Protein AF-A0A1V4UAT1-F1 (afdb_monomer_lite)

pLDDT: mean 86.31, std 16.97, range [31.36, 98.88]

Secondary structure (DSSP, 8-state):
---------------------------PPP-PPPPPPPP-PPPTTSPPPHHHHHHHHHHHHHHHHHH-HHHHHHHHT-TTSTTEETTEE-BEEBTTSBEEE-TT-GGGTTSB-TT---TT---HHHHHHHHHHHSEEEEEEEEEEGGGTTEEEEEEEEEEEEETTEEEEEEEE-TT--SS---S-SS--PPPPHHHHHHHHHHHHHHHHHH-HHHHHHHHH-TTSTTEETTEE-EEEETT-BEEE-TT-GGGTT-B-TT-B-TT--B-HHHHHHHHHTT-EEEEEEEEEEETTEEEEEEEEEEEEEEETTEEEEEEEE-GGGGGGGGT--TTPPBP-S-HHHHHHHHHHHHHHHHHH-HHHHHHHHTS--HHHHHT--EEEEEETTSBEEE-TT-GGGTTSB-TT---TTS--HHHHHHHHHHTT--EEEEEEE-TTTS---EEEEEEEEEEEETTEEEEEEEESBEE-

Radius of gyration: 30.43 Å; chains: 1; bounding box: 57×77×133 Å

Structure (mmCIF, N/CA/C/O backbone):
data_AF-A0A1V4UAT1-F1
#
_entry.id   AF-A0A1V4UAT1-F1
#
loop_
_atom_site.group_PDB
_atom_site.id
_atom_site.type_symbol
_atom_site.label_atom_id
_atom_site.label_alt_id
_atom_site.label_comp_id
_atom_site.label_asym_id
_atom_site.label_entity_id
_atom_site.label_seq_id
_atom_site.pdbx_PDB_ins_code
_atom_site.Cartn_x
_atom_site.Cartn_y
_atom_site.Cartn_z
_atom_site.occupancy
_atom_site.B_iso_or_equiv
_atom_site.auth_seq_id
_atom_site.auth_comp_id
_atom_site.auth_asym_id
_atom_site.auth_atom_id
_atom_site.pdbx_PDB_model_num
ATOM 1 N N . MET A 1 1 ? -19.942 -42.811 -102.277 1.00 37.84 1 MET A N 1
ATOM 2 C CA . MET A 1 1 ? -18.718 -43.640 -102.346 1.00 37.84 1 MET A CA 1
ATOM 3 C C . MET A 1 1 ? -17.869 -43.219 -101.149 1.00 37.84 1 MET A C 1
ATOM 5 O O . MET A 1 1 ? -17.466 -42.070 -101.121 1.00 37.84 1 MET A O 1
ATOM 9 N N . SER A 1 2 ? -17.944 -43.889 -99.996 1.00 33.69 2 SER A N 1
ATOM 10 C CA . SER A 1 2 ? -17.399 -45.221 -99.644 1.00 33.69 2 SER A CA 1
ATOM 11 C C . SER A 1 2 ? -15.923 -45.184 -99.194 1.00 33.69 2 SER A C 1
ATOM 13 O O . SER A 1 2 ? -15.035 -45.131 -100.036 1.00 33.69 2 SER A O 1
ATOM 15 N N . SER A 1 3 ? -15.749 -45.236 -97.859 1.00 34.31 3 SER A N 1
ATOM 16 C CA . SER A 1 3 ? -14.677 -45.834 -97.014 1.00 34.31 3 SER A CA 1
ATOM 17 C C . SER A 1 3 ? -13.758 -46.912 -97.632 1.00 34.31 3 SER A C 1
ATOM 19 O O . SER A 1 3 ? -14.138 -47.470 -98.662 1.00 34.31 3 SER A O 1
ATOM 21 N N . PRO A 1 4 ? -12.656 -47.358 -96.959 1.00 50.25 4 PRO A N 1
ATOM 22 C CA . PRO A 1 4 ? -12.142 -47.041 -95.600 1.00 50.25 4 PRO A CA 1
ATOM 23 C C . PRO A 1 4 ? -10.778 -46.287 -95.682 1.00 50.25 4 PRO A C 1
ATOM 25 O O . PRO A 1 4 ? -10.644 -45.503 -96.613 1.00 50.25 4 PRO A O 1
ATOM 28 N N . ALA A 1 5 ? -9.738 -46.343 -94.823 1.00 34.38 5 ALA A N 1
ATOM 29 C CA . ALA A 1 5 ? -9.297 -47.102 -93.621 1.00 34.38 5 ALA A CA 1
ATOM 30 C C . ALA A 1 5 ? -8.346 -46.187 -92.783 1.00 34.38 5 ALA A C 1
ATOM 32 O O . ALA A 1 5 ? -7.812 -45.236 -93.345 1.00 34.38 5 ALA A O 1
ATOM 33 N N . SER A 1 6 ? -8.147 -46.268 -91.454 1.00 33.16 6 SER A N 1
ATOM 34 C CA . SER A 1 6 ? -7.884 -47.357 -90.472 1.00 33.16 6 SER A CA 1
ATOM 35 C C . SER A 1 6 ? -6.398 -47.668 -90.179 1.00 33.16 6 SER A C 1
ATOM 37 O O . SER A 1 6 ? -5.920 -48.754 -90.488 1.00 33.16 6 SER A O 1
ATOM 39 N N . ALA A 1 7 ? -5.707 -46.747 -89.492 1.00 33.06 7 ALA A N 1
ATOM 40 C CA . ALA A 1 7 ? -4.611 -46.995 -88.534 1.00 33.06 7 ALA A CA 1
ATOM 41 C C . ALA A 1 7 ? -4.452 -45.727 -87.655 1.00 33.06 7 ALA A C 1
ATOM 43 O O . ALA A 1 7 ? -4.583 -44.628 -88.182 1.00 33.06 7 ALA A O 1
ATOM 44 N N . PHE A 1 8 ? -4.210 -45.764 -86.342 1.00 33.22 8 PHE A N 1
ATOM 45 C CA . PHE A 1 8 ? -3.817 -46.872 -85.463 1.00 33.22 8 PHE A CA 1
ATOM 46 C C . PHE A 1 8 ? -4.895 -47.260 -84.439 1.00 33.22 8 PHE A C 1
ATOM 48 O O . PHE A 1 8 ? -5.615 -46.413 -83.918 1.00 33.22 8 PHE A O 1
ATOM 55 N N . VAL A 1 9 ? -4.918 -48.545 -84.077 1.00 37.69 9 VAL A N 1
ATOM 56 C CA . VAL A 1 9 ? -5.517 -49.025 -82.823 1.00 37.69 9 VAL A CA 1
ATOM 57 C C . VAL A 1 9 ? -4.446 -48.984 -81.737 1.00 37.69 9 VAL A C 1
ATOM 59 O O . VAL A 1 9 ? -3.421 -49.637 -81.901 1.00 37.69 9 VAL A O 1
ATOM 62 N N . ILE A 1 10 ? -4.701 -48.254 -80.648 1.00 38.09 10 ILE A N 1
ATOM 63 C CA . ILE A 1 10 ? -4.223 -48.465 -79.265 1.00 38.09 10 ILE A CA 1
ATOM 64 C C . ILE A 1 10 ? -4.899 -47.396 -78.379 1.00 38.09 10 ILE A C 1
ATOM 66 O O . ILE A 1 10 ? -5.257 -46.328 -78.866 1.00 38.09 10 ILE A O 1
ATOM 70 N N . LEU A 1 11 ? -5.086 -47.693 -77.088 1.00 31.36 11 LEU A N 1
ATOM 71 C CA . LEU A 1 11 ? -5.647 -46.788 -76.067 1.00 31.36 11 LEU A CA 1
ATOM 72 C C . LEU A 1 11 ? -7.139 -46.406 -76.202 1.00 31.36 11 LEU A C 1
ATOM 74 O O . LEU A 1 11 ? -7.539 -45.268 -75.980 1.00 31.36 11 LEU A O 1
ATOM 78 N N . ALA A 1 12 ? -7.994 -47.401 -76.452 1.00 34.16 12 ALA A N 1
ATOM 79 C CA . ALA A 1 12 ? -9.433 -47.298 -76.195 1.00 34.16 12 ALA A CA 1
ATOM 80 C C . ALA A 1 12 ? -9.787 -47.785 -74.770 1.00 34.16 12 ALA A C 1
ATOM 82 O O . ALA A 1 12 ? -10.354 -48.860 -74.610 1.00 34.16 12 ALA A O 1
ATOM 83 N N . ILE A 1 13 ? -9.434 -47.001 -73.744 1.00 35.69 13 ILE A N 1
ATOM 84 C CA . ILE A 1 13 ? -9.924 -47.074 -72.349 1.00 35.69 13 ILE A CA 1
ATOM 85 C C . ILE A 1 13 ? -9.770 -45.662 -71.752 1.00 35.69 13 ILE A C 1
ATOM 87 O O . ILE A 1 13 ? -8.777 -45.004 -72.045 1.00 35.69 13 ILE A O 1
ATOM 91 N N . LEU A 1 14 ? -10.735 -45.232 -70.925 1.00 36.28 14 LEU A N 1
ATOM 92 C CA . LEU A 1 14 ? -10.905 -43.866 -70.384 1.00 36.28 14 LEU A CA 1
ATOM 93 C C . LEU A 1 14 ? -11.142 -42.793 -71.479 1.00 36.28 14 LEU A C 1
ATOM 95 O O . LEU A 1 14 ? -10.210 -42.341 -72.128 1.00 36.28 14 LEU A O 1
ATOM 99 N N . MET A 1 15 ? -12.356 -42.318 -71.790 1.00 35.62 15 MET A N 1
ATOM 100 C CA . MET A 1 15 ? -13.667 -42.401 -71.121 1.00 35.62 15 MET A CA 1
ATOM 101 C C . MET A 1 15 ? -13.675 -41.804 -69.689 1.00 35.62 15 MET A C 1
ATOM 103 O O . MET A 1 15 ? -13.258 -42.464 -68.748 1.00 35.62 15 MET A O 1
ATOM 107 N N . ALA A 1 16 ? -14.149 -40.582 -69.429 1.00 33.25 16 ALA A N 1
ATOM 108 C CA . ALA A 1 16 ? -14.721 -39.549 -70.304 1.00 33.25 16 ALA A CA 1
ATOM 109 C C . ALA A 1 16 ? -14.565 -38.151 -69.637 1.00 33.25 16 ALA A C 1
ATOM 111 O O . ALA A 1 16 ? -13.697 -37.969 -68.791 1.00 33.25 16 ALA A O 1
ATOM 112 N N . CYS A 1 17 ? -15.443 -37.195 -69.977 1.00 33.72 17 CYS A N 1
ATOM 113 C CA . CYS A 1 17 ? -15.666 -35.929 -69.254 1.00 33.72 17 CYS A CA 1
ATOM 114 C C . CYS A 1 17 ? -14.609 -34.813 -69.406 1.00 33.72 17 CYS A C 1
ATOM 116 O O . CYS A 1 17 ? -14.198 -34.191 -68.431 1.00 33.72 17 CYS A O 1
ATOM 118 N N . LEU A 1 18 ? -14.299 -34.449 -70.656 1.00 42.00 18 LEU A N 1
ATOM 119 C CA . LEU A 1 18 ? -14.020 -33.051 -71.020 1.00 42.00 18 LEU A CA 1
ATOM 120 C C . LEU A 1 18 ? -15.275 -32.452 -71.676 1.00 42.00 18 LEU A C 1
ATOM 122 O O . LEU A 1 18 ? -15.475 -32.637 -72.874 1.00 42.00 18 LEU A O 1
ATOM 126 N N . LEU A 1 19 ? -16.127 -31.756 -70.915 1.00 36.56 19 LEU A N 1
ATOM 127 C CA . LEU A 1 19 ? -17.240 -30.960 -71.457 1.00 36.56 19 LEU A CA 1
ATOM 128 C C . LEU A 1 19 ? -17.651 -29.812 -70.518 1.00 36.56 19 LEU A C 1
ATOM 130 O O . LEU A 1 19 ? -17.559 -29.939 -69.303 1.00 36.56 19 LEU A O 1
ATOM 134 N N . SER A 1 20 ? -18.147 -28.728 -71.130 1.00 35.53 20 SER A N 1
ATOM 135 C CA . SER A 1 20 ? -18.905 -27.607 -70.536 1.00 35.53 20 SER A CA 1
ATOM 136 C C . SER A 1 20 ? -18.380 -26.987 -69.229 1.00 35.53 20 SER A C 1
ATOM 138 O O . SER A 1 20 ? -18.709 -27.427 -68.130 1.00 35.53 20 SER A O 1
ATOM 140 N N . ALA A 1 21 ? -17.703 -25.843 -69.358 1.00 38.44 21 ALA A N 1
ATOM 141 C CA . ALA A 1 21 ? -17.720 -24.816 -68.314 1.00 38.44 21 ALA A CA 1
ATOM 142 C C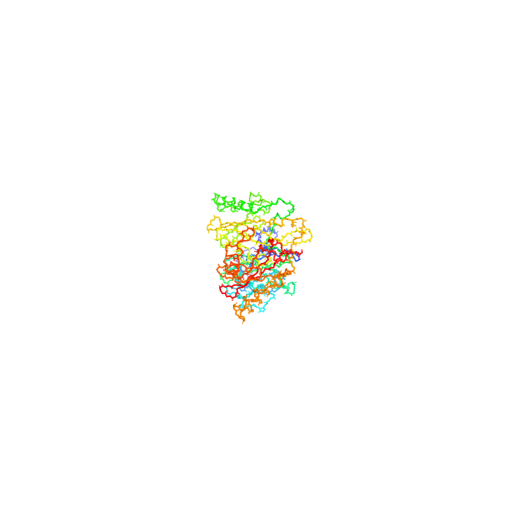 . ALA A 1 21 ? -19.114 -24.153 -68.228 1.00 38.44 21 ALA A C 1
ATOM 144 O O . ALA A 1 21 ? -19.870 -24.208 -69.199 1.00 38.44 21 ALA A O 1
ATOM 145 N N . GLY A 1 22 ? -19.409 -23.434 -67.134 1.00 38.47 22 GLY A N 1
ATOM 146 C CA . GLY A 1 22 ? -20.363 -22.315 -67.217 1.00 38.47 22 GLY A CA 1
ATOM 147 C C . GLY A 1 22 ? -21.584 -22.270 -66.292 1.00 38.47 22 GLY A C 1
ATOM 148 O O . GLY A 1 22 ? -22.581 -21.690 -66.702 1.00 38.47 22 GLY A O 1
ATOM 149 N N . CYS A 1 23 ? -21.507 -22.750 -65.048 1.00 33.34 23 CYS A N 1
ATOM 150 C CA . CYS A 1 23 ? -22.279 -22.155 -63.945 1.00 33.34 23 CYS A CA 1
ATOM 151 C C . CYS A 1 23 ? -21.375 -22.044 -62.713 1.00 33.34 23 CYS A C 1
ATOM 153 O O . CYS A 1 23 ? -20.842 -23.052 -62.254 1.00 33.34 23 CYS A O 1
ATOM 155 N N . ILE A 1 24 ? -21.186 -20.828 -62.192 1.00 38.16 24 ILE A N 1
ATOM 156 C CA . ILE A 1 24 ? -20.534 -20.618 -60.895 1.00 38.16 24 ILE A CA 1
ATOM 157 C C . ILE A 1 24 ? -21.612 -20.811 -59.832 1.00 38.16 24 ILE A C 1
ATOM 159 O O . ILE A 1 24 ? -22.534 -20.002 -59.747 1.00 38.16 24 ILE A O 1
ATOM 163 N N . ASP A 1 25 ? -21.507 -21.889 -59.057 1.00 39.00 25 ASP A N 1
ATOM 164 C CA . ASP A 1 25 ? -22.306 -22.041 -57.844 1.00 39.00 25 ASP A CA 1
ATOM 165 C C . ASP A 1 25 ? -21.715 -21.164 -56.731 1.00 39.00 25 ASP A C 1
ATOM 167 O O . ASP A 1 25 ? -20.495 -21.054 -56.568 1.00 39.00 25 ASP A O 1
ATOM 171 N N . SER A 1 26 ? -22.592 -20.511 -55.978 1.00 37.28 26 SER A N 1
ATOM 172 C CA . SER A 1 26 ? -22.226 -19.540 -54.954 1.00 37.28 26 SER A CA 1
ATOM 173 C C . SER A 1 26 ? -21.782 -20.273 -53.695 1.00 37.28 26 SER A C 1
ATOM 175 O O . SER A 1 26 ? -22.591 -20.497 -52.790 1.00 37.28 26 SER A O 1
ATOM 177 N N . GLN A 1 27 ? -20.497 -20.640 -53.619 1.00 43.25 27 GLN A N 1
ATOM 178 C CA . GLN A 1 27 ? -19.916 -21.198 -52.397 1.00 43.25 27 GLN A CA 1
ATOM 179 C C . GLN A 1 27 ? -20.243 -20.289 -51.208 1.00 43.25 27 GLN A C 1
ATOM 181 O O . GLN A 1 27 ? -19.735 -19.172 -51.093 1.00 43.25 27 GLN A O 1
ATOM 186 N N . ARG A 1 28 ? -21.097 -20.789 -50.307 1.00 38.12 28 ARG A N 1
ATOM 187 C CA . ARG A 1 28 ? -21.292 -20.182 -48.991 1.00 38.12 28 ARG A CA 1
ATOM 188 C C . ARG A 1 28 ? -19.919 -20.068 -48.328 1.00 38.12 28 ARG A C 1
ATOM 190 O O . ARG A 1 28 ? -19.208 -21.078 -48.298 1.00 38.12 28 ARG A O 1
ATOM 197 N N . PRO A 1 29 ? -19.558 -18.912 -47.749 1.00 44.69 29 PRO A N 1
ATOM 198 C CA . PRO A 1 29 ? -18.461 -18.873 -46.802 1.00 44.69 29 PRO A CA 1
ATOM 199 C C . PRO A 1 29 ? -18.704 -19.937 -45.728 1.00 44.69 29 PRO A C 1
ATOM 201 O O . PRO A 1 29 ? -19.825 -20.071 -45.224 1.00 44.69 29 PRO A O 1
ATOM 204 N N . GLY A 1 30 ? -17.661 -20.689 -45.371 1.00 49.34 30 GLY A N 1
ATOM 205 C CA . GLY A 1 30 ? -17.667 -21.397 -44.094 1.00 49.34 30 GLY A CA 1
ATOM 206 C C . GLY A 1 30 ? -17.838 -20.392 -42.945 1.00 49.34 30 GLY A C 1
ATOM 207 O O . GLY A 1 30 ? -17.656 -19.189 -43.165 1.00 49.34 30 GLY A O 1
ATOM 208 N N . PRO A 1 31 ? -18.182 -20.841 -41.725 1.00 44.31 31 PRO A N 1
ATOM 209 C CA . PRO A 1 31 ? -18.166 -19.955 -40.568 1.00 44.31 31 PRO A CA 1
ATOM 210 C C . PRO A 1 31 ? -16.780 -19.313 -40.481 1.00 44.31 31 PRO A C 1
ATOM 212 O O . PRO A 1 31 ? -15.779 -20.015 -40.335 1.00 44.31 31 PRO A O 1
ATOM 215 N N . ALA A 1 32 ? -16.719 -17.993 -40.657 1.00 46.91 32 ALA A N 1
ATOM 216 C CA . ALA A 1 32 ? -15.456 -17.280 -40.619 1.00 46.91 32 ALA A CA 1
ATOM 217 C C . ALA A 1 32 ? -14.852 -17.463 -39.227 1.00 46.91 32 ALA A C 1
ATOM 219 O O . ALA A 1 32 ? -15.516 -17.174 -38.228 1.00 46.91 32 ALA A O 1
ATOM 220 N N . THR A 1 33 ? -13.607 -17.941 -39.163 1.00 42.84 33 THR A N 1
ATOM 221 C CA . THR A 1 33 ? -12.823 -17.898 -37.928 1.00 42.84 33 THR A CA 1
ATOM 222 C C . THR A 1 33 ? -12.896 -16.468 -37.393 1.00 42.84 33 THR A C 1
ATOM 224 O O . THR A 1 33 ? -12.634 -15.545 -38.174 1.00 42.84 33 THR A O 1
ATOM 227 N N . PRO A 1 34 ? -13.280 -16.248 -36.121 1.00 40.56 34 PRO A N 1
ATOM 228 C CA . PRO A 1 34 ? -13.287 -14.911 -35.550 1.00 40.56 34 PRO A CA 1
ATOM 229 C C . PRO A 1 34 ? -11.932 -14.249 -35.789 1.00 40.56 34 PRO A C 1
ATOM 231 O O . PRO A 1 34 ? -10.893 -14.876 -35.569 1.00 40.56 34 PRO A O 1
ATOM 234 N N . ALA A 1 35 ? -11.938 -13.005 -36.272 1.00 42.50 35 ALA A N 1
ATOM 235 C CA . ALA A 1 35 ? -10.705 -12.236 -36.351 1.00 42.50 35 ALA A CA 1
ATOM 236 C C . ALA A 1 35 ? -10.093 -12.173 -34.938 1.00 42.50 35 ALA A C 1
ATOM 238 O O . ALA A 1 35 ? -10.853 -11.972 -33.984 1.00 42.50 35 ALA A O 1
ATOM 239 N N . PRO A 1 36 ? -8.771 -12.371 -34.780 1.00 52.97 36 PRO A N 1
ATOM 240 C CA . PRO A 1 36 ? -8.147 -12.338 -33.465 1.00 52.97 36 PRO A CA 1
ATOM 241 C C . PRO A 1 36 ? -8.455 -10.996 -32.802 1.00 52.97 36 PRO A C 1
ATOM 243 O O . PRO A 1 36 ? -8.288 -9.943 -33.424 1.00 52.97 36 PRO A O 1
ATOM 246 N N . THR A 1 37 ? -8.949 -11.044 -31.563 1.00 53.41 37 THR A N 1
ATOM 247 C CA . THR A 1 37 ? -9.321 -9.848 -30.804 1.00 53.41 37 THR A CA 1
ATOM 248 C C . THR A 1 37 ? -8.131 -8.887 -30.783 1.00 53.41 37 THR A C 1
ATOM 250 O O . THR A 1 37 ? -7.039 -9.310 -30.392 1.00 53.41 37 THR A O 1
ATOM 253 N N . PRO A 1 38 ? -8.287 -7.622 -31.218 1.00 70.75 38 PRO A N 1
ATOM 254 C CA . PRO A 1 38 ? -7.176 -6.683 -31.221 1.00 70.75 38 PRO A CA 1
ATOM 255 C C . PRO A 1 38 ? -6.656 -6.500 -29.795 1.00 70.75 38 PRO A C 1
ATOM 257 O O . PRO A 1 38 ? -7.437 -6.352 -28.855 1.00 70.75 38 PRO A O 1
ATOM 260 N N . PHE A 1 39 ? -5.331 -6.525 -29.649 1.00 79.81 39 PHE A N 1
ATOM 261 C CA . PHE A 1 39 ? -4.658 -6.334 -28.367 1.00 79.81 39 PHE A CA 1
ATOM 262 C C . PHE A 1 39 ? -5.113 -4.993 -27.742 1.00 79.81 39 PHE A C 1
ATOM 264 O O . PHE A 1 39 ? -5.142 -3.995 -28.473 1.00 79.81 39 PHE A O 1
ATOM 271 N N . PRO A 1 40 ? -5.533 -4.948 -26.457 1.00 85.62 40 PRO A N 1
ATOM 272 C CA . PRO A 1 40 ? -6.288 -3.825 -25.890 1.00 85.62 40 PRO A CA 1
ATOM 273 C C . PRO A 1 40 ? -5.383 -2.631 -25.560 1.00 85.62 40 PRO A C 1
ATOM 275 O O . PRO A 1 40 ? -5.087 -2.327 -24.410 1.00 85.62 40 PRO A O 1
ATOM 278 N N . ILE A 1 41 ? -4.938 -1.955 -26.613 1.00 79.50 41 ILE A N 1
ATOM 279 C CA . ILE A 1 41 ? -4.059 -0.789 -26.590 1.00 79.50 41 ILE A CA 1
ATOM 280 C C . ILE A 1 41 ? -4.883 0.477 -26.290 1.00 79.50 41 ILE A C 1
ATOM 282 O O . ILE A 1 41 ? -5.764 0.821 -27.087 1.00 79.50 41 ILE A O 1
ATOM 286 N N . PRO A 1 42 ? -4.590 1.219 -25.204 1.00 78.25 42 PRO A N 1
ATOM 287 C CA . PRO A 1 42 ? -5.144 2.553 -24.996 1.00 78.25 42 PRO A CA 1
ATOM 288 C C . PRO A 1 42 ? -4.707 3.513 -26.120 1.00 78.25 42 PRO A C 1
ATOM 290 O O . PRO A 1 42 ? -3.550 3.465 -26.544 1.00 78.25 42 PRO A O 1
ATOM 293 N N . PRO A 1 43 ? -5.575 4.414 -26.619 1.00 78.19 43 PRO A N 1
ATOM 294 C CA . PRO A 1 43 ? -5.184 5.386 -27.639 1.00 78.19 43 PRO A CA 1
ATOM 295 C C . PRO A 1 43 ? -4.007 6.260 -27.184 1.00 78.19 43 PRO A C 1
ATOM 297 O O . PRO A 1 43 ? -3.976 6.724 -26.045 1.00 78.19 43 PRO A O 1
ATOM 300 N N . LYS A 1 44 ? -3.050 6.540 -28.079 1.00 70.94 44 LYS A N 1
ATOM 301 C CA . LYS A 1 44 ? -1.861 7.343 -27.748 1.00 70.94 44 LYS A CA 1
ATOM 302 C C . LYS A 1 44 ? -2.253 8.723 -27.201 1.00 70.94 44 LYS A C 1
ATOM 304 O O . LYS A 1 44 ? -2.837 9.530 -27.921 1.00 70.94 44 LYS A O 1
ATOM 309 N N . GLY A 1 45 ? -1.885 8.995 -25.948 1.00 68.31 45 GLY A N 1
ATOM 310 C CA . GLY A 1 45 ? -2.230 10.231 -25.233 1.00 68.31 45 GLY A CA 1
ATOM 311 C C . GLY A 1 45 ? -3.524 10.168 -24.409 1.00 68.31 45 GLY A C 1
ATOM 312 O O . GLY A 1 45 ? -3.884 11.167 -23.793 1.00 68.31 45 GLY A O 1
ATOM 313 N N . ALA A 1 46 ? -4.214 9.024 -24.364 1.00 76.62 46 ALA A N 1
ATOM 314 C CA . ALA A 1 46 ? -5.243 8.766 -23.362 1.00 76.62 46 ALA A CA 1
ATOM 315 C C . ALA A 1 46 ? -4.620 8.587 -21.965 1.00 76.62 46 ALA A C 1
ATOM 317 O O . ALA A 1 46 ? -3.466 8.176 -21.831 1.00 76.62 46 ALA A O 1
ATOM 318 N N . VAL A 1 47 ? -5.407 8.854 -20.921 1.00 79.94 47 VAL A N 1
ATOM 319 C CA . VAL A 1 47 ? -5.065 8.439 -19.555 1.00 79.94 47 VAL A CA 1
ATOM 320 C C . VAL A 1 47 ? -5.250 6.926 -19.470 1.00 79.94 47 VAL A C 1
ATOM 322 O O . VAL A 1 47 ? -6.358 6.436 -19.674 1.00 79.94 47 VAL A O 1
ATOM 325 N N . VAL A 1 48 ? -4.171 6.199 -19.185 1.00 86.88 48 VAL A N 1
ATOM 326 C CA . VAL A 1 48 ? -4.215 4.758 -18.904 1.00 86.88 48 VAL A CA 1
ATOM 327 C C . VAL A 1 48 ? -4.683 4.574 -17.463 1.00 86.88 48 VAL A C 1
ATOM 329 O O . VAL A 1 48 ? -4.095 5.160 -16.559 1.00 86.88 48 VAL A O 1
ATOM 332 N N . THR A 1 49 ? -5.730 3.783 -17.235 1.00 86.88 49 THR A N 1
ATOM 333 C CA . THR A 1 49 ? -6.202 3.441 -15.884 1.00 86.88 49 THR A CA 1
ATOM 334 C C . THR A 1 49 ? -5.714 2.057 -15.461 1.00 86.88 49 THR A C 1
ATOM 336 O O . THR A 1 49 ? -5.426 1.208 -16.306 1.00 86.88 49 THR A O 1
ATOM 339 N N . THR A 1 50 ? -5.716 1.763 -14.157 1.00 89.00 50 THR A N 1
ATOM 340 C CA . THR A 1 50 ? -5.426 0.418 -13.619 1.00 89.00 50 THR A CA 1
ATOM 341 C C . THR A 1 50 ? -6.265 -0.680 -14.291 1.00 89.00 50 THR A C 1
ATOM 343 O O . THR A 1 50 ? -5.775 -1.781 -14.522 1.00 89.00 50 THR A O 1
ATOM 346 N N . LYS A 1 51 ? -7.515 -0.381 -14.678 1.00 89.19 51 LYS A N 1
ATOM 347 C CA . LYS A 1 51 ? -8.390 -1.320 -15.398 1.00 89.19 51 LYS A CA 1
ATOM 348 C C . LYS A 1 51 ? -7.906 -1.606 -16.826 1.00 89.19 51 LYS A C 1
ATOM 350 O O . LYS A 1 51 ? -8.033 -2.739 -17.289 1.00 89.19 51 LYS A O 1
ATOM 355 N N . ASP A 1 52 ? -7.348 -0.609 -17.509 1.00 90.38 52 ASP A N 1
ATOM 356 C CA . ASP A 1 52 ? -6.770 -0.786 -18.844 1.00 90.38 52 ASP A CA 1
ATOM 357 C C . ASP A 1 52 ? -5.475 -1.605 -18.766 1.00 90.38 52 ASP A C 1
ATOM 359 O O . ASP A 1 52 ? -5.282 -2.515 -19.569 1.00 90.38 52 ASP A O 1
ATOM 363 N N . VAL A 1 53 ? -4.639 -1.360 -17.746 1.00 93.81 53 VAL A N 1
ATOM 364 C CA . VAL A 1 53 ? -3.442 -2.173 -17.461 1.00 93.81 53 VAL A CA 1
ATOM 365 C C . VAL A 1 53 ? -3.816 -3.637 -17.198 1.00 93.81 53 VAL A C 1
ATOM 367 O O . VAL A 1 53 ? -3.174 -4.528 -17.749 1.00 93.81 53 VAL A O 1
ATOM 370 N N . ILE A 1 54 ? -4.882 -3.905 -16.433 1.00 94.50 54 ILE A N 1
ATOM 371 C CA . ILE A 1 54 ? -5.362 -5.278 -16.194 1.00 94.50 54 ILE A CA 1
ATOM 372 C C . ILE A 1 54 ? -5.692 -5.989 -17.515 1.00 94.50 54 ILE A C 1
ATOM 374 O O . ILE A 1 54 ? -5.176 -7.075 -17.777 1.00 94.50 54 ILE A O 1
ATOM 378 N N . ALA A 1 55 ? -6.468 -5.347 -18.394 1.00 93.94 55 ALA A N 1
ATOM 379 C CA . ALA A 1 55 ? -6.792 -5.904 -19.709 1.00 93.94 55 ALA A CA 1
ATOM 380 C C . ALA A 1 55 ? -5.550 -6.093 -20.609 1.00 93.94 55 ALA A C 1
ATOM 382 O O . ALA A 1 55 ? -5.481 -7.061 -21.370 1.00 93.94 55 ALA A O 1
ATOM 383 N N . TYR A 1 56 ? -4.569 -5.191 -20.513 1.00 95.31 56 TYR A N 1
ATOM 384 C CA . TYR A 1 56 ? -3.309 -5.233 -21.259 1.00 95.31 56 TYR A CA 1
ATOM 385 C C . TYR A 1 56 ? -2.462 -6.460 -20.895 1.00 95.31 56 TYR A C 1
ATOM 387 O O . TYR A 1 56 ? -2.070 -7.233 -21.773 1.00 95.31 56 TYR A O 1
ATOM 395 N N . VAL A 1 57 ? -2.229 -6.680 -19.597 1.00 97.75 57 VAL A N 1
ATOM 396 C CA . VAL A 1 57 ? -1.414 -7.801 -19.101 1.00 97.75 57 VAL A CA 1
ATOM 397 C C . VAL A 1 57 ? -2.146 -9.130 -19.257 1.00 97.75 57 VAL A C 1
ATOM 399 O O . VAL A 1 57 ? -1.520 -10.093 -19.685 1.00 97.75 57 VAL A O 1
ATOM 402 N N . ASP A 1 58 ? -3.458 -9.206 -19.003 1.00 97.31 58 ASP A N 1
ATOM 403 C CA . ASP A 1 58 ? -4.223 -10.449 -19.208 1.00 97.31 58 ASP A CA 1
ATOM 404 C C . ASP A 1 58 ? -4.140 -10.920 -20.676 1.00 97.31 58 ASP A C 1
ATOM 406 O O . ASP A 1 58 ? -3.960 -12.111 -20.949 1.00 97.31 58 ASP A O 1
ATOM 410 N N . ALA A 1 59 ? -4.189 -9.989 -21.637 1.00 96.56 59 ALA A N 1
ATOM 411 C CA . ALA A 1 59 ? -4.019 -10.297 -23.056 1.00 96.56 59 ALA A CA 1
ATOM 412 C C . ALA A 1 59 ? -2.564 -10.670 -23.424 1.00 96.56 59 ALA A C 1
ATOM 414 O O . ALA A 1 59 ? -2.351 -11.560 -24.253 1.00 96.56 59 ALA A O 1
ATOM 415 N N . ALA A 1 60 ? -1.559 -10.059 -22.787 1.00 97.88 60 ALA A N 1
ATOM 416 C CA . ALA A 1 60 ? -0.153 -10.439 -22.955 1.00 97.88 60 ALA A CA 1
ATOM 417 C C . ALA A 1 60 ? 0.152 -11.814 -22.338 1.00 97.88 60 ALA A C 1
ATOM 419 O O . ALA A 1 60 ? 0.893 -12.605 -22.920 1.00 97.88 60 ALA A O 1
ATOM 420 N N . ALA A 1 61 ? -0.492 -12.151 -21.222 1.00 98.31 61 ALA A N 1
ATOM 421 C CA . ALA A 1 61 ? -0.414 -13.453 -20.577 1.00 98.31 61 ALA A CA 1
ATOM 422 C C . ALA A 1 61 ? -1.123 -14.537 -21.405 1.00 98.31 61 ALA A C 1
ATOM 424 O O . ALA A 1 61 ? -0.672 -15.681 -21.444 1.00 98.31 61 ALA A O 1
ATOM 425 N N . GLY A 1 62 ? -2.198 -14.183 -22.118 1.00 97.81 62 GLY A N 1
ATOM 426 C CA . GLY A 1 62 ? -2.791 -15.022 -23.162 1.00 97.81 62 GLY A CA 1
ATOM 427 C C . GLY A 1 62 ? -1.784 -15.357 -24.266 1.00 97.81 62 GLY A C 1
ATOM 428 O O . GLY A 1 62 ? -1.526 -16.532 -24.521 1.00 97.81 62 GLY A O 1
ATOM 429 N N . TYR A 1 63 ? -1.146 -14.336 -24.849 1.00 97.81 63 TYR A N 1
ATOM 430 C CA . TYR A 1 63 ? -0.100 -14.513 -25.863 1.00 97.81 63 TYR A CA 1
ATOM 431 C C . TYR A 1 63 ? 1.079 -15.356 -25.352 1.00 97.81 63 TYR A C 1
ATOM 433 O O . TYR A 1 63 ? 1.491 -16.299 -26.024 1.00 97.81 63 TYR A O 1
ATOM 441 N N . ALA A 1 64 ? 1.587 -15.079 -24.148 1.00 98.31 64 ALA A N 1
ATOM 442 C CA . ALA A 1 64 ? 2.724 -15.797 -23.572 1.00 98.31 64 ALA A CA 1
ATOM 443 C C . ALA A 1 64 ? 2.452 -17.302 -23.395 1.00 98.31 64 ALA A C 1
ATOM 445 O O . ALA A 1 64 ? 3.313 -18.130 -23.707 1.00 98.31 64 ALA A O 1
ATOM 446 N N . ARG A 1 65 ? 1.234 -17.660 -22.963 1.00 98.00 65 ARG A N 1
ATOM 447 C CA . ARG A 1 65 ? 0.774 -19.055 -22.842 1.00 98.00 65 ARG A CA 1
ATOM 448 C C . ARG A 1 65 ? 0.527 -19.726 -24.201 1.00 98.00 65 ARG A C 1
ATOM 450 O O . ARG A 1 65 ? 0.628 -20.946 -24.284 1.00 98.00 65 ARG A O 1
ATOM 457 N N . GLU A 1 66 ? 0.237 -18.962 -25.257 1.00 97.69 66 GLU A N 1
ATOM 458 C CA . GLU A 1 66 ? 0.088 -19.475 -26.628 1.00 97.69 66 GLU A CA 1
ATOM 459 C C . GLU A 1 66 ? 1.444 -19.751 -27.303 1.00 97.69 66 GLU A C 1
ATOM 461 O O . GLU A 1 66 ? 1.636 -20.816 -27.895 1.00 97.69 66 GLU A O 1
ATOM 466 N N . VAL A 1 67 ? 2.397 -18.811 -27.235 1.00 98.00 67 VAL A N 1
ATOM 467 C CA . VAL A 1 67 ? 3.639 -18.891 -28.032 1.00 98.00 67 VAL A CA 1
ATOM 468 C C . VAL A 1 67 ? 4.815 -19.580 -27.336 1.00 98.00 67 VAL A C 1
ATOM 470 O O . VAL A 1 67 ? 5.727 -20.046 -28.035 1.00 98.00 67 VAL A O 1
ATOM 473 N N . GLY A 1 68 ? 4.779 -19.670 -26.002 1.00 98.06 68 GLY A N 1
ATOM 474 C CA . GLY A 1 68 ? 5.851 -20.188 -25.149 1.00 98.06 68 GLY A CA 1
ATOM 475 C C . GLY A 1 68 ? 6.831 -19.106 -24.675 1.00 98.06 68 GLY A C 1
ATOM 476 O O . GLY A 1 68 ? 7.034 -18.092 -25.351 1.00 98.06 68 GLY A O 1
ATOM 477 N N . LYS A 1 69 ? 7.450 -19.342 -23.509 1.00 97.94 69 LYS A N 1
ATOM 478 C CA . LYS A 1 69 ? 8.271 -18.374 -22.760 1.00 97.94 69 LYS A CA 1
ATOM 479 C C . LYS A 1 69 ? 9.333 -17.688 -23.617 1.00 97.94 69 LYS A C 1
ATOM 481 O O . LYS A 1 69 ? 9.406 -16.466 -23.628 1.00 97.94 69 LYS A O 1
ATOM 486 N N . GLU A 1 70 ? 10.112 -18.440 -24.387 1.00 98.00 70 GLU A N 1
ATOM 487 C CA . GLU A 1 70 ? 11.246 -17.910 -25.154 1.00 98.00 70 GLU A CA 1
ATOM 488 C C . GLU A 1 70 ? 10.804 -16.912 -26.233 1.00 98.00 70 GLU A C 1
ATOM 490 O O . GLU A 1 70 ? 11.467 -15.901 -26.448 1.00 98.00 70 GLU A O 1
ATOM 495 N N . LYS A 1 71 ? 9.667 -17.165 -26.895 1.00 98.25 71 LYS A N 1
ATOM 496 C CA . LYS A 1 71 ? 9.119 -16.251 -27.910 1.00 98.25 71 LYS A CA 1
ATOM 497 C C . LYS A 1 71 ? 8.435 -15.045 -27.279 1.00 98.25 71 LYS A C 1
ATOM 499 O O . LYS A 1 71 ? 8.563 -13.945 -27.803 1.00 98.25 71 LYS A O 1
ATOM 504 N N . ALA A 1 72 ? 7.722 -15.258 -26.174 1.00 98.38 72 ALA A N 1
ATOM 505 C CA . ALA A 1 72 ? 7.056 -14.194 -25.436 1.00 98.38 72 ALA A CA 1
ATOM 506 C C . ALA A 1 72 ? 8.081 -13.177 -24.918 1.00 98.38 72 ALA A C 1
ATOM 508 O O . ALA A 1 72 ? 7.993 -12.001 -25.244 1.00 98.38 72 ALA A O 1
ATOM 509 N N . ILE A 1 73 ? 9.116 -13.652 -24.221 1.00 98.56 73 ILE A N 1
ATOM 510 C CA . ILE A 1 73 ? 10.210 -12.827 -23.698 1.00 98.56 73 ILE A CA 1
ATOM 511 C C . ILE A 1 73 ? 11.003 -12.138 -24.821 1.00 98.56 73 ILE A C 1
ATOM 513 O O . ILE A 1 73 ? 11.371 -10.976 -24.669 1.00 98.56 73 ILE A O 1
ATOM 517 N N . ALA A 1 74 ? 11.240 -12.796 -25.963 1.00 98.19 74 ALA A N 1
ATOM 518 C CA . ALA A 1 74 ? 11.905 -12.155 -27.101 1.00 98.19 74 ALA A CA 1
ATOM 519 C C . ALA A 1 74 ? 11.078 -11.002 -27.703 1.00 98.19 74 ALA A C 1
ATOM 521 O O . ALA A 1 74 ? 11.635 -9.953 -28.009 1.00 98.19 74 ALA A O 1
ATOM 522 N N . GLU A 1 75 ? 9.760 -11.175 -27.842 1.00 98.19 75 GLU A N 1
ATOM 523 C CA . GLU A 1 75 ? 8.848 -10.121 -28.308 1.00 98.19 75 GLU A CA 1
ATOM 524 C C . GLU A 1 75 ? 8.700 -8.995 -27.267 1.00 98.19 75 GLU A C 1
ATOM 526 O O . GLU A 1 75 ? 8.737 -7.827 -27.638 1.00 98.19 75 GLU A O 1
ATOM 531 N N . PHE A 1 76 ? 8.576 -9.309 -25.972 1.00 98.12 76 PHE A N 1
ATOM 532 C CA . PHE A 1 76 ? 8.442 -8.293 -24.919 1.00 98.12 76 PHE A CA 1
ATOM 533 C C . PHE A 1 76 ? 9.705 -7.440 -24.740 1.00 98.12 76 PHE A C 1
ATOM 535 O O . PHE A 1 76 ? 9.595 -6.306 -24.290 1.00 98.12 76 PHE A O 1
ATOM 542 N N . ASN A 1 77 ? 10.887 -7.935 -25.123 1.00 98.00 77 ASN A N 1
ATOM 543 C CA . ASN A 1 77 ? 12.121 -7.143 -25.125 1.00 98.00 77 ASN A CA 1
ATOM 544 C C . ASN A 1 77 ? 12.267 -6.204 -26.340 1.00 98.00 77 ASN A C 1
ATOM 546 O O . ASN A 1 77 ? 13.125 -5.325 -26.293 1.00 98.00 77 ASN A O 1
ATOM 550 N N . ASP A 1 78 ? 11.485 -6.358 -27.416 1.00 96.75 78 ASP A N 1
ATOM 551 C CA . ASP A 1 78 ? 11.551 -5.464 -28.583 1.00 96.75 78 ASP A CA 1
ATOM 552 C C . ASP A 1 78 ? 10.839 -4.127 -28.271 1.00 96.75 78 ASP A C 1
ATOM 554 O O . ASP A 1 78 ? 9.615 -4.125 -28.087 1.00 96.75 78 ASP A O 1
ATOM 558 N N . PRO A 1 79 ? 11.546 -2.978 -28.218 1.00 92.75 79 PRO A N 1
ATOM 559 C CA . PRO A 1 79 ? 10.937 -1.687 -27.881 1.00 92.75 79 PRO A CA 1
ATOM 560 C C . PRO A 1 79 ? 9.863 -1.231 -28.877 1.00 92.75 79 PRO A C 1
ATOM 562 O O . PRO A 1 79 ? 9.006 -0.428 -28.515 1.00 92.75 79 PRO A O 1
ATOM 565 N N . GLU A 1 80 ? 9.897 -1.739 -30.114 1.00 92.62 80 GLU A N 1
ATOM 566 C CA . GLU A 1 80 ? 8.944 -1.419 -31.183 1.00 92.62 80 GLU A CA 1
ATOM 567 C C . GLU A 1 80 ? 7.780 -2.435 -31.260 1.00 92.62 80 GLU A C 1
ATOM 569 O O . GLU A 1 80 ? 6.898 -2.318 -32.119 1.00 92.62 80 GLU A O 1
ATOM 574 N N . SER A 1 81 ? 7.739 -3.437 -30.370 1.00 94.06 81 SER A N 1
ATOM 575 C CA . SER A 1 81 ? 6.632 -4.396 -30.301 1.00 94.06 81 SER A CA 1
ATOM 576 C C . SER A 1 81 ? 5.309 -3.729 -29.902 1.00 94.06 81 SER A C 1
ATOM 578 O O . SER A 1 81 ? 5.252 -2.789 -29.112 1.00 94.06 81 SER A O 1
ATOM 580 N N . ARG A 1 82 ? 4.190 -4.315 -30.352 1.00 91.06 82 ARG A N 1
ATOM 581 C CA . ARG A 1 82 ? 2.822 -3.956 -29.925 1.00 91.06 82 ARG A CA 1
ATOM 582 C C . ARG A 1 82 ? 2.610 -3.962 -28.400 1.00 91.06 82 ARG A C 1
ATOM 584 O O . ARG A 1 82 ? 1.666 -3.323 -27.929 1.00 91.06 82 ARG A O 1
ATOM 591 N N . PHE A 1 83 ? 3.458 -4.687 -27.667 1.00 94.25 83 PHE A N 1
ATOM 592 C CA . PHE A 1 83 ? 3.462 -4.805 -26.207 1.00 94.25 83 PHE A CA 1
ATOM 593 C C . PHE A 1 83 ? 4.177 -3.656 -25.475 1.00 94.25 83 PHE A C 1
ATOM 595 O O . PHE A 1 83 ? 4.125 -3.619 -24.248 1.00 94.25 83 PHE A O 1
ATOM 602 N N . ASN A 1 84 ? 4.808 -2.722 -26.200 1.00 91.75 84 ASN A N 1
ATOM 603 C CA . ASN A 1 84 ? 5.637 -1.659 -25.634 1.00 91.75 84 ASN A CA 1
ATOM 604 C C . ASN A 1 84 ? 5.270 -0.291 -26.229 1.00 91.75 84 ASN A C 1
ATOM 606 O O . ASN A 1 84 ? 5.356 -0.061 -27.431 1.00 91.75 84 ASN A O 1
ATOM 610 N N . GLN A 1 85 ? 4.803 0.634 -25.385 1.00 86.38 85 GLN A N 1
ATOM 611 C CA . GLN A 1 85 ? 4.283 1.948 -25.786 1.00 86.38 85 GLN A CA 1
ATOM 612 C C . GLN A 1 85 ? 4.702 3.045 -24.798 1.00 86.38 85 GLN A C 1
ATOM 614 O O . GLN A 1 85 ? 3.881 3.753 -24.209 1.00 86.38 85 GLN A O 1
ATOM 619 N N . GLY A 1 86 ? 6.016 3.199 -24.628 1.00 84.75 86 GLY A N 1
ATOM 620 C CA . GLY A 1 86 ? 6.605 4.206 -23.749 1.00 84.75 86 GLY A CA 1
ATOM 621 C C . GLY A 1 86 ? 6.300 3.913 -22.282 1.00 84.75 86 GLY A C 1
ATOM 622 O O . GLY A 1 86 ? 6.914 3.040 -21.690 1.00 84.75 86 GLY A O 1
ATOM 623 N N . ALA A 1 87 ? 5.371 4.656 -21.678 1.00 88.75 87 ALA A N 1
ATOM 624 C CA . ALA A 1 87 ? 5.022 4.521 -20.261 1.00 88.75 87 ALA A CA 1
ATOM 625 C C . ALA A 1 87 ? 4.180 3.267 -19.938 1.00 88.75 87 ALA A C 1
ATOM 627 O O . ALA A 1 87 ? 4.074 2.906 -18.771 1.00 88.75 87 ALA A O 1
ATOM 628 N N . LEU A 1 88 ? 3.596 2.610 -20.946 1.00 92.88 88 LEU A N 1
ATOM 629 C CA . LEU A 1 88 ? 2.902 1.326 -20.811 1.00 92.88 88 LEU A CA 1
ATOM 630 C C . LEU A 1 88 ? 3.685 0.266 -21.591 1.00 92.88 88 LEU A C 1
ATOM 632 O O . LEU A 1 88 ? 3.809 0.378 -22.809 1.00 92.88 88 LEU A O 1
ATOM 636 N N . TYR A 1 89 ? 4.237 -0.726 -20.898 1.00 95.19 89 TYR A N 1
ATOM 637 C CA . TYR A 1 89 ? 5.111 -1.748 -21.477 1.00 95.19 89 TYR A CA 1
ATOM 638 C C . TYR A 1 89 ? 5.047 -3.049 -20.675 1.00 95.19 89 TYR A C 1
ATOM 640 O O . TYR A 1 89 ? 4.713 -3.009 -19.487 1.00 95.19 89 TYR A O 1
ATOM 648 N N . ILE A 1 90 ? 5.354 -4.181 -21.314 1.00 98.19 90 ILE A N 1
ATOM 649 C CA . ILE A 1 90 ? 5.450 -5.476 -20.628 1.00 98.19 90 ILE A CA 1
ATOM 650 C C . ILE A 1 90 ? 6.858 -5.652 -20.053 1.00 98.19 90 ILE A C 1
ATOM 652 O O . ILE A 1 90 ? 7.842 -5.599 -20.788 1.00 98.19 90 ILE A O 1
ATOM 656 N N . PHE A 1 91 ? 6.931 -5.915 -18.751 1.00 98.62 91 PHE A N 1
ATOM 657 C CA . PHE A 1 91 ? 8.122 -6.408 -18.059 1.00 98.62 91 PHE A CA 1
ATOM 658 C C . PHE A 1 91 ? 7.904 -7.854 -17.580 1.00 98.62 91 PHE A C 1
ATOM 660 O O . PHE A 1 91 ? 6.767 -8.345 -17.564 1.00 98.62 91 PHE A O 1
ATOM 667 N N . ALA A 1 92 ? 8.978 -8.567 -17.240 1.00 98.75 92 ALA A N 1
ATOM 668 C CA . ALA A 1 92 ? 8.903 -9.953 -16.782 1.00 98.75 92 ALA A CA 1
ATOM 669 C C . ALA A 1 92 ? 10.146 -10.376 -15.991 1.00 98.75 92 ALA A C 1
ATOM 671 O O . ALA A 1 92 ? 11.265 -10.253 -16.492 1.00 98.75 92 ALA A O 1
ATOM 672 N N . GLU A 1 93 ? 9.944 -11.011 -14.836 1.00 98.69 93 GLU A N 1
ATOM 673 C CA . GLU A 1 93 ? 11.004 -11.576 -13.996 1.00 98.69 93 GLU A CA 1
ATOM 674 C C . GLU A 1 93 ? 10.727 -13.058 -13.697 1.00 98.69 93 GLU A C 1
ATOM 676 O O . GLU A 1 93 ? 9.580 -13.517 -13.690 1.00 98.69 93 GLU A O 1
ATOM 681 N N . ASP A 1 94 ? 11.785 -13.834 -13.450 1.00 98.50 94 ASP A N 1
ATOM 682 C CA . ASP A 1 94 ? 11.652 -15.208 -12.962 1.00 98.50 94 ASP A CA 1
ATOM 683 C C . ASP A 1 94 ? 11.385 -15.269 -11.445 1.00 98.50 94 ASP A C 1
ATOM 685 O O . ASP A 1 94 ? 11.545 -14.292 -10.713 1.00 98.50 94 ASP A O 1
ATOM 689 N N . ALA A 1 95 ? 11.010 -16.450 -10.949 1.00 97.88 95 ALA A N 1
ATOM 690 C CA . ALA A 1 95 ? 10.724 -16.680 -9.528 1.00 97.88 95 ALA A CA 1
ATOM 691 C C . ALA A 1 95 ? 11.927 -16.471 -8.571 1.00 97.88 95 ALA A C 1
ATOM 693 O O . ALA A 1 95 ? 11.767 -16.592 -7.359 1.00 97.88 95 ALA A O 1
ATOM 694 N N . ASN A 1 96 ? 13.124 -16.176 -9.092 1.00 98.00 96 ASN A N 1
ATOM 695 C CA . ASN A 1 96 ? 14.331 -15.850 -8.329 1.00 98.00 96 ASN A CA 1
ATOM 696 C C . ASN A 1 96 ? 14.710 -14.360 -8.456 1.00 98.00 96 ASN A C 1
ATOM 698 O O . ASN A 1 96 ? 15.788 -13.974 -8.003 1.00 98.00 96 ASN A O 1
ATOM 702 N N . GLY A 1 97 ? 13.877 -13.529 -9.094 1.00 97.88 97 GLY A N 1
ATOM 703 C CA . GLY A 1 97 ? 14.160 -12.115 -9.341 1.00 97.88 97 GLY A CA 1
ATOM 704 C C . GLY A 1 97 ? 15.187 -11.866 -10.452 1.00 97.88 97 GLY A C 1
ATOM 705 O O . GLY A 1 97 ? 15.850 -10.832 -10.440 1.00 97.88 97 GLY A O 1
ATOM 706 N N . ASN A 1 98 ? 15.374 -12.792 -11.400 1.00 98.69 98 ASN A N 1
ATOM 707 C CA . ASN A 1 98 ? 16.163 -12.525 -12.608 1.00 98.69 98 ASN A CA 1
ATOM 708 C C . ASN A 1 98 ? 15.302 -11.796 -13.647 1.00 98.69 98 ASN A C 1
ATOM 710 O O . ASN A 1 98 ? 14.236 -12.298 -14.011 1.00 98.69 98 ASN A O 1
ATOM 714 N N . ALA A 1 99 ? 15.775 -10.663 -14.170 1.00 98.62 99 ALA A N 1
ATOM 715 C CA . ALA A 1 99 ? 15.041 -9.908 -15.184 1.00 98.62 99 ALA A CA 1
ATOM 716 C C . ALA A 1 99 ? 15.047 -10.666 -16.524 1.00 98.62 99 ALA A C 1
ATOM 718 O O . ALA A 1 99 ? 16.108 -10.986 -17.067 1.00 98.62 99 ALA A O 1
ATOM 719 N N . LEU A 1 100 ? 13.865 -10.963 -17.064 1.00 98.75 100 LEU A N 1
ATOM 720 C CA . LEU A 1 100 ? 13.673 -11.674 -18.331 1.00 98.75 100 LEU A CA 1
ATOM 721 C C . LEU A 1 100 ? 13.338 -10.707 -19.471 1.00 98.75 100 LEU A C 1
ATOM 723 O O . LEU A 1 100 ? 13.859 -10.870 -20.574 1.00 98.75 100 LEU A O 1
ATOM 727 N N . ALA A 1 101 ? 12.488 -9.709 -19.218 1.00 98.50 101 ALA A N 1
ATOM 728 C CA . ALA A 1 101 ? 12.167 -8.661 -20.180 1.00 98.50 101 ALA A CA 1
ATOM 729 C C . ALA A 1 101 ? 12.080 -7.289 -19.510 1.00 98.50 101 ALA A C 1
ATOM 731 O O . ALA A 1 101 ? 11.245 -7.090 -18.635 1.00 98.50 101 ALA A O 1
ATOM 732 N N . GLU A 1 102 ? 12.913 -6.353 -19.967 1.00 97.25 102 GLU A N 1
ATOM 733 C CA . GLU A 1 102 ? 12.869 -4.934 -19.592 1.00 97.25 102 GLU A CA 1
ATOM 734 C C . GLU A 1 102 ? 13.188 -4.080 -20.840 1.00 97.25 102 GLU A C 1
ATOM 736 O O . GLU A 1 102 ? 14.355 -3.799 -21.131 1.00 97.25 102 GLU A O 1
ATOM 741 N N . PRO A 1 103 ? 12.173 -3.712 -21.648 1.00 96.38 103 PRO A N 1
ATOM 742 C CA . PRO A 1 103 ? 12.357 -3.206 -23.015 1.00 96.38 103 PRO A CA 1
ATOM 743 C C . PRO A 1 103 ? 13.008 -1.823 -23.117 1.00 96.38 103 PRO A C 1
ATOM 745 O O . PRO A 1 103 ? 13.443 -1.435 -24.199 1.00 96.38 103 PRO A O 1
ATOM 748 N N . PHE A 1 104 ? 13.072 -1.067 -22.019 1.00 94.75 104 PHE A N 1
ATOM 749 C CA . PHE A 1 104 ? 13.714 0.252 -21.976 1.00 94.75 104 PHE A CA 1
ATOM 750 C C . PHE A 1 104 ? 14.971 0.293 -21.092 1.00 94.75 104 PHE A C 1
ATOM 752 O O . PHE A 1 104 ? 15.601 1.342 -20.993 1.00 94.75 104 PHE A O 1
ATOM 759 N N . GLN A 1 105 ? 15.348 -0.842 -20.491 1.00 94.56 105 GLN A N 1
ATOM 760 C CA . GLN A 1 105 ? 16.508 -1.015 -19.608 1.00 94.56 105 GLN A CA 1
ATOM 761 C C . GLN A 1 105 ? 17.174 -2.379 -19.893 1.00 94.56 105 GLN A C 1
ATOM 763 O O . GLN A 1 105 ? 17.330 -3.232 -19.018 1.00 94.56 105 GLN A O 1
ATOM 768 N N . HIS A 1 106 ? 17.543 -2.625 -21.158 1.00 95.12 106 HIS A N 1
ATOM 769 C CA . HIS A 1 106 ? 18.111 -3.911 -21.597 1.00 95.12 106 HIS A CA 1
ATOM 770 C C . HIS A 1 106 ? 19.384 -4.318 -20.840 1.00 95.12 106 HIS A C 1
ATOM 772 O O . HIS A 1 106 ? 19.717 -5.500 -20.796 1.00 95.12 106 HIS A O 1
ATOM 778 N N . GLU A 1 107 ? 20.100 -3.371 -20.233 1.00 96.50 107 GLU A N 1
ATOM 779 C CA . GLU A 1 107 ? 21.312 -3.610 -19.448 1.00 96.50 107 GLU A CA 1
ATOM 780 C C . GLU A 1 107 ? 21.101 -4.416 -18.155 1.00 96.50 107 GLU A C 1
ATOM 782 O O . GLU A 1 107 ? 22.073 -4.983 -17.654 1.00 96.50 107 GLU A O 1
ATOM 787 N N . ILE A 1 108 ? 19.868 -4.512 -17.633 1.00 96.81 108 ILE A N 1
ATOM 788 C CA . ILE A 1 108 ? 19.540 -5.386 -16.488 1.00 96.81 108 ILE A CA 1
ATOM 789 C C . ILE A 1 108 ? 18.982 -6.758 -16.898 1.00 96.81 108 ILE A C 1
ATOM 791 O O . ILE A 1 108 ? 18.899 -7.655 -16.054 1.00 96.81 108 ILE A O 1
ATOM 795 N N . VAL A 1 109 ? 18.657 -6.976 -18.177 1.00 98.31 109 VAL A N 1
ATOM 796 C CA . VAL A 1 109 ? 18.119 -8.257 -18.670 1.00 98.31 109 VAL A CA 1
ATOM 797 C C . VAL A 1 109 ? 19.164 -9.370 -18.538 1.00 98.31 109 VAL A C 1
ATOM 799 O O . VAL A 1 109 ? 20.314 -9.236 -18.953 1.00 98.31 109 VAL A O 1
ATOM 802 N N . GLY A 1 110 ? 18.764 -10.493 -17.939 1.00 97.81 110 GLY A N 1
ATOM 803 C CA . GLY A 1 110 ? 19.653 -11.604 -17.591 1.00 97.81 110 GLY A CA 1
ATOM 804 C C . GLY A 1 110 ? 20.483 -11.390 -16.317 1.00 97.81 110 GLY A C 1
ATOM 805 O O . GLY A 1 110 ? 21.295 -12.255 -15.984 1.00 97.81 110 GLY A O 1
ATOM 806 N N . THR A 1 111 ? 20.290 -10.282 -15.593 1.00 98.56 111 THR A N 1
ATOM 807 C CA . THR A 1 111 ? 20.873 -10.059 -14.259 1.00 98.56 111 THR A CA 1
ATOM 808 C C . THR A 1 111 ? 19.858 -10.366 -13.154 1.00 98.56 111 THR A C 1
ATOM 810 O O . THR A 1 111 ? 18.648 -10.378 -13.395 1.00 98.56 111 THR A O 1
ATOM 813 N N . ASN A 1 112 ? 20.344 -10.624 -11.936 1.00 98.56 112 ASN A N 1
ATOM 814 C CA . ASN A 1 112 ? 19.480 -10.749 -10.768 1.00 98.56 112 ASN A CA 1
ATOM 815 C C . ASN A 1 112 ? 19.230 -9.370 -10.148 1.00 98.56 112 ASN A C 1
ATOM 817 O O . ASN A 1 112 ? 20.179 -8.675 -9.784 1.00 98.56 112 ASN A O 1
ATOM 821 N N . ILE A 1 113 ? 17.957 -9.006 -10.023 1.00 98.25 113 ILE A N 1
ATOM 822 C CA . ILE A 1 113 ? 17.480 -7.724 -9.501 1.00 98.25 113 ILE A CA 1
ATOM 823 C C . ILE A 1 113 ? 16.609 -7.894 -8.247 1.00 98.25 113 ILE A C 1
ATOM 825 O O . ILE A 1 113 ? 15.955 -6.939 -7.849 1.00 98.25 113 ILE A O 1
ATOM 829 N N . MET A 1 114 ? 16.617 -9.068 -7.595 1.00 98.06 114 MET A N 1
ATOM 830 C CA . MET A 1 114 ? 15.729 -9.389 -6.462 1.00 98.06 114 MET A CA 1
ATOM 831 C C . MET A 1 114 ? 15.726 -8.305 -5.373 1.00 98.06 114 MET A C 1
ATOM 833 O O . MET A 1 114 ? 14.673 -7.824 -4.975 1.00 98.06 114 MET A O 1
ATOM 837 N N . HIS A 1 115 ? 16.911 -7.859 -4.955 1.00 97.12 115 HIS A N 1
ATOM 838 C CA . HIS A 1 115 ? 17.077 -6.845 -3.907 1.00 97.12 115 HIS A CA 1
ATOM 839 C C . HIS A 1 115 ? 17.066 -5.398 -4.444 1.00 97.12 115 HIS A C 1
ATOM 841 O O . HIS A 1 115 ? 17.640 -4.497 -3.829 1.00 97.12 115 HIS A O 1
ATOM 847 N N . MET A 1 116 ? 16.464 -5.154 -5.615 1.00 97.12 116 MET A N 1
ATOM 848 C CA . MET A 1 116 ? 16.195 -3.799 -6.098 1.00 97.12 116 MET A CA 1
ATOM 849 C C . MET A 1 116 ? 15.132 -3.152 -5.208 1.00 97.12 116 MET A C 1
ATOM 851 O O . MET A 1 116 ? 14.050 -3.707 -5.016 1.00 97.12 116 MET A O 1
ATOM 855 N N . VAL A 1 117 ? 15.439 -1.955 -4.710 1.00 94.56 117 VAL A N 1
ATOM 856 C CA . VAL A 1 117 ? 14.518 -1.119 -3.933 1.00 94.56 117 VAL A CA 1
ATOM 857 C C . VAL A 1 117 ? 14.121 0.133 -4.711 1.00 94.56 117 VAL A C 1
ATOM 859 O O . VAL A 1 117 ? 14.857 0.577 -5.595 1.00 94.56 117 VAL A O 1
ATOM 862 N N . ASP A 1 118 ? 12.970 0.712 -4.377 1.00 93.44 118 ASP A N 1
ATOM 863 C CA . ASP A 1 118 ? 12.526 1.992 -4.935 1.00 93.44 118 ASP A CA 1
ATOM 864 C C . ASP A 1 118 ? 13.150 3.213 -4.216 1.00 93.44 118 ASP A C 1
ATOM 866 O O . ASP A 1 118 ? 13.999 3.079 -3.330 1.00 93.44 118 ASP A O 1
ATOM 870 N N . SER A 1 119 ? 12.731 4.433 -4.579 1.00 90.62 119 SER A N 1
ATOM 871 C CA . SER A 1 119 ? 13.231 5.681 -3.968 1.00 90.62 119 SER A CA 1
ATOM 872 C C . SER A 1 119 ? 12.943 5.834 -2.470 1.00 90.62 119 SER A C 1
ATOM 874 O O . SER A 1 119 ? 13.538 6.697 -1.826 1.00 90.62 119 SER A O 1
ATOM 876 N N . TYR A 1 120 ? 12.034 5.032 -1.917 1.00 88.62 120 TYR A N 1
ATOM 877 C CA . TYR A 1 120 ? 11.679 5.008 -0.500 1.00 88.62 120 TYR A CA 1
ATOM 878 C C . TYR A 1 120 ? 12.321 3.838 0.258 1.00 88.62 120 TYR A C 1
ATOM 880 O O . TYR A 1 120 ? 12.229 3.776 1.485 1.00 88.62 120 TYR A O 1
ATOM 888 N N . GLY A 1 121 ? 13.016 2.942 -0.450 1.00 89.00 121 GLY A N 1
ATOM 889 C CA . GLY A 1 121 ? 13.617 1.735 0.110 1.00 89.00 121 GLY A CA 1
ATOM 890 C C . GLY A 1 121 ? 12.680 0.525 0.135 1.00 89.00 121 GLY A C 1
ATOM 891 O O . GLY A 1 121 ? 13.035 -0.479 0.748 1.00 89.00 121 GLY A O 1
ATOM 892 N N . ILE A 1 122 ? 11.513 0.591 -0.518 1.00 89.81 122 ILE A N 1
ATOM 893 C CA . ILE A 1 122 ? 10.570 -0.534 -0.594 1.00 89.81 122 ILE A CA 1
ATOM 894 C C . ILE A 1 122 ? 11.177 -1.636 -1.481 1.00 89.81 122 ILE A C 1
ATOM 896 O O . ILE A 1 122 ? 11.662 -1.304 -2.567 1.00 89.81 122 ILE A O 1
ATOM 900 N N . PRO A 1 123 ? 11.155 -2.923 -1.070 1.00 93.56 123 PRO A N 1
ATOM 901 C CA . PRO A 1 123 ? 11.749 -4.042 -1.812 1.00 93.56 123 PRO A CA 1
ATOM 902 C C . PRO A 1 123 ? 10.924 -4.401 -3.057 1.00 93.56 123 PRO A C 1
ATOM 904 O O . PRO A 1 123 ? 10.147 -5.352 -3.088 1.00 93.56 123 PRO A O 1
ATOM 907 N N . LEU A 1 124 ? 11.098 -3.591 -4.099 1.00 95.38 124 LEU A N 1
ATOM 908 C CA . LEU A 1 124 ? 10.337 -3.601 -5.343 1.00 95.38 124 LEU A CA 1
ATOM 909 C C . LEU A 1 124 ? 10.210 -4.998 -5.964 1.00 95.38 124 LEU A C 1
ATOM 911 O O . LEU A 1 124 ? 9.097 -5.478 -6.178 1.00 95.38 124 LEU A O 1
ATOM 915 N N . VAL A 1 125 ? 11.333 -5.644 -6.277 1.00 97.88 125 VAL A N 1
ATOM 916 C CA . VAL A 1 125 ? 11.291 -6.909 -7.024 1.00 97.88 125 VAL A CA 1
ATOM 917 C C . VAL A 1 125 ? 10.831 -8.059 -6.133 1.00 97.88 125 VAL A C 1
ATOM 919 O O . VAL A 1 125 ? 10.080 -8.903 -6.606 1.00 97.88 125 VAL A O 1
ATOM 922 N N . GLU A 1 126 ? 11.156 -8.056 -4.838 1.00 97.50 126 GLU A N 1
ATOM 923 C CA . GLU A 1 126 ? 10.616 -9.040 -3.887 1.00 97.50 126 GLU A CA 1
ATOM 924 C C . GLU A 1 126 ? 9.079 -8.953 -3.822 1.00 97.50 126 GLU A C 1
ATOM 926 O O . GLU A 1 126 ? 8.397 -9.973 -3.908 1.00 97.50 126 GLU A O 1
ATOM 931 N N . ASN A 1 127 ? 8.525 -7.736 -3.793 1.00 96.56 127 ASN A N 1
ATOM 932 C CA . ASN A 1 127 ? 7.081 -7.480 -3.786 1.00 96.56 127 ASN A CA 1
ATOM 933 C C . ASN A 1 127 ? 6.389 -7.872 -5.109 1.00 96.56 127 ASN A C 1
ATOM 935 O O . ASN A 1 127 ? 5.272 -8.407 -5.099 1.00 96.56 127 ASN A O 1
ATOM 939 N N . LEU A 1 128 ? 7.037 -7.622 -6.254 1.00 98.38 128 LEU A N 1
ATOM 940 C CA . LEU A 1 128 ? 6.556 -8.052 -7.575 1.00 98.38 128 LEU A CA 1
ATOM 941 C C . LEU A 1 128 ? 6.597 -9.580 -7.727 1.00 98.38 128 LEU A C 1
ATOM 943 O O . LEU A 1 128 ? 5.605 -10.158 -8.172 1.00 98.38 128 LEU A O 1
ATOM 947 N N . VAL A 1 129 ? 7.684 -10.236 -7.305 1.00 98.31 129 VAL A N 1
ATOM 948 C CA . VAL A 1 129 ? 7.836 -11.701 -7.312 1.00 98.31 129 VAL A CA 1
ATOM 949 C C . VAL A 1 129 ? 6.815 -12.357 -6.390 1.00 98.31 129 VAL A C 1
ATOM 951 O O . VAL A 1 129 ? 6.128 -13.283 -6.815 1.00 98.31 129 VAL A O 1
ATOM 954 N N . ASP A 1 130 ? 6.658 -11.869 -5.160 1.00 96.56 130 ASP A N 1
ATOM 955 C CA . ASP A 1 130 ? 5.693 -12.399 -4.195 1.00 96.56 130 ASP A CA 1
ATOM 956 C C . ASP A 1 130 ? 4.259 -12.332 -4.752 1.00 96.56 130 ASP A C 1
ATOM 958 O O . ASP A 1 130 ? 3.570 -13.349 -4.845 1.00 96.56 130 ASP A O 1
ATOM 962 N N . THR A 1 131 ? 3.835 -11.165 -5.246 1.00 97.81 131 THR A N 1
ATOM 963 C CA . THR A 1 131 ? 2.497 -10.975 -5.839 1.00 97.81 131 THR A CA 1
ATOM 964 C C . THR A 1 131 ? 2.313 -11.788 -7.125 1.00 97.81 131 THR A C 1
ATOM 966 O O . THR A 1 131 ? 1.294 -12.460 -7.318 1.00 97.81 131 THR A O 1
ATOM 969 N N . GLY A 1 132 ? 3.303 -11.734 -8.019 1.00 97.62 132 GLY A N 1
ATOM 970 C CA . GLY A 1 132 ? 3.275 -12.340 -9.347 1.00 97.62 132 GLY A CA 1
ATOM 971 C C . GLY A 1 132 ? 3.352 -13.863 -9.319 1.00 97.62 132 GLY A C 1
ATOM 972 O O . GLY A 1 132 ? 2.748 -14.510 -10.171 1.00 97.62 132 GLY A O 1
ATOM 973 N N . MET A 1 133 ? 4.026 -14.454 -8.329 1.00 97.81 133 MET A N 1
ATOM 974 C CA . MET A 1 133 ? 4.103 -15.908 -8.153 1.00 97.81 133 MET A CA 1
ATOM 975 C C . MET A 1 133 ? 2.979 -16.471 -7.271 1.00 97.81 133 MET A C 1
ATOM 977 O O . MET A 1 133 ? 2.593 -17.622 -7.478 1.00 97.81 133 MET A O 1
ATOM 981 N N . LYS A 1 134 ? 2.384 -15.682 -6.359 1.00 96.19 134 LYS A N 1
ATOM 982 C CA . LYS A 1 134 ? 1.134 -16.055 -5.658 1.00 96.19 134 LYS A CA 1
ATOM 983 C C . LYS A 1 134 ? -0.067 -16.166 -6.607 1.00 96.19 134 LYS A C 1
ATOM 985 O O . LYS A 1 134 ? -0.973 -16.955 -6.348 1.00 96.19 134 LYS A O 1
ATOM 990 N N . GLY A 1 135 ? -0.084 -15.413 -7.710 1.00 97.06 135 GLY A N 1
ATOM 991 C CA . GLY A 1 135 ? -1.051 -15.613 -8.793 1.00 97.06 135 GLY A CA 1
ATOM 992 C C . GLY A 1 135 ? -1.268 -14.379 -9.659 1.00 97.06 135 GLY A C 1
ATOM 993 O O . GLY A 1 135 ? -0.838 -14.350 -10.811 1.00 97.06 135 GLY A O 1
ATOM 994 N N . ARG A 1 136 ? -1.982 -13.380 -9.130 1.00 98.12 136 ARG A N 1
ATOM 995 C CA . ARG A 1 136 ? -2.197 -12.086 -9.794 1.00 98.12 136 ARG A CA 1
ATOM 996 C C . ARG A 1 136 ? -2.552 -10.993 -8.790 1.00 98.12 136 ARG A C 1
ATOM 998 O O . ARG A 1 136 ? -3.313 -11.238 -7.852 1.00 98.12 136 ARG A O 1
ATOM 1005 N N . GLY A 1 137 ? -2.061 -9.779 -9.006 1.00 97.56 137 GLY A N 1
ATOM 1006 C CA . GLY A 1 137 ? -2.276 -8.689 -8.058 1.00 97.56 137 GLY A CA 1
ATOM 1007 C C . GLY A 1 137 ? -1.641 -7.367 -8.465 1.00 97.56 137 GLY A C 1
ATOM 1008 O O . GLY A 1 137 ? -1.049 -7.258 -9.539 1.00 97.56 137 GLY A O 1
ATOM 1009 N N . LEU A 1 138 ? -1.812 -6.362 -7.608 1.00 96.62 138 LEU A N 1
ATOM 1010 C CA . LEU A 1 138 ? -1.363 -4.987 -7.830 1.00 96.62 138 LEU A CA 1
ATOM 1011 C C . LEU A 1 138 ? -0.245 -4.612 -6.850 1.00 96.62 138 LEU A C 1
ATOM 1013 O O . LEU A 1 138 ? -0.365 -4.865 -5.652 1.00 96.62 138 LEU A O 1
ATOM 1017 N N . VAL A 1 139 ? 0.806 -3.972 -7.365 1.00 95.62 139 VAL A N 1
ATOM 1018 C CA . VAL A 1 139 ? 1.981 -3.521 -6.603 1.00 95.62 139 VAL A CA 1
ATOM 1019 C C . VAL A 1 139 ? 2.234 -2.038 -6.881 1.00 95.62 139 VAL A C 1
ATOM 1021 O O . VAL A 1 139 ? 2.292 -1.632 -8.047 1.00 95.62 139 VAL A O 1
ATOM 1024 N N . SER A 1 140 ? 2.395 -1.244 -5.821 1.00 93.44 140 SER A N 1
ATOM 1025 C CA . SER A 1 140 ? 2.691 0.197 -5.880 1.00 93.44 140 SER A CA 1
ATOM 1026 C C . SER A 1 140 ? 4.165 0.463 -5.562 1.00 93.44 140 SER A C 1
ATOM 1028 O O . SER A 1 140 ? 4.687 -0.086 -4.595 1.00 93.44 140 SER A O 1
ATOM 1030 N N . TYR A 1 141 ? 4.840 1.293 -6.363 1.00 93.38 141 TYR A N 1
ATOM 1031 C CA . TYR A 1 141 ? 6.267 1.614 -6.197 1.00 93.38 141 TYR A CA 1
ATOM 1032 C C . TYR A 1 141 ? 6.687 2.851 -6.997 1.00 93.38 141 TYR A C 1
ATOM 1034 O O . TYR A 1 141 ? 6.020 3.231 -7.956 1.00 93.38 141 TYR A O 1
ATOM 1042 N N . CYS A 1 142 ? 7.825 3.460 -6.669 1.00 92.38 142 CYS A N 1
ATOM 1043 C CA . CYS A 1 142 ? 8.461 4.462 -7.528 1.00 92.38 142 CYS A CA 1
ATOM 1044 C C . CYS A 1 142 ? 9.391 3.822 -8.579 1.00 92.38 142 CYS A C 1
ATOM 1046 O O . CYS A 1 142 ? 10.189 2.942 -8.261 1.00 92.38 142 CYS A O 1
ATOM 1048 N N . TYR A 1 143 ? 9.341 4.280 -9.837 1.00 94.50 143 TYR A N 1
ATOM 1049 C CA . TYR A 1 143 ? 10.206 3.765 -10.915 1.00 94.50 143 TYR A CA 1
ATOM 1050 C C . TYR A 1 143 ? 10.593 4.856 -11.931 1.00 94.50 143 TYR A C 1
ATOM 1052 O O . TYR A 1 143 ? 9.824 5.804 -12.115 1.00 94.50 143 TYR A O 1
ATOM 1060 N N . PRO A 1 144 ? 11.734 4.742 -12.641 1.00 94.44 1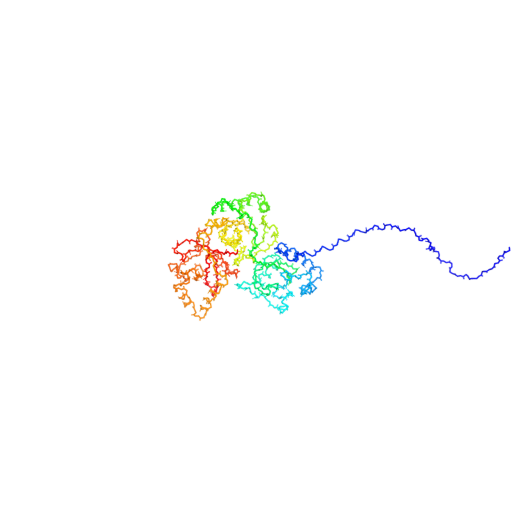44 PRO A N 1
ATOM 1061 C CA . PRO A 1 144 ? 12.022 5.576 -13.807 1.00 94.44 144 PRO A CA 1
ATOM 1062 C C . PRO A 1 144 ? 10.902 5.535 -14.858 1.00 94.44 144 PRO A C 1
ATOM 1064 O O . PRO A 1 144 ? 10.451 4.463 -15.262 1.00 94.44 144 PRO A O 1
ATOM 1067 N N . ASN A 1 145 ? 10.458 6.697 -15.343 1.00 93.44 145 ASN A N 1
ATOM 1068 C CA . ASN A 1 145 ? 9.490 6.803 -16.437 1.00 93.44 145 ASN A CA 1
ATOM 1069 C C . ASN A 1 145 ? 10.205 7.029 -17.790 1.00 93.44 145 ASN A C 1
ATOM 1071 O O . ASN A 1 145 ? 10.670 8.148 -18.051 1.00 93.44 145 ASN A O 1
ATOM 1075 N N . PRO A 1 146 ? 10.266 6.035 -18.702 1.00 91.56 146 PRO A N 1
ATOM 1076 C CA . PRO A 1 146 ? 10.970 6.174 -19.982 1.00 91.56 146 PRO A CA 1
ATOM 1077 C C . PRO A 1 146 ? 10.342 7.238 -20.901 1.00 91.56 146 PRO A C 1
ATOM 1079 O O . PRO A 1 146 ? 11.041 7.855 -21.701 1.00 91.56 146 PRO A O 1
ATOM 1082 N N . SER A 1 147 ? 9.046 7.545 -20.748 1.00 90.12 147 SER A N 1
ATOM 1083 C CA . SER A 1 147 ? 8.388 8.637 -21.493 1.00 90.12 147 SER A CA 1
ATOM 1084 C C . SER A 1 147 ? 8.654 10.031 -20.917 1.00 90.12 147 SER A C 1
ATOM 1086 O O . SER A 1 147 ? 8.302 11.028 -21.549 1.00 90.12 147 SER A O 1
ATOM 1088 N N . ARG A 1 148 ? 9.262 10.127 -19.728 1.00 89.62 148 ARG A N 1
ATOM 1089 C CA . ARG A 1 148 ? 9.572 11.385 -19.029 1.00 89.62 148 ARG A CA 1
ATOM 1090 C C . ARG A 1 148 ? 11.051 11.466 -18.631 1.00 89.62 148 ARG A C 1
ATOM 1092 O O . ARG A 1 148 ? 11.399 11.920 -17.543 1.00 89.62 148 ARG A O 1
ATOM 1099 N N . ASN A 1 149 ? 11.927 11.042 -19.549 1.00 91.50 149 ASN A N 1
ATOM 1100 C CA . ASN A 1 149 ? 13.390 11.110 -19.415 1.00 91.50 149 ASN A CA 1
ATOM 1101 C C . ASN A 1 149 ? 13.902 10.422 -18.130 1.00 91.50 149 ASN A C 1
ATOM 1103 O O . ASN A 1 149 ? 14.765 10.952 -17.435 1.00 91.50 149 ASN A O 1
ATOM 1107 N N . TYR A 1 150 ? 13.330 9.262 -17.798 1.00 92.50 150 TYR A N 1
ATOM 1108 C CA . TYR A 1 150 ? 13.696 8.444 -16.635 1.00 92.50 150 TYR A CA 1
ATOM 1109 C C . TYR A 1 150 ? 13.572 9.168 -15.279 1.00 92.50 150 TYR A C 1
ATOM 1111 O O . TYR A 1 150 ? 14.171 8.750 -14.292 1.00 92.50 150 TYR A O 1
ATOM 1119 N N . THR A 1 151 ? 12.744 10.221 -15.205 1.00 92.00 151 THR A N 1
ATOM 1120 C CA . THR A 1 151 ? 12.288 10.798 -13.928 1.00 92.00 151 THR A CA 1
ATOM 1121 C C . THR A 1 151 ? 11.644 9.700 -13.079 1.00 92.00 151 THR A C 1
ATOM 1123 O O . THR A 1 151 ? 10.827 8.937 -13.596 1.00 92.00 151 THR A O 1
ATOM 1126 N N . ILE A 1 152 ? 12.009 9.616 -11.797 1.00 91.31 152 ILE A N 1
ATOM 1127 C CA . ILE A 1 152 ? 11.380 8.691 -10.847 1.00 91.31 152 ILE A CA 1
ATOM 1128 C C . ILE A 1 152 ? 9.963 9.178 -10.547 1.00 91.31 152 ILE A C 1
ATOM 1130 O O . ILE A 1 152 ? 9.777 10.298 -10.070 1.00 91.31 152 ILE A O 1
ATOM 1134 N N . GLU A 1 153 ? 8.968 8.344 -10.830 1.00 90.06 153 GLU A N 1
ATOM 1135 C CA . GLU A 1 153 ? 7.549 8.655 -10.655 1.00 90.06 153 GLU A CA 1
ATOM 1136 C C . GLU A 1 153 ? 6.820 7.455 -10.021 1.00 90.06 153 GLU A C 1
ATOM 1138 O O . GLU A 1 153 ? 7.217 6.311 -10.270 1.00 90.06 153 GLU A O 1
ATOM 1143 N N . PRO A 1 154 ? 5.756 7.675 -9.220 1.00 89.94 154 PRO A N 1
ATOM 1144 C CA . PRO A 1 154 ? 4.933 6.586 -8.703 1.00 89.94 154 PRO A CA 1
ATOM 1145 C C . PRO A 1 154 ? 4.300 5.784 -9.842 1.00 89.94 154 PRO A C 1
ATOM 1147 O O . PRO A 1 154 ? 3.811 6.350 -10.823 1.00 89.94 154 PRO A O 1
ATOM 1150 N N . LYS A 1 155 ? 4.284 4.464 -9.697 1.00 92.62 155 LYS A N 1
ATOM 1151 C CA . LYS A 1 155 ? 3.788 3.489 -10.664 1.00 92.62 155 LYS A CA 1
ATOM 1152 C C . LYS A 1 155 ? 2.943 2.452 -9.931 1.00 92.62 155 LYS A C 1
ATOM 1154 O O . LYS A 1 155 ? 3.330 1.965 -8.869 1.00 92.62 155 LYS A O 1
ATOM 1159 N N . VAL A 1 156 ? 1.803 2.097 -10.515 1.00 93.69 156 VAL A N 1
ATOM 1160 C CA . VAL A 1 156 ? 1.004 0.945 -10.081 1.00 93.69 156 VAL A CA 1
ATOM 1161 C C . VAL A 1 156 ? 1.047 -0.086 -11.196 1.00 93.69 156 VAL A C 1
ATOM 1163 O O . VAL A 1 156 ? 0.556 0.168 -12.302 1.00 93.69 156 VAL A O 1
ATOM 1166 N N . SER A 1 157 ? 1.644 -1.241 -10.906 1.00 96.38 157 SER A N 1
ATOM 1167 C CA . SER A 1 157 ? 1.733 -2.361 -11.843 1.00 96.38 157 SER A CA 1
ATOM 1168 C C . SER A 1 157 ? 0.801 -3.497 -11.451 1.00 96.38 157 SER A C 1
ATOM 1170 O O . SER A 1 157 ? 0.633 -3.810 -10.275 1.00 96.38 157 SER A O 1
ATOM 1172 N N . TYR A 1 158 ? 0.224 -4.139 -12.461 1.00 97.94 158 TYR A N 1
ATOM 1173 C CA . TYR A 1 158 ? -0.484 -5.407 -12.348 1.00 97.94 158 TYR A CA 1
ATOM 1174 C C . TYR A 1 158 ? 0.439 -6.523 -12.841 1.00 97.94 158 TYR A C 1
ATOM 1176 O O . TYR A 1 158 ? 1.015 -6.414 -13.926 1.00 97.94 158 TYR A O 1
ATOM 1184 N N . VAL A 1 159 ? 0.580 -7.578 -12.040 1.00 98.69 159 VAL A N 1
ATOM 1185 C CA . VAL A 1 159 ? 1.409 -8.756 -12.339 1.00 98.69 159 VAL A CA 1
ATOM 1186 C C . VAL A 1 159 ? 0.559 -10.023 -12.398 1.00 98.69 159 VAL A C 1
ATOM 1188 O O . VAL A 1 159 ? -0.426 -10.151 -11.667 1.00 98.69 159 VAL A O 1
ATOM 1191 N N . VAL A 1 160 ? 0.937 -10.958 -13.275 1.00 98.62 160 VAL A N 1
ATOM 1192 C CA . VAL A 1 160 ? 0.206 -12.205 -13.554 1.00 98.62 160 VAL A CA 1
ATOM 1193 C C . VAL A 1 160 ? 1.173 -13.372 -13.752 1.00 98.62 160 VAL A C 1
ATOM 1195 O O . VAL A 1 160 ? 2.011 -13.342 -14.657 1.00 98.62 160 VAL A O 1
ATOM 1198 N N . ASN A 1 161 ? 1.003 -14.442 -12.973 1.00 98.50 161 ASN A N 1
ATOM 1199 C CA . ASN A 1 161 ? 1.728 -15.697 -13.150 1.00 98.50 161 ASN A CA 1
ATOM 1200 C C . ASN A 1 161 ? 1.464 -16.304 -14.537 1.00 98.50 161 ASN A C 1
ATOM 1202 O O . ASN A 1 161 ? 0.307 -16.486 -14.935 1.00 98.50 161 ASN A O 1
ATOM 1206 N N . ILE A 1 162 ? 2.520 -16.679 -15.262 1.00 98.56 162 ILE A N 1
ATOM 1207 C CA . ILE A 1 162 ? 2.378 -17.439 -16.511 1.00 98.56 162 ILE A CA 1
ATOM 1208 C C . ILE A 1 162 ? 2.483 -18.936 -16.241 1.00 98.56 162 ILE A C 1
ATOM 1210 O O . ILE A 1 162 ? 1.619 -19.696 -16.685 1.00 98.56 162 ILE A O 1
ATOM 1214 N N . ASP A 1 163 ? 3.528 -19.330 -15.514 1.00 96.94 163 ASP A N 1
ATOM 1215 C CA . ASP A 1 163 ? 3.803 -20.688 -15.054 1.00 96.94 163 ASP A CA 1
ATOM 1216 C C . ASP A 1 163 ? 4.668 -20.643 -13.766 1.00 96.94 163 ASP A C 1
ATOM 1218 O O . ASP A 1 163 ? 5.097 -19.560 -13.356 1.00 96.94 163 ASP A O 1
ATOM 1222 N N . PRO A 1 164 ? 4.972 -21.780 -13.104 1.00 96.94 164 PRO A N 1
ATOM 1223 C CA . PRO A 1 164 ? 5.759 -21.801 -11.864 1.00 96.94 164 PRO A CA 1
ATOM 1224 C C . PRO A 1 164 ? 7.198 -21.256 -11.949 1.00 96.94 164 PRO A C 1
ATOM 1226 O O . PRO A 1 164 ? 7.900 -21.273 -10.941 1.00 96.94 164 PRO A O 1
ATOM 1229 N N . THR A 1 165 ? 7.667 -20.806 -13.116 1.00 97.62 165 THR A N 1
ATOM 1230 C CA . THR A 1 165 ? 9.006 -20.234 -13.311 1.00 97.62 165 THR A CA 1
ATOM 1231 C C . THR A 1 165 ? 9.023 -18.717 -13.488 1.00 97.62 165 THR A C 1
ATOM 1233 O O . THR A 1 165 ? 10.095 -18.136 -13.325 1.00 97.62 165 THR A O 1
ATOM 1236 N N . TYR A 1 166 ? 7.911 -18.072 -13.872 1.00 98.62 166 TYR A N 1
ATOM 1237 C CA . TYR A 1 166 ? 7.865 -16.619 -14.094 1.00 98.62 166 TYR A CA 1
ATOM 1238 C C . TYR A 1 166 ? 6.452 -16.018 -14.120 1.00 98.62 166 TYR A C 1
ATOM 1240 O O . TYR A 1 166 ? 5.452 -16.689 -14.401 1.00 98.62 166 TYR A O 1
ATOM 1248 N N . TYR A 1 167 ? 6.407 -14.706 -13.907 1.00 98.81 167 TYR A N 1
ATOM 1249 C CA . TYR A 1 167 ? 5.250 -13.853 -14.156 1.00 98.81 167 TYR A CA 1
ATOM 1250 C C . TYR A 1 167 ? 5.595 -12.796 -15.215 1.00 98.81 167 TYR A C 1
ATOM 1252 O O . TYR A 1 167 ? 6.747 -12.645 -15.625 1.00 98.81 167 TYR A O 1
ATOM 1260 N N . ILE A 1 168 ? 4.581 -12.064 -15.665 1.00 98.81 168 ILE A N 1
ATOM 1261 C CA . ILE A 1 168 ? 4.753 -10.822 -16.428 1.00 98.81 168 ILE A CA 1
ATOM 1262 C C . ILE A 1 168 ? 3.967 -9.701 -15.752 1.00 98.81 168 ILE A C 1
ATOM 1264 O O . ILE A 1 168 ? 3.032 -9.975 -14.992 1.00 98.81 168 ILE A O 1
ATOM 1268 N N . GLY A 1 169 ? 4.286 -8.453 -16.069 1.00 98.44 169 GLY A N 1
ATOM 1269 C CA . GLY A 1 169 ? 3.512 -7.306 -15.618 1.00 98.44 169 GLY A CA 1
ATOM 1270 C C . GLY A 1 169 ? 3.546 -6.128 -16.579 1.00 98.44 169 GLY A C 1
ATOM 1271 O O . GLY A 1 169 ? 4.311 -6.091 -17.537 1.00 98.44 169 GLY A O 1
ATOM 1272 N N . ALA A 1 170 ? 2.687 -5.156 -16.302 1.00 97.81 170 ALA A N 1
ATOM 1273 C CA . ALA A 1 170 ? 2.753 -3.798 -16.831 1.00 97.81 170 ALA A CA 1
ATOM 1274 C C . ALA A 1 170 ? 2.198 -2.846 -15.772 1.00 97.81 170 ALA A C 1
ATOM 1276 O O . ALA A 1 170 ? 1.477 -3.274 -14.870 1.00 97.81 170 ALA A O 1
ATOM 1277 N N . GLY A 1 171 ? 2.486 -1.554 -15.897 1.00 94.62 171 GLY A N 1
ATOM 1278 C CA . GLY A 1 171 ? 1.946 -0.539 -14.998 1.00 94.62 171 GLY A CA 1
ATOM 1279 C C . GLY A 1 171 ? 1.628 0.767 -15.699 1.00 94.62 171 GLY A C 1
ATOM 1280 O O . GLY A 1 171 ? 2.029 0.987 -16.842 1.00 94.62 171 GLY A O 1
ATOM 1281 N N . HIS A 1 172 ? 0.915 1.636 -14.989 1.00 91.12 172 HIS A N 1
ATOM 1282 C CA . HIS A 1 172 ? 0.742 3.039 -15.359 1.00 91.12 172 HIS A CA 1
ATOM 1283 C C . HIS A 1 172 ? 1.453 3.926 -14.333 1.00 91.12 172 HIS A C 1
ATOM 1285 O O . HIS A 1 172 ? 1.576 3.556 -13.165 1.00 91.12 172 HIS A O 1
ATOM 1291 N N . TYR A 1 173 ? 1.956 5.073 -14.789 1.00 89.06 173 TYR A N 1
ATOM 1292 C CA . TYR A 1 173 ? 2.646 6.047 -13.944 1.00 89.06 173 TYR A CA 1
ATOM 1293 C C . TYR A 1 173 ? 1.647 7.105 -13.468 1.00 89.06 173 TYR A C 1
ATOM 1295 O O . TYR A 1 173 ? 1.010 7.793 -14.276 1.00 89.06 173 TYR A O 1
ATOM 1303 N N . GLU A 1 174 ? 1.509 7.251 -12.154 1.00 73.75 174 GLU A N 1
ATOM 1304 C CA . GLU A 1 174 ? 0.514 8.120 -11.541 1.00 73.75 174 GLU A CA 1
ATOM 1305 C C . GLU A 1 174 ? 0.986 9.574 -11.511 1.00 73.75 174 GLU A C 1
ATOM 1307 O O . GLU A 1 174 ? 1.490 10.075 -10.507 1.00 73.75 174 GLU A O 1
ATOM 1312 N N . ASN A 1 175 ? 0.732 10.301 -12.604 1.00 55.34 175 ASN A N 1
ATOM 1313 C CA . ASN A 1 175 ? 0.999 11.743 -12.684 1.00 55.34 175 ASN A CA 1
ATOM 1314 C C . ASN A 1 175 ? 0.382 12.550 -11.515 1.00 55.34 175 ASN A C 1
ATOM 1316 O O . ASN A 1 175 ? 0.878 13.632 -11.211 1.00 55.34 175 ASN A O 1
ATOM 1320 N N . LEU A 1 176 ? -0.703 12.060 -10.890 1.00 52.62 176 LEU A N 1
ATOM 1321 C CA . LEU A 1 176 ? -1.406 12.709 -9.774 1.00 52.62 176 LEU A CA 1
ATOM 1322 C C . LEU A 1 176 ? -2.059 11.699 -8.794 1.00 52.62 176 LEU A C 1
ATOM 1324 O O . LEU A 1 176 ? -3.262 11.810 -8.553 1.00 52.62 176 LEU A O 1
ATOM 1328 N N . GLY A 1 177 ? -1.294 10.745 -8.247 1.00 51.19 177 GLY A N 1
ATOM 1329 C CA . GLY A 1 177 ? -1.626 9.917 -7.063 1.00 51.19 177 GLY A CA 1
ATOM 1330 C C . GLY A 1 177 ? -3.114 9.620 -6.787 1.00 51.19 177 GLY A C 1
ATOM 1331 O O . GLY A 1 177 ? -3.745 10.337 -6.011 1.00 51.19 177 GLY A O 1
ATOM 1332 N N . THR A 1 178 ? -3.681 8.575 -7.388 1.00 55.22 178 THR A N 1
ATOM 1333 C CA . THR A 1 178 ? -5.015 8.031 -7.067 1.00 55.22 178 THR A CA 1
ATOM 1334 C C . THR A 1 178 ? -5.055 6.531 -7.326 1.00 55.22 178 THR A C 1
ATOM 1336 O O . THR A 1 178 ? -5.628 6.088 -8.324 1.00 55.22 178 THR A O 1
ATOM 1339 N N . THR A 1 179 ? -4.515 5.749 -6.396 1.00 55.94 179 THR A N 1
ATOM 1340 C CA . THR A 1 179 ? -4.528 4.293 -6.532 1.00 55.94 179 THR A CA 1
ATOM 1341 C C . THR A 1 179 ? -5.976 3.760 -6.474 1.00 55.94 179 THR A C 1
ATOM 1343 O O . THR A 1 179 ? -6.414 3.044 -7.376 1.00 55.94 179 THR A O 1
ATOM 1346 N N . PHE A 1 180 ? -6.787 4.189 -5.490 1.00 63.84 180 PHE A N 1
ATOM 1347 C CA . PHE A 1 180 ? -8.220 3.843 -5.388 1.00 63.84 180 PHE A CA 1
ATOM 1348 C C . PHE A 1 180 ? -9.203 4.965 -5.807 1.00 63.84 180 PHE A C 1
ATOM 1350 O O . PHE A 1 180 ? -8.992 6.140 -5.482 1.00 63.84 180 PHE A O 1
ATOM 1357 N N . PRO A 1 181 ? -10.351 4.618 -6.436 1.00 62.44 181 PRO A N 1
ATOM 1358 C CA . PRO A 1 181 ? -11.426 5.560 -6.748 1.00 62.44 181 PRO A CA 1
ATOM 1359 C C . PRO A 1 181 ? -12.344 5.811 -5.536 1.00 62.44 181 PRO A C 1
ATOM 1361 O O . PRO A 1 181 ? -13.289 5.060 -5.279 1.00 62.44 181 PRO A O 1
ATOM 1364 N N . ALA A 1 182 ? -12.122 6.910 -4.814 1.00 62.59 182 ALA A N 1
ATOM 1365 C CA . ALA A 1 182 ? -13.049 7.348 -3.772 1.00 62.59 182 ALA A CA 1
ATOM 1366 C C . ALA A 1 182 ? -14.316 7.983 -4.368 1.00 62.59 182 ALA A C 1
ATOM 1368 O O . ALA A 1 182 ? -14.286 9.087 -4.911 1.00 62.59 182 ALA A O 1
ATOM 1369 N N . LYS A 1 183 ? -15.454 7.300 -4.218 1.00 69.31 183 LYS A N 1
ATOM 1370 C CA . LYS A 1 183 ? -16.786 7.834 -4.536 1.00 69.31 183 LYS A CA 1
ATOM 1371 C C . LYS A 1 183 ? -17.410 8.452 -3.283 1.00 69.31 183 LYS A C 1
ATOM 1373 O O . LYS A 1 183 ? -17.086 8.065 -2.164 1.00 69.31 183 LYS A O 1
ATOM 1378 N N . GLY A 1 184 ? -18.326 9.402 -3.468 1.00 64.50 184 GLY A N 1
ATOM 1379 C CA . GLY A 1 184 ? -19.038 10.020 -2.348 1.00 64.50 184 GLY A CA 1
ATOM 1380 C C . GLY A 1 184 ? -18.168 10.952 -1.502 1.00 64.50 184 GLY A C 1
ATOM 1381 O O . GLY A 1 184 ? -18.506 11.189 -0.352 1.00 64.50 184 GLY A O 1
ATOM 1382 N N . MET A 1 185 ? -17.073 11.501 -2.043 1.00 69.50 185 MET A N 1
ATOM 1383 C CA . MET A 1 185 ? -16.276 12.528 -1.349 1.00 69.50 185 MET A CA 1
ATOM 1384 C C . MET A 1 185 ? -16.714 13.969 -1.667 1.00 69.50 185 MET A C 1
ATOM 1386 O O . MET A 1 185 ? -16.286 14.904 -0.988 1.00 69.50 185 MET A O 1
ATOM 1390 N N . GLU A 1 186 ? -17.564 14.139 -2.679 1.00 64.75 186 GLU A N 1
ATOM 1391 C CA . GLU A 1 186 ? -18.046 15.426 -3.183 1.00 64.75 186 GLU A CA 1
ATOM 1392 C C . GLU A 1 186 ? -19.159 16.037 -2.313 1.00 64.75 186 GLU A C 1
ATOM 1394 O O . GLU A 1 186 ? -19.981 15.329 -1.721 1.00 64.75 186 GLU A O 1
ATOM 1399 N N . GLY A 1 187 ? -19.216 17.373 -2.309 1.00 62.50 187 GLY A N 1
ATOM 1400 C CA . GLY A 1 187 ? -20.288 18.161 -1.698 1.00 62.50 187 GLY A CA 1
ATOM 1401 C C . GLY A 1 187 ? -20.232 18.272 -0.171 1.00 62.50 187 GLY A C 1
ATOM 1402 O O . GLY A 1 187 ? -19.406 17.664 0.508 1.00 62.50 187 GLY A O 1
ATOM 1403 N N . ILE A 1 188 ? -21.145 19.076 0.382 1.00 62.53 188 ILE A N 1
ATOM 1404 C CA . ILE A 1 188 ? -21.396 19.106 1.827 1.00 62.53 188 ILE A CA 1
ATOM 1405 C C . ILE A 1 188 ? -22.270 17.900 2.166 1.00 62.53 188 ILE A C 1
ATOM 1407 O O . ILE A 1 188 ? -23.363 17.747 1.621 1.00 62.53 188 ILE A O 1
ATOM 1411 N N . GLN A 1 189 ? -21.790 17.064 3.078 1.00 71.50 189 GLN A N 1
ATOM 1412 C CA . GLN A 1 189 ? -22.515 15.911 3.607 1.00 71.50 189 GLN A CA 1
ATOM 1413 C C . GLN A 1 189 ? -22.809 16.128 5.094 1.00 71.50 189 GLN A C 1
ATOM 1415 O O . GLN A 1 189 ? -22.384 17.124 5.679 1.00 71.50 189 GLN A O 1
ATOM 1420 N N . ARG A 1 190 ? -23.545 15.202 5.714 1.00 82.12 190 ARG A N 1
ATOM 1421 C CA . ARG A 1 190 ? -23.587 15.116 7.178 1.00 82.12 190 ARG A CA 1
ATOM 1422 C C . ARG A 1 190 ? -22.166 14.847 7.684 1.00 82.12 190 ARG A C 1
ATOM 1424 O O . ARG A 1 190 ? -21.523 13.930 7.182 1.00 82.12 190 ARG A O 1
ATOM 1431 N N . ASP A 1 191 ? -21.726 15.572 8.710 1.00 84.19 191 ASP A N 1
ATOM 1432 C CA . ASP A 1 191 ? -20.545 15.180 9.479 1.00 84.19 191 ASP A CA 1
ATOM 1433 C C . ASP A 1 191 ? -20.815 13.824 10.157 1.00 84.19 191 ASP A C 1
ATOM 1435 O O . ASP A 1 191 ? -21.758 13.675 10.944 1.00 84.19 191 ASP A O 1
ATOM 1439 N N . LEU A 1 192 ? -20.019 12.819 9.793 1.00 91.44 192 LEU A N 1
ATOM 1440 C CA . LEU A 1 192 ? -20.049 11.482 10.379 1.00 91.44 192 LEU A CA 1
ATOM 1441 C C . LEU A 1 192 ? -19.059 11.427 11.540 1.00 91.44 192 LEU A C 1
ATOM 1443 O O . LEU A 1 192 ? -17.926 11.893 11.409 1.00 91.44 192 LEU A O 1
ATOM 1447 N N . SER A 1 193 ? -19.465 10.852 12.670 1.00 93.88 193 SER A N 1
ATOM 1448 C CA . SER A 1 193 ? -18.536 10.608 13.773 1.00 93.88 193 SER A CA 1
ATOM 1449 C C . SER A 1 193 ? -17.810 9.271 13.612 1.00 93.88 193 SER A C 1
ATOM 1451 O O . SER A 1 193 ? -18.198 8.387 12.844 1.00 93.88 193 SER A O 1
ATOM 1453 N N . ARG A 1 194 ? -16.752 9.100 14.403 1.00 95.50 194 ARG A N 1
ATOM 1454 C CA . ARG A 1 194 ? -16.070 7.819 14.607 1.00 95.50 194 ARG A CA 1
ATOM 1455 C C . ARG A 1 194 ? -17.049 6.703 15.010 1.00 95.50 194 ARG A C 1
ATOM 1457 O O . ARG A 1 194 ? -16.902 5.565 14.584 1.00 95.50 194 ARG A O 1
ATOM 1464 N N . GLU A 1 195 ? -18.062 7.030 15.801 1.00 96.75 195 GLU A N 1
ATOM 1465 C CA . GLU A 1 195 ? -19.082 6.108 16.307 1.00 96.75 195 GLU A CA 1
ATOM 1466 C C . GLU A 1 195 ? -20.119 5.750 15.232 1.00 96.75 195 GLU A C 1
ATOM 1468 O O . GLU A 1 195 ? -20.568 4.606 15.210 1.00 96.75 195 GLU A O 1
ATOM 1473 N N . ASP A 1 196 ? -20.441 6.662 14.300 1.00 97.12 196 ASP A N 1
ATOM 1474 C CA . ASP A 1 196 ? -21.233 6.327 13.101 1.00 97.12 196 ASP A CA 1
ATOM 1475 C C . ASP A 1 196 ? -20.511 5.267 12.251 1.00 97.12 196 ASP A C 1
ATOM 1477 O O . ASP A 1 196 ? -21.124 4.293 11.809 1.00 97.12 196 ASP A O 1
ATOM 1481 N N . LEU A 1 197 ? -19.194 5.428 12.059 1.00 97.69 197 LEU A N 1
ATOM 1482 C CA . LEU A 1 197 ? -18.353 4.455 11.357 1.00 97.69 197 LEU A CA 1
ATOM 1483 C C . LEU A 1 197 ? -18.306 3.104 12.095 1.00 97.69 197 LEU A C 1
ATOM 1485 O O . LEU A 1 197 ? -18.497 2.061 11.471 1.00 97.69 197 LEU A O 1
ATOM 1489 N N . VAL A 1 198 ? -18.094 3.107 13.416 1.00 98.56 198 VAL A N 1
ATOM 1490 C CA . VAL A 1 198 ? -18.096 1.876 14.229 1.00 98.56 198 VAL A CA 1
ATOM 1491 C C . VAL A 1 198 ? -19.437 1.150 14.129 1.00 98.56 198 VAL A C 1
ATOM 1493 O O . VAL A 1 198 ? -19.449 -0.062 13.910 1.00 98.56 198 VAL A O 1
ATOM 1496 N N . ALA A 1 199 ? -20.558 1.865 14.244 1.00 98.56 199 ALA A N 1
ATOM 1497 C CA . ALA A 1 199 ? -21.890 1.276 14.122 1.00 98.56 199 ALA A CA 1
ATOM 1498 C C . ALA A 1 199 ? -22.103 0.633 12.742 1.00 98.56 199 ALA A C 1
ATOM 1500 O O . ALA A 1 199 ? -22.557 -0.506 12.664 1.00 98.56 199 ALA A O 1
ATOM 1501 N N . PHE A 1 200 ? -21.705 1.321 11.667 1.00 98.62 200 PHE A N 1
ATOM 1502 C CA . PHE A 1 200 ? -21.848 0.839 10.293 1.00 98.62 200 PHE A CA 1
ATOM 1503 C C . PHE A 1 200 ? -21.044 -0.441 10.001 1.00 98.62 200 PHE A C 1
ATOM 1505 O O . PHE A 1 200 ? -21.563 -1.352 9.357 1.00 98.62 200 PHE A O 1
ATOM 1512 N N . VAL A 1 201 ? -19.801 -0.553 10.487 1.00 98.75 201 VAL A N 1
ATOM 1513 C CA . VAL A 1 201 ? -19.002 -1.779 10.284 1.00 98.75 201 VAL A CA 1
ATOM 1514 C C . VAL A 1 201 ? -19.528 -2.933 11.140 1.00 98.75 201 VAL A C 1
ATOM 1516 O O . VAL A 1 201 ? -19.581 -4.055 10.648 1.00 98.75 201 VAL A O 1
ATOM 1519 N N . ASN A 1 202 ? -19.975 -2.688 12.379 1.00 98.81 202 ASN A N 1
ATOM 1520 C CA . ASN A 1 202 ? -20.586 -3.746 13.199 1.00 98.81 202 ASN A CA 1
ATOM 1521 C C . ASN A 1 202 ? -21.890 -4.269 12.567 1.00 98.81 202 ASN A C 1
ATOM 1523 O O . ASN A 1 202 ? -22.060 -5.478 12.460 1.00 98.81 202 ASN A O 1
ATOM 1527 N N . GLU A 1 203 ? -22.752 -3.385 12.051 1.00 98.75 203 GLU A N 1
ATOM 1528 C CA . GLU A 1 203 ? -23.960 -3.768 11.301 1.00 98.75 203 GLU A CA 1
ATOM 1529 C C . GLU A 1 203 ? -23.630 -4.668 10.094 1.00 98.75 203 GLU A C 1
ATOM 1531 O O . GLU A 1 203 ? -24.310 -5.664 9.848 1.00 98.75 203 GLU A O 1
ATOM 1536 N N . ALA A 1 204 ? -22.555 -4.353 9.364 1.00 98.81 204 ALA A N 1
ATOM 1537 C CA . ALA A 1 204 ? -22.083 -5.165 8.247 1.00 98.81 204 ALA A CA 1
ATOM 1538 C C . ALA A 1 204 ? -21.488 -6.518 8.689 1.00 98.81 204 ALA A C 1
ATOM 1540 O O . ALA A 1 204 ? -21.728 -7.524 8.022 1.00 98.81 204 ALA A O 1
ATOM 1541 N N . VAL A 1 205 ? -20.761 -6.578 9.811 1.00 98.88 205 VAL A N 1
ATOM 1542 C CA . VAL A 1 205 ? -20.237 -7.836 10.375 1.00 98.88 205 VAL A CA 1
ATOM 1543 C C . VAL A 1 205 ? -21.369 -8.745 10.860 1.00 98.88 205 VAL A C 1
ATOM 1545 O O . VAL A 1 205 ? -21.357 -9.939 10.560 1.00 98.88 205 VAL A O 1
ATOM 1548 N N . ASP A 1 206 ? -22.351 -8.207 11.582 1.00 98.81 206 ASP A N 1
ATOM 1549 C CA . ASP A 1 206 ? -23.470 -8.993 12.109 1.00 98.81 206 ASP A CA 1
ATOM 1550 C C . ASP A 1 206 ? -24.348 -9.530 10.970 1.00 98.81 206 ASP A C 1
ATOM 1552 O O . ASP A 1 206 ? -24.654 -10.724 10.940 1.00 98.81 206 ASP A O 1
ATOM 1556 N N . PHE A 1 207 ? -24.640 -8.703 9.958 1.00 98.88 207 PHE A N 1
ATOM 1557 C CA . PHE A 1 207 ? -25.277 -9.165 8.723 1.00 98.88 207 PHE A CA 1
ATOM 1558 C C . PHE A 1 207 ? -24.452 -10.247 8.012 1.00 98.88 207 PHE A C 1
ATOM 1560 O O . PHE A 1 207 ? -25.015 -11.234 7.544 1.00 98.88 207 PHE A O 1
ATOM 1567 N N . ALA A 1 208 ? -23.124 -10.108 7.946 1.00 98.75 208 ALA A N 1
ATOM 1568 C CA . ALA A 1 208 ? -22.268 -11.101 7.303 1.00 98.75 208 ALA A CA 1
ATOM 1569 C C . ALA A 1 208 ? -22.261 -12.456 8.031 1.00 98.75 208 ALA A C 1
ATOM 1571 O O . ALA A 1 208 ? -22.193 -13.502 7.380 1.00 98.75 208 ALA A O 1
ATOM 1572 N N . ARG A 1 209 ? -22.389 -12.443 9.363 1.00 98.56 209 ARG A N 1
ATOM 1573 C CA . ARG A 1 209 ? -22.511 -13.642 10.207 1.00 98.56 209 ARG A CA 1
ATOM 1574 C C . ARG A 1 209 ? -23.888 -14.303 10.116 1.00 98.56 209 ARG A C 1
ATOM 1576 O O . ARG A 1 209 ? -23.957 -15.527 10.177 1.00 98.56 209 ARG A O 1
ATOM 1583 N N . GLU A 1 210 ? -24.964 -13.531 9.959 1.00 98.50 210 GLU A N 1
ATOM 1584 C CA . GLU A 1 210 ? -26.321 -14.072 9.782 1.00 98.50 210 GLU A CA 1
ATOM 1585 C C . GLU A 1 210 ? -26.561 -14.593 8.354 1.00 98.50 210 GLU A C 1
ATOM 1587 O O . GLU A 1 210 ? -27.101 -15.685 8.176 1.00 98.50 210 GLU A O 1
ATOM 1592 N N . ALA A 1 211 ? -26.151 -13.835 7.333 1.00 98.38 211 ALA A N 1
ATOM 1593 C CA . ALA A 1 211 ? -26.421 -14.149 5.930 1.00 98.38 211 ALA A CA 1
ATOM 1594 C C . ALA A 1 211 ? -25.449 -15.176 5.325 1.00 98.38 211 ALA A C 1
ATOM 1596 O O . ALA A 1 211 ? -25.834 -15.901 4.407 1.00 98.38 211 ALA A O 1
ATOM 1597 N N . GLY A 1 212 ? -24.210 -15.241 5.825 1.00 98.50 212 GLY A N 1
ATOM 1598 C CA . GLY A 1 212 ? -23.131 -16.057 5.267 1.00 98.50 212 GLY A CA 1
ATOM 1599 C C . GLY A 1 212 ? -22.287 -15.327 4.212 1.00 98.50 212 GLY A C 1
ATOM 1600 O O . GLY A 1 212 ? -22.725 -14.371 3.571 1.00 98.50 212 GLY A O 1
ATOM 1601 N N . LYS A 1 213 ? -21.041 -15.791 4.031 1.00 98.38 213 LYS A N 1
ATOM 1602 C CA . LYS A 1 213 ? -19.994 -15.114 3.237 1.00 98.38 213 LYS A CA 1
ATOM 1603 C C . LYS A 1 213 ? -20.402 -14.810 1.793 1.00 98.38 213 LYS A C 1
ATOM 1605 O O . LYS A 1 213 ? -20.143 -13.709 1.324 1.00 98.38 213 LYS A O 1
ATOM 1610 N N . GLU A 1 214 ? -21.059 -15.737 1.097 1.00 98.06 214 GLU A N 1
ATOM 1611 C CA . GLU A 1 214 ? -21.483 -15.555 -0.304 1.00 98.06 214 GLU A CA 1
ATOM 1612 C C . GLU A 1 214 ? -22.545 -14.448 -0.440 1.00 98.06 214 GLU A C 1
ATOM 1614 O O . GLU A 1 214 ? -22.399 -13.521 -1.238 1.00 98.06 214 GLU A O 1
ATOM 1619 N N . GLN A 1 215 ? -23.583 -14.507 0.393 1.00 98.50 215 GLN A N 1
ATOM 1620 C CA . GLN A 1 215 ? -24.702 -13.566 0.431 1.00 98.50 215 GLN A CA 1
ATOM 1621 C C . GLN A 1 215 ? -24.229 -12.169 0.859 1.00 98.50 215 GLN A C 1
ATOM 1623 O O . GLN A 1 215 ? -24.638 -11.159 0.284 1.00 98.50 215 GLN A O 1
ATOM 1628 N N . ALA A 1 216 ? -23.329 -12.116 1.840 1.00 98.69 216 ALA A N 1
ATOM 1629 C CA . ALA A 1 216 ? -22.758 -10.884 2.358 1.00 98.69 216 ALA A CA 1
ATOM 1630 C C . ALA A 1 216 ? -21.826 -10.201 1.350 1.00 98.69 216 ALA A C 1
ATOM 1632 O O . ALA A 1 216 ? -21.989 -9.017 1.063 1.00 98.69 216 ALA A O 1
ATOM 1633 N N . VAL A 1 217 ? -20.911 -10.957 0.735 1.00 98.56 217 VAL A N 1
ATOM 1634 C CA . VAL A 1 217 ? -20.039 -10.460 -0.337 1.00 98.56 217 VAL A CA 1
ATOM 1635 C C . VAL A 1 217 ? -20.859 -9.949 -1.527 1.00 98.56 217 VAL A C 1
ATOM 1637 O O . VAL A 1 217 ? -20.536 -8.891 -2.062 1.00 98.56 217 VAL A O 1
ATOM 1640 N N . ALA A 1 218 ? -21.955 -10.618 -1.902 1.00 98.19 218 ALA A N 1
ATOM 1641 C CA . ALA A 1 218 ? -22.870 -10.113 -2.926 1.00 98.19 218 ALA A CA 1
ATOM 1642 C C . ALA A 1 218 ? -23.507 -8.763 -2.533 1.00 98.19 218 ALA A C 1
ATOM 1644 O O . ALA A 1 218 ? -23.509 -7.833 -3.339 1.00 98.19 218 ALA A O 1
ATOM 1645 N N . ALA A 1 219 ? -23.976 -8.615 -1.290 1.00 98.38 219 ALA A N 1
ATOM 1646 C CA . ALA A 1 219 ? -24.568 -7.370 -0.792 1.00 98.38 219 ALA A CA 1
ATOM 1647 C C . ALA A 1 219 ? -23.559 -6.209 -0.656 1.00 98.38 219 ALA A C 1
ATOM 1649 O O . ALA A 1 219 ? -23.941 -5.052 -0.811 1.00 98.38 219 ALA A O 1
ATOM 1650 N N . PHE A 1 220 ? -22.279 -6.493 -0.392 1.00 97.94 220 PHE A N 1
ATOM 1651 C CA . PHE A 1 220 ? -21.213 -5.480 -0.340 1.00 97.94 220 PHE A CA 1
ATOM 1652 C C . PHE A 1 220 ? -20.717 -5.040 -1.729 1.00 97.94 220 PHE A C 1
ATOM 1654 O O . PHE A 1 220 ? -20.057 -4.009 -1.847 1.00 97.94 220 PHE A O 1
ATOM 1661 N N . ARG A 1 221 ? -21.019 -5.801 -2.789 1.00 95.81 221 ARG A N 1
ATOM 1662 C CA . ARG A 1 221 ? -20.703 -5.436 -4.183 1.00 95.81 221 ARG A CA 1
ATOM 1663 C C . ARG A 1 221 ? -21.752 -4.530 -4.824 1.00 95.81 221 ARG A C 1
ATOM 1665 O O . ARG A 1 221 ? -21.423 -3.851 -5.791 1.00 95.81 221 ARG A O 1
ATOM 1672 N N . ASP A 1 222 ? -22.987 -4.549 -4.328 1.00 95.62 222 ASP A N 1
ATOM 1673 C CA . ASP A 1 222 ? -24.113 -3.818 -4.912 1.00 95.62 222 ASP A CA 1
ATOM 1674 C C . ASP A 1 222 ? -23.919 -2.288 -4.785 1.00 95.62 222 ASP A C 1
ATOM 1676 O O . ASP A 1 222 ? -23.957 -1.765 -3.669 1.00 95.62 222 ASP A O 1
ATOM 1680 N N . PRO A 1 223 ? -23.733 -1.543 -5.898 1.00 91.56 223 PRO A N 1
ATOM 1681 C CA . PRO A 1 223 ? -23.529 -0.095 -5.874 1.00 91.56 223 PRO A CA 1
ATOM 1682 C C . PRO A 1 223 ? -24.792 0.708 -5.507 1.00 91.56 223 PRO A C 1
ATOM 1684 O O . PRO A 1 223 ? -24.690 1.930 -5.353 1.00 91.56 223 PRO A O 1
ATOM 1687 N N . GLU A 1 224 ? -25.951 0.052 -5.381 1.00 91.69 224 GLU A N 1
ATOM 1688 C CA . GLU A 1 224 ? -27.238 0.615 -4.947 1.00 91.69 224 GLU A CA 1
ATOM 1689 C C . GLU A 1 224 ? -27.733 -0.011 -3.616 1.00 91.69 224 GLU A C 1
ATOM 1691 O O . GLU A 1 224 ? -28.818 0.319 -3.134 1.00 91.69 224 GLU A O 1
ATOM 1696 N N . GLY A 1 225 ? -26.926 -0.885 -2.996 1.00 94.75 225 GLY A N 1
ATOM 1697 C CA . GLY A 1 225 ? -27.287 -1.685 -1.821 1.00 94.75 225 GLY A CA 1
ATOM 1698 C C . GLY A 1 225 ? -27.201 -0.966 -0.464 1.00 94.75 225 GLY A C 1
ATOM 1699 O O . GLY A 1 225 ? -26.618 0.107 -0.310 1.00 94.75 225 GLY A O 1
ATOM 1700 N N . GLN A 1 226 ? -27.746 -1.604 0.583 1.00 95.38 226 GLN A N 1
ATOM 1701 C CA . GLN A 1 226 ? -27.882 -1.020 1.935 1.00 95.38 226 GLN A CA 1
ATOM 1702 C C . GLN A 1 226 ? -26.558 -0.691 2.657 1.00 95.38 226 GLN A C 1
ATOM 1704 O O . GLN A 1 226 ? -26.558 0.046 3.652 1.00 95.38 226 GLN A O 1
ATOM 1709 N N . PHE A 1 227 ? -25.440 -1.230 2.163 1.00 96.81 227 PHE A N 1
ATOM 1710 C CA . PHE A 1 227 ? -24.081 -1.005 2.664 1.00 96.81 227 PHE A CA 1
ATOM 1711 C C . PHE A 1 227 ? -23.349 0.118 1.916 1.00 96.81 227 PHE A C 1
ATOM 1713 O O . PHE A 1 227 ? -22.123 0.117 1.830 1.00 96.81 227 PHE A O 1
ATOM 1720 N N . ILE A 1 228 ? -24.106 1.092 1.402 1.00 93.12 228 ILE A N 1
ATOM 1721 C CA . ILE A 1 228 ? -23.618 2.349 0.831 1.00 93.12 228 ILE A CA 1
ATOM 1722 C C . ILE A 1 228 ? -24.429 3.511 1.412 1.00 93.12 228 ILE A C 1
ATOM 1724 O O . ILE A 1 228 ? -25.649 3.578 1.270 1.00 93.12 228 ILE A O 1
ATOM 1728 N N . ARG A 1 229 ? -23.752 4.436 2.100 1.00 90.94 229 ARG A N 1
ATOM 1729 C CA . ARG A 1 229 ? -24.350 5.555 2.850 1.00 90.94 229 ARG A CA 1
ATOM 1730 C C . ARG A 1 229 ? -23.471 6.805 2.726 1.00 90.94 229 ARG A C 1
ATOM 1732 O O . ARG A 1 229 ? -22.854 7.255 3.688 1.00 90.94 229 ARG A O 1
ATOM 1739 N N . GLY A 1 230 ? -23.393 7.355 1.513 1.00 86.19 230 GLY A N 1
ATOM 1740 C CA . GLY A 1 230 ? -22.481 8.458 1.188 1.00 86.19 230 GLY A CA 1
ATOM 1741 C C . GLY A 1 230 ? -21.046 7.952 1.036 1.00 86.19 230 GLY A C 1
ATOM 1742 O O . GLY A 1 230 ? -20.794 7.078 0.208 1.00 86.19 230 GLY A O 1
ATOM 1743 N N . GLU A 1 231 ? -20.116 8.481 1.832 1.00 86.44 231 GLU A N 1
ATOM 1744 C CA . GLU A 1 231 ? -18.735 7.976 1.886 1.00 86.44 231 GLU A CA 1
ATOM 1745 C C . GLU A 1 231 ? -18.568 6.661 2.667 1.00 86.44 231 GLU A C 1
ATOM 1747 O O . GLU A 1 231 ? -17.540 6.002 2.519 1.00 86.44 231 GLU A O 1
ATOM 1752 N N . LEU A 1 232 ? -19.556 6.265 3.481 1.00 92.31 232 LEU A N 1
ATOM 1753 C CA . LEU A 1 232 ? -19.570 4.953 4.128 1.00 92.31 232 LEU A CA 1
ATOM 1754 C C . LEU A 1 232 ? -19.942 3.886 3.100 1.00 92.31 232 LEU A C 1
ATOM 1756 O O . LEU A 1 232 ? -21.068 3.857 2.603 1.00 92.31 232 LEU A O 1
ATOM 1760 N N . TYR A 1 233 ? -19.003 2.997 2.806 1.00 94.31 233 TYR A N 1
ATOM 1761 C CA . TYR A 1 233 ? -19.236 1.771 2.052 1.00 94.31 233 TYR A CA 1
ATOM 1762 C C . TYR A 1 233 ? -18.336 0.658 2.584 1.00 94.31 233 TYR A C 1
ATOM 1764 O O . TYR A 1 233 ? -17.272 0.933 3.140 1.00 94.31 233 TYR A O 1
ATOM 1772 N N . VAL A 1 234 ? -18.778 -0.589 2.432 1.00 97.31 234 VAL A N 1
ATOM 1773 C CA . VAL A 1 234 ? -18.008 -1.763 2.859 1.00 97.31 234 VAL A CA 1
ATOM 1774 C C . VAL A 1 234 ? -17.032 -2.187 1.760 1.00 97.31 234 VAL A C 1
ATOM 1776 O O . VAL A 1 234 ? -17.396 -2.265 0.586 1.00 97.31 234 VAL A O 1
ATOM 1779 N N . ILE A 1 235 ? -15.800 -2.502 2.154 1.00 96.81 235 ILE A N 1
ATOM 1780 C CA . ILE A 1 235 ? -14.830 -3.267 1.360 1.00 96.81 235 ILE A CA 1
ATOM 1781 C C . ILE A 1 235 ? -14.509 -4.566 2.104 1.00 96.81 235 ILE A C 1
ATOM 1783 O O . ILE A 1 235 ? -14.454 -4.568 3.335 1.00 96.81 235 ILE A O 1
ATOM 1787 N N . ALA A 1 236 ? -14.317 -5.663 1.371 1.00 98.38 236 ALA A N 1
ATOM 1788 C CA . ALA A 1 236 ? -14.107 -6.993 1.946 1.00 98.38 236 ALA A CA 1
ATOM 1789 C C . ALA A 1 236 ? -12.899 -7.694 1.315 1.00 98.38 236 ALA A C 1
ATOM 1791 O O . ALA A 1 236 ? -12.738 -7.661 0.092 1.00 98.38 236 ALA A O 1
ATOM 1792 N N . TYR A 1 237 ? -12.095 -8.358 2.144 1.00 98.56 237 TYR A N 1
ATOM 1793 C CA . TYR A 1 237 ? -10.870 -9.068 1.764 1.00 98.56 237 TYR A CA 1
ATOM 1794 C C . TYR A 1 237 ? -10.736 -10.368 2.565 1.00 98.56 237 TYR A C 1
ATOM 1796 O O . TYR A 1 237 ? -11.266 -10.472 3.672 1.00 98.56 237 TYR A O 1
ATOM 1804 N N . ASP A 1 238 ? -10.036 -11.363 2.024 1.00 98.25 238 ASP A N 1
ATOM 1805 C CA . ASP A 1 238 ? -9.559 -12.495 2.824 1.00 98.25 238 ASP A CA 1
ATOM 1806 C C . ASP A 1 238 ? -8.199 -12.189 3.488 1.00 98.25 238 ASP A C 1
ATOM 1808 O O . ASP A 1 238 ? -7.592 -11.143 3.255 1.00 98.25 238 ASP A O 1
ATOM 1812 N N . PHE A 1 239 ? -7.707 -13.109 4.321 1.00 97.38 239 PHE A N 1
ATOM 1813 C CA . PHE A 1 239 ? -6.377 -12.998 4.942 1.00 97.38 239 PHE A CA 1
ATOM 1814 C C . PHE A 1 239 ? -5.209 -13.332 3.986 1.00 97.38 239 PHE A C 1
ATOM 1816 O O . PHE A 1 239 ? -4.056 -13.285 4.392 1.00 97.38 239 PHE A O 1
ATOM 1823 N N . ASN A 1 240 ? -5.484 -13.610 2.704 1.00 95.88 240 ASN A N 1
ATOM 1824 C CA . ASN A 1 240 ? -4.485 -13.571 1.626 1.00 95.88 240 ASN A CA 1
ATOM 1825 C C . ASN A 1 240 ? -4.502 -12.206 0.904 1.00 95.88 240 ASN A C 1
ATOM 1827 O O . ASN A 1 240 ? -3.983 -12.088 -0.207 1.00 95.88 240 ASN A O 1
ATOM 1831 N N . GLU A 1 241 ? -5.173 -11.204 1.488 1.00 96.62 241 GLU A N 1
ATOM 1832 C CA . GLU A 1 241 ? -5.346 -9.842 0.964 1.00 96.62 241 GLU A CA 1
ATOM 1833 C C . GLU A 1 241 ? -5.952 -9.811 -0.448 1.00 96.62 241 GLU A C 1
ATOM 1835 O O . GLU A 1 241 ? -5.756 -8.869 -1.224 1.00 96.62 241 GLU A O 1
ATOM 1840 N N . THR A 1 242 ? -6.735 -10.843 -0.775 1.00 98.00 242 THR A N 1
ATOM 1841 C CA . THR A 1 242 ? -7.476 -10.953 -2.028 1.00 98.00 242 THR A CA 1
ATOM 1842 C C . THR A 1 242 ? -8.803 -10.217 -1.896 1.00 98.00 242 THR A C 1
ATOM 1844 O O . THR A 1 242 ? -9.579 -10.485 -0.975 1.00 98.00 242 THR A O 1
ATOM 1847 N N . ASN A 1 243 ? -9.102 -9.287 -2.810 1.00 98.00 243 ASN A N 1
ATOM 1848 C CA . ASN A 1 243 ? -10.359 -8.541 -2.740 1.00 98.00 243 ASN A CA 1
ATOM 1849 C C . ASN A 1 243 ? -11.569 -9.449 -3.014 1.00 98.00 243 ASN A C 1
ATOM 1851 O O . ASN A 1 243 ? -11.686 -10.062 -4.079 1.00 98.00 243 ASN A O 1
ATOM 1855 N N . LEU A 1 244 ? -12.494 -9.481 -2.052 1.00 98.44 244 LEU A N 1
ATOM 1856 C CA . LEU A 1 244 ? -13.769 -10.191 -2.127 1.00 98.44 244 LEU A CA 1
ATOM 1857 C C . LEU A 1 244 ? -14.902 -9.261 -2.582 1.00 98.44 244 LEU A C 1
ATOM 1859 O O . LEU A 1 244 ? -15.796 -9.696 -3.309 1.00 98.44 244 LEU A O 1
ATOM 1863 N N . ALA A 1 245 ? -14.878 -7.990 -2.168 1.00 97.12 245 ALA A N 1
ATOM 1864 C CA . ALA A 1 245 ? -15.827 -6.969 -2.609 1.00 97.12 245 ALA A CA 1
ATOM 1865 C C . ALA A 1 245 ? -15.217 -5.558 -2.604 1.00 97.12 245 ALA A C 1
ATOM 1867 O O . ALA A 1 245 ? -14.550 -5.157 -1.644 1.00 97.12 245 ALA A O 1
ATOM 1868 N N . HIS A 1 246 ? -15.530 -4.778 -3.642 1.00 94.38 246 HIS A N 1
ATOM 1869 C CA . HIS A 1 246 ? -15.375 -3.323 -3.656 1.00 94.38 246 HIS A CA 1
ATOM 1870 C C . HIS A 1 246 ? -16.452 -2.692 -4.568 1.00 94.38 246 HIS A C 1
ATOM 1872 O O . HIS A 1 246 ? -16.326 -2.773 -5.795 1.00 94.38 246 HIS A O 1
ATOM 1878 N N . PRO A 1 247 ? -17.497 -2.028 -4.031 1.00 92.62 247 PRO A N 1
ATOM 1879 C CA . PRO A 1 247 ? -18.689 -1.640 -4.805 1.00 92.62 247 PRO A CA 1
ATOM 1880 C C . PRO A 1 247 ? -18.411 -0.633 -5.931 1.00 92.62 247 PRO A C 1
ATOM 1882 O O . PRO A 1 247 ? -19.174 -0.522 -6.888 1.00 92.62 247 PRO A O 1
ATOM 1885 N N . TYR A 1 248 ? -17.301 0.106 -5.845 1.00 89.56 248 TYR A N 1
ATOM 1886 C CA . TYR A 1 248 ? -16.900 1.107 -6.844 1.00 89.56 248 TYR A CA 1
ATOM 1887 C C . TYR A 1 248 ? -15.694 0.696 -7.694 1.00 89.56 248 TYR A C 1
ATOM 1889 O O . TYR A 1 248 ? -15.250 1.472 -8.537 1.00 89.56 248 TYR A O 1
ATOM 1897 N N . ALA A 1 249 ? -15.159 -0.508 -7.474 1.00 90.00 249 ALA A N 1
ATOM 1898 C CA . ALA A 1 249 ? -14.008 -1.035 -8.205 1.00 90.00 249 ALA A CA 1
ATOM 1899 C C . ALA A 1 249 ? -14.105 -2.565 -8.378 1.00 90.00 249 ALA A C 1
ATOM 1901 O O . ALA A 1 249 ? -13.195 -3.287 -7.976 1.00 90.00 249 ALA A O 1
ATOM 1902 N N . PRO A 1 250 ? -15.187 -3.094 -8.987 1.00 90.81 250 PRO A N 1
ATOM 1903 C CA . PRO A 1 250 ? -15.388 -4.541 -9.138 1.00 90.81 250 PRO A CA 1
ATOM 1904 C C . PRO A 1 250 ? -14.323 -5.231 -10.010 1.00 90.81 250 PRO A C 1
ATOM 1906 O O . PRO A 1 250 ? -14.239 -6.451 -10.027 1.00 90.81 250 PRO A O 1
ATOM 1909 N N . TRP A 1 251 ? -13.473 -4.474 -10.715 1.00 90.81 251 TRP A N 1
ATOM 1910 C CA . TRP A 1 251 ? -12.298 -5.010 -11.415 1.00 90.81 251 TRP A CA 1
ATOM 1911 C C . TRP A 1 251 ? -11.148 -5.425 -10.476 1.00 90.81 251 TRP A C 1
ATOM 1913 O O . TRP A 1 251 ? -10.168 -5.987 -10.954 1.00 90.81 251 TRP A O 1
ATOM 1923 N N . LEU A 1 252 ? -11.246 -5.145 -9.170 1.00 93.56 252 LEU A N 1
ATOM 1924 C CA . LEU A 1 252 ? -10.317 -5.648 -8.152 1.00 93.56 252 LEU A CA 1
ATOM 1925 C C . LEU A 1 252 ? -10.642 -7.082 -7.702 1.00 93.56 252 LEU A C 1
ATOM 1927 O O . LEU A 1 252 ? -9.814 -7.701 -7.042 1.00 93.56 252 LEU A O 1
ATOM 1931 N N . GLU A 1 253 ? -11.827 -7.611 -8.025 1.00 94.75 253 GLU A N 1
ATOM 1932 C CA . GLU A 1 253 ? -12.295 -8.901 -7.512 1.00 94.75 253 GLU A CA 1
ATOM 1933 C C . GLU A 1 253 ? -11.335 -10.053 -7.864 1.00 94.75 253 GLU A C 1
ATOM 1935 O O . GLU A 1 253 ? -11.039 -10.326 -9.033 1.00 94.75 253 GLU A O 1
ATOM 1940 N N . GLY A 1 254 ? -10.859 -10.763 -6.838 1.00 96.69 254 GLY A N 1
ATOM 1941 C CA . GLY A 1 254 ? -9.902 -11.852 -7.017 1.00 96.69 254 GLY A CA 1
ATOM 1942 C C . GLY A 1 254 ? -8.517 -11.387 -7.484 1.00 96.69 254 GLY A C 1
ATOM 1943 O O . GLY A 1 254 ? -7.861 -12.128 -8.223 1.00 96.69 254 GLY A O 1
ATOM 1944 N N . LEU A 1 255 ? -8.107 -10.167 -7.119 1.00 97.44 255 LEU A N 1
ATOM 1945 C CA . LEU A 1 255 ? -6.723 -9.684 -7.158 1.00 97.44 255 LEU A CA 1
ATOM 1946 C C . LEU A 1 255 ? -6.143 -9.635 -5.739 1.00 97.44 255 LEU A C 1
ATOM 1948 O O . LEU A 1 255 ? -6.859 -9.278 -4.802 1.00 97.44 255 LEU A O 1
ATOM 1952 N N . ILE A 1 256 ? -4.848 -9.932 -5.608 1.00 97.62 256 ILE A N 1
ATOM 1953 C CA . ILE A 1 256 ? -4.055 -9.770 -4.378 1.00 97.62 256 ILE A CA 1
ATOM 1954 C C . ILE A 1 256 ? -3.561 -8.318 -4.275 1.00 97.62 256 ILE A C 1
ATOM 1956 O O . ILE A 1 256 ? -3.094 -7.755 -5.270 1.00 97.62 256 ILE A O 1
ATOM 1960 N N . LEU A 1 257 ? -3.672 -7.703 -3.092 1.00 95.44 257 LEU A N 1
ATOM 1961 C CA . LEU A 1 257 ? -3.276 -6.307 -2.841 1.00 95.44 257 LEU A CA 1
ATOM 1962 C C . LEU A 1 257 ? -2.279 -6.137 -1.666 1.00 95.44 257 LEU A C 1
ATOM 1964 O O . LEU A 1 257 ? -2.182 -5.048 -1.104 1.00 95.44 257 LEU A O 1
ATOM 1968 N N . THR A 1 258 ? -1.511 -7.175 -1.306 1.00 92.38 258 THR A N 1
ATOM 1969 C CA . THR A 1 258 ? -0.470 -7.137 -0.250 1.00 92.38 258 THR A CA 1
ATOM 1970 C C . THR A 1 258 ? 0.423 -5.894 -0.339 1.00 92.38 258 THR A C 1
ATOM 1972 O O . THR A 1 258 ? 0.491 -5.090 0.590 1.00 92.38 258 THR A O 1
ATOM 1975 N N . HIS A 1 259 ? 1.054 -5.689 -1.498 1.00 92.88 259 HIS A N 1
ATOM 1976 C CA . HIS A 1 259 ? 2.064 -4.646 -1.718 1.00 92.88 259 HIS A CA 1
ATOM 1977 C C . HIS A 1 259 ? 1.478 -3.377 -2.350 1.00 92.88 259 HIS A C 1
ATOM 1979 O O . HIS A 1 259 ? 2.102 -2.713 -3.180 1.00 92.88 259 HIS A O 1
ATOM 1985 N N . TYR A 1 260 ? 0.241 -3.057 -1.971 1.00 91.75 260 TYR A N 1
ATOM 1986 C CA . TYR A 1 260 ? -0.518 -1.930 -2.496 1.00 91.75 260 TYR A CA 1
ATOM 1987 C C . TYR A 1 260 ? -0.525 -0.750 -1.517 1.00 91.75 260 TYR A C 1
ATOM 1989 O O . TYR A 1 260 ? -1.136 -0.800 -0.439 1.00 91.75 260 TYR A O 1
ATOM 1997 N N . THR A 1 261 ? 0.119 0.344 -1.913 1.00 89.50 261 THR A N 1
ATOM 1998 C CA . THR A 1 261 ? 0.220 1.566 -1.104 1.00 89.50 261 THR A CA 1
ATOM 1999 C C . THR A 1 261 ? -0.751 2.663 -1.546 1.00 89.50 261 THR A C 1
ATOM 2001 O O . THR A 1 261 ? -1.294 2.639 -2.656 1.00 89.50 261 THR A O 1
ATOM 2004 N N . ASP A 1 262 ? -0.934 3.667 -0.688 1.00 87.00 262 ASP A N 1
ATOM 2005 C CA . ASP A 1 262 ? -1.352 5.004 -1.118 1.00 87.00 262 ASP A CA 1
ATOM 2006 C C . ASP A 1 262 ? -0.158 5.793 -1.707 1.00 87.00 262 ASP A C 1
ATOM 2008 O O . ASP A 1 262 ? 0.959 5.274 -1.830 1.00 87.00 262 ASP A O 1
ATOM 2012 N N . GLN A 1 263 ? -0.383 7.048 -2.111 1.00 82.56 263 GLN A N 1
ATOM 2013 C CA . GLN A 1 263 ? 0.668 7.913 -2.673 1.00 82.56 263 GLN A CA 1
ATOM 2014 C C . GLN A 1 263 ? 1.750 8.343 -1.663 1.00 82.56 263 GLN A C 1
ATOM 2016 O O . GLN A 1 263 ? 2.761 8.910 -2.071 1.00 82.56 263 GLN A O 1
ATOM 2021 N N . ASP A 1 264 ? 1.539 8.099 -0.368 1.00 86.88 264 ASP A N 1
ATOM 2022 C CA . ASP A 1 264 ? 2.495 8.351 0.714 1.00 86.88 264 ASP A CA 1
ATOM 2023 C C . ASP A 1 264 ? 3.330 7.101 1.054 1.00 86.88 264 ASP A C 1
ATOM 2025 O O . ASP A 1 264 ? 4.033 7.075 2.064 1.00 86.88 264 ASP A O 1
ATOM 2029 N N . ALA A 1 265 ? 3.251 6.065 0.208 1.00 88.06 265 ALA A N 1
ATOM 2030 C CA . ALA A 1 265 ? 3.912 4.771 0.367 1.00 88.06 265 ALA A CA 1
ATOM 2031 C C . ALA A 1 265 ? 3.470 3.970 1.617 1.00 88.06 265 ALA A C 1
ATOM 2033 O O . ALA A 1 265 ? 4.110 2.985 1.994 1.00 88.06 265 ALA A O 1
ATOM 2034 N N . VAL A 1 266 ? 2.334 4.327 2.233 1.00 89.94 266 VAL A N 1
ATOM 2035 C CA . VAL A 1 266 ? 1.739 3.554 3.334 1.00 89.94 266 VAL A CA 1
ATOM 2036 C C . VAL A 1 266 ? 1.047 2.321 2.763 1.00 89.94 266 VAL A C 1
ATOM 2038 O O . VAL A 1 266 ? 0.158 2.433 1.919 1.00 89.94 266 VAL A O 1
ATOM 2041 N N . ALA A 1 267 ? 1.437 1.132 3.231 1.00 89.81 267 ALA A N 1
ATOM 2042 C CA . ALA A 1 267 ? 0.809 -0.132 2.846 1.00 89.81 267 ALA A CA 1
ATOM 2043 C C . ALA A 1 267 ? -0.650 -0.158 3.321 1.00 89.81 267 ALA A C 1
ATOM 2045 O O . ALA A 1 267 ? -0.912 -0.153 4.521 1.00 89.81 267 ALA A O 1
ATOM 2046 N N . THR A 1 268 ? -1.605 -0.184 2.390 1.00 89.81 268 THR A N 1
ATOM 2047 C CA . THR A 1 268 ? -3.027 -0.028 2.733 1.00 89.81 268 THR A CA 1
ATOM 2048 C C . THR A 1 268 ? -3.652 -1.355 3.155 1.00 89.81 268 THR A C 1
ATOM 2050 O O . THR A 1 268 ? -4.004 -1.529 4.319 1.00 89.81 268 THR A O 1
ATOM 2053 N N . ILE A 1 269 ? -3.766 -2.320 2.239 1.00 93.31 269 ILE A N 1
ATOM 2054 C CA . ILE A 1 269 ? -4.519 -3.557 2.485 1.00 93.31 269 ILE A CA 1
ATOM 2055 C C . ILE A 1 269 ? -3.802 -4.460 3.493 1.00 93.31 269 ILE A C 1
ATOM 2057 O O . ILE A 1 269 ? -4.456 -4.945 4.411 1.00 93.31 269 ILE A O 1
ATOM 2061 N N . ALA A 1 270 ? -2.474 -4.597 3.417 1.00 92.88 270 ALA A N 1
ATOM 2062 C CA . ALA A 1 270 ? -1.715 -5.391 4.388 1.00 92.88 270 ALA A CA 1
ATOM 2063 C C . ALA A 1 270 ? -1.770 -4.830 5.823 1.00 92.88 270 ALA A C 1
ATOM 2065 O O . ALA A 1 270 ? -1.830 -5.590 6.788 1.00 92.88 270 ALA A O 1
ATOM 2066 N N . HIS A 1 271 ? -1.814 -3.502 5.997 1.00 91.81 271 HIS A N 1
ATOM 2067 C CA . HIS A 1 271 ? -1.974 -2.916 7.332 1.00 91.81 271 HIS A CA 1
ATOM 2068 C C . HIS A 1 271 ? -3.397 -3.116 7.879 1.00 91.81 271 HIS A C 1
ATOM 2070 O O . HIS A 1 271 ? -3.560 -3.444 9.054 1.00 91.81 271 HIS A O 1
ATOM 2076 N N . LEU A 1 272 ? -4.427 -2.993 7.032 1.00 94.88 272 LEU A N 1
ATOM 2077 C CA . LEU A 1 272 ? -5.806 -3.333 7.401 1.00 94.88 272 LEU A CA 1
ATOM 2078 C C . LEU A 1 272 ? -5.940 -4.831 7.760 1.00 94.88 272 LEU A C 1
ATOM 2080 O O . LEU A 1 272 ? -6.647 -5.161 8.712 1.00 94.88 272 LEU A O 1
ATOM 2084 N N . SER A 1 273 ? -5.221 -5.716 7.059 1.00 95.69 273 SER A N 1
ATOM 2085 C CA . SER A 1 273 ? -5.176 -7.162 7.320 1.00 95.69 273 SER A CA 1
ATOM 2086 C C . SER A 1 273 ? -4.578 -7.480 8.698 1.00 95.69 273 SER A C 1
ATOM 2088 O O . SER A 1 273 ? -5.246 -8.106 9.519 1.00 95.69 273 SER A O 1
ATOM 2090 N N . ASP A 1 274 ? -3.392 -6.945 9.024 1.00 94.06 274 ASP A N 1
ATOM 2091 C CA . ASP A 1 274 ? -2.753 -7.099 10.347 1.00 94.06 274 ASP A CA 1
ATOM 2092 C C . ASP A 1 274 ? -3.632 -6.561 11.497 1.00 94.06 274 ASP A C 1
ATOM 2094 O O . ASP A 1 274 ? -3.689 -7.145 12.582 1.00 94.06 274 ASP A O 1
ATOM 2098 N N . ILE A 1 275 ? -4.394 -5.486 11.265 1.00 95.25 275 ILE A N 1
ATOM 2099 C CA . ILE A 1 275 ? -5.385 -4.994 12.236 1.00 95.25 275 ILE A CA 1
ATOM 2100 C C . ILE A 1 275 ? -6.532 -5.997 12.410 1.00 95.25 275 ILE A C 1
ATOM 2102 O O . ILE A 1 275 ? -6.956 -6.244 13.541 1.00 95.25 275 ILE A O 1
ATOM 2106 N N . ALA A 1 276 ? -7.037 -6.590 11.326 1.00 97.38 276 ALA A N 1
ATOM 2107 C CA . ALA A 1 276 ? -8.095 -7.593 11.392 1.00 97.38 276 ALA A CA 1
ATOM 2108 C C . ALA A 1 276 ? -7.646 -8.878 12.109 1.00 97.38 276 ALA A C 1
ATOM 2110 O O . ALA A 1 276 ? -8.385 -9.374 12.962 1.00 97.38 276 ALA A O 1
ATOM 2111 N N . GLU A 1 277 ? -6.429 -9.370 11.846 1.00 95.69 277 GLU A N 1
ATOM 2112 C CA . GLU A 1 277 ? -5.832 -10.524 12.544 1.00 95.69 277 GLU A CA 1
ATOM 2113 C C . GLU A 1 277 ? -5.744 -10.301 14.062 1.00 95.69 277 GLU A C 1
ATOM 2115 O O . GLU A 1 277 ? -5.934 -11.223 14.857 1.00 95.69 277 GLU A O 1
ATOM 2120 N N . ARG A 1 278 ? -5.514 -9.052 14.485 1.00 93.19 278 ARG A N 1
ATOM 2121 C CA . ARG A 1 278 ? -5.453 -8.639 15.898 1.00 93.19 278 ARG A CA 1
ATOM 2122 C C . ARG A 1 278 ? -6.826 -8.433 16.552 1.00 93.19 278 ARG A C 1
ATOM 2124 O O . ARG A 1 278 ? -6.883 -8.011 17.707 1.00 93.19 278 ARG A O 1
ATOM 2131 N N . GLY A 1 279 ? -7.919 -8.743 15.852 1.00 95.69 279 GLY A N 1
ATOM 2132 C CA . GLY A 1 279 ? -9.297 -8.594 16.336 1.00 95.69 279 GLY A CA 1
ATOM 2133 C C . GLY A 1 279 ? -10.003 -7.309 15.888 1.00 95.69 279 GLY A C 1
ATOM 2134 O O . GLY A 1 279 ? -11.127 -7.057 16.321 1.00 95.69 279 GLY A O 1
ATOM 2135 N N . GLY A 1 280 ? -9.384 -6.517 15.010 1.00 96.81 280 GLY A N 1
ATOM 2136 C CA . GLY A 1 280 ? -9.926 -5.265 14.486 1.00 96.81 280 GLY A CA 1
ATOM 2137 C C . GLY A 1 280 ? -9.473 -4.010 15.241 1.00 96.81 280 GLY A C 1
ATOM 2138 O O . GLY A 1 280 ? -8.857 -4.068 16.306 1.00 96.81 280 GLY A O 1
ATOM 2139 N N . GLY A 1 281 ? -9.768 -2.842 14.669 1.00 97.00 281 GLY A N 1
ATOM 2140 C CA . GLY A 1 281 ? -9.256 -1.561 15.158 1.00 97.00 281 GLY A CA 1
ATOM 2141 C C . GLY A 1 281 ? -9.351 -0.424 14.140 1.00 97.00 281 GLY A C 1
ATOM 2142 O O . GLY A 1 281 ? -10.029 -0.543 13.119 1.00 97.00 281 GLY A O 1
ATOM 2143 N N . PHE A 1 282 ? -8.676 0.686 14.446 1.00 96.69 282 PHE A N 1
ATOM 2144 C CA . PHE A 1 282 ? -8.616 1.893 13.615 1.00 96.69 282 PHE A CA 1
ATOM 2145 C C . PHE A 1 282 ? -7.236 2.066 12.981 1.00 96.69 282 PHE A C 1
ATOM 2147 O O . PHE A 1 282 ? -6.237 1.673 13.579 1.00 96.69 282 PHE A O 1
ATOM 2154 N N . THR A 1 283 ? -7.192 2.717 11.819 1.00 94.19 283 THR A N 1
ATOM 2155 C CA . THR A 1 283 ? -5.959 3.225 11.195 1.00 94.19 283 THR A CA 1
ATOM 2156 C C . THR A 1 283 ? -6.263 4.407 10.276 1.00 94.19 283 THR A C 1
ATOM 2158 O O . THR A 1 283 ? -7.420 4.618 9.887 1.00 94.19 283 THR A O 1
ATOM 2161 N N . HIS A 1 284 ? -5.236 5.176 9.930 1.00 93.00 284 HIS A N 1
ATOM 2162 C CA . HIS A 1 284 ? -5.313 6.277 8.984 1.00 93.00 284 HIS A CA 1
ATOM 2163 C C . HIS A 1 284 ? -4.723 5.915 7.614 1.00 93.00 284 HIS A C 1
ATOM 2165 O O . HIS A 1 284 ? -3.640 5.347 7.498 1.00 93.00 284 HIS A O 1
ATOM 2171 N N . THR A 1 285 ? -5.422 6.328 6.560 1.00 91.19 285 THR A N 1
ATOM 2172 C CA . THR A 1 285 ? -4.921 6.384 5.175 1.00 91.19 285 THR A CA 1
ATOM 2173 C C . THR A 1 285 ? -5.036 7.820 4.670 1.00 91.19 285 THR A C 1
ATOM 2175 O O . THR A 1 285 ? -5.793 8.612 5.240 1.00 91.19 285 THR A O 1
ATOM 2178 N N . THR A 1 286 ? -4.339 8.193 3.599 1.00 88.75 286 THR A N 1
ATOM 2179 C CA . THR A 1 286 ? -4.592 9.469 2.908 1.00 88.75 286 THR A CA 1
ATOM 2180 C C . THR A 1 286 ? -5.350 9.244 1.607 1.00 88.75 286 THR A C 1
ATOM 2182 O O . THR A 1 286 ? -5.026 8.379 0.800 1.00 88.75 286 THR A O 1
ATOM 2185 N N . GLN A 1 287 ? -6.380 10.060 1.385 1.00 84.75 287 GLN A N 1
ATOM 2186 C CA . GLN A 1 287 ? -7.202 10.029 0.181 1.00 84.75 287 GLN A CA 1
ATOM 2187 C C . GLN A 1 287 ? -7.172 11.390 -0.505 1.00 84.75 287 GLN A C 1
ATOM 2189 O O . GLN A 1 287 ? -7.410 12.425 0.120 1.00 84.75 287 GLN A O 1
ATOM 2194 N N . LYS A 1 288 ? -6.955 11.384 -1.820 1.00 83.38 288 LYS A N 1
ATOM 2195 C CA . LYS A 1 288 ? -7.099 12.572 -2.663 1.00 83.38 288 LYS A CA 1
ATOM 2196 C C . LYS A 1 288 ? -8.563 13.019 -2.745 1.00 83.38 288 LYS A C 1
ATOM 2198 O O . LYS A 1 288 ? -9.434 12.214 -3.079 1.00 83.38 288 LYS A O 1
ATOM 2203 N N . ILE A 1 289 ? -8.816 14.303 -2.501 1.00 82.38 289 ILE A N 1
ATOM 2204 C CA . ILE A 1 289 ? -10.129 14.960 -2.565 1.00 82.38 289 ILE A CA 1
ATOM 2205 C C . ILE A 1 289 ? -10.074 16.111 -3.588 1.00 82.38 289 ILE A C 1
ATOM 2207 O O . ILE A 1 289 ? -9.122 16.896 -3.541 1.00 82.38 289 ILE A O 1
ATOM 2211 N N . PRO A 1 290 ? -11.066 16.255 -4.492 1.00 80.44 290 PRO A N 1
ATOM 2212 C CA . PRO A 1 290 ? -11.206 17.439 -5.343 1.00 80.44 290 PRO A CA 1
ATOM 2213 C C . PRO A 1 290 ? -11.610 18.665 -4.516 1.00 80.44 290 PRO A C 1
ATOM 2215 O O . PRO A 1 290 ? -12.606 18.630 -3.792 1.00 80.44 290 PRO A O 1
ATOM 2218 N N . VAL A 1 291 ? -10.869 19.767 -4.645 1.00 78.81 291 VAL A N 1
ATOM 2219 C CA . VAL A 1 291 ? -11.112 21.017 -3.913 1.00 78.81 291 VAL A CA 1
ATOM 2220 C C . VAL A 1 291 ? -11.001 22.203 -4.875 1.00 78.81 291 VAL A C 1
ATOM 2222 O O . VAL A 1 291 ? -9.932 22.767 -5.092 1.00 78.81 291 VAL A O 1
ATOM 2225 N N . ALA A 1 292 ? -12.137 22.592 -5.460 1.00 78.94 292 ALA A N 1
ATOM 2226 C CA . ALA A 1 292 ? -12.209 23.567 -6.553 1.00 78.94 292 ALA A CA 1
ATOM 2227 C C . ALA A 1 292 ? -11.302 23.176 -7.743 1.00 78.94 292 ALA A C 1
ATOM 2229 O O . ALA A 1 292 ? -11.623 22.220 -8.444 1.00 78.94 292 ALA A O 1
ATOM 2230 N N . GLU A 1 293 ? -10.200 23.895 -7.975 1.00 80.88 293 GLU A N 1
ATOM 2231 C CA . GLU A 1 293 ? -9.249 23.647 -9.076 1.00 80.88 293 GLU A CA 1
ATOM 2232 C C . GLU A 1 293 ? -7.970 22.902 -8.626 1.00 80.88 293 GLU A C 1
ATOM 2234 O O . GLU A 1 293 ? -7.104 22.618 -9.449 1.00 80.88 293 GLU A O 1
ATOM 2239 N N . THR A 1 294 ? -7.853 22.562 -7.336 1.00 81.75 294 THR A N 1
ATOM 2240 C CA . THR A 1 294 ? -6.706 21.865 -6.718 1.00 81.75 294 THR A CA 1
ATOM 2241 C C . THR A 1 294 ? -7.154 20.558 -6.051 1.00 81.75 294 THR A C 1
ATOM 2243 O O . THR A 1 294 ? -8.350 20.286 -5.901 1.00 81.75 294 THR A O 1
ATOM 2246 N N . TRP A 1 295 ? -6.199 19.716 -5.666 1.00 83.94 295 TRP A N 1
ATOM 2247 C CA . TRP A 1 295 ? -6.429 18.440 -5.003 1.00 83.94 295 TRP A CA 1
ATOM 2248 C C . TRP A 1 295 ? -5.756 18.418 -3.638 1.00 83.94 295 TRP A C 1
ATOM 2250 O O . TRP A 1 295 ? -4.615 18.845 -3.486 1.00 83.94 295 TRP A O 1
ATOM 2260 N N . VAL A 1 296 ? -6.457 17.878 -2.644 1.00 88.00 296 VAL A N 1
ATOM 2261 C CA . VAL A 1 296 ? -5.963 17.777 -1.267 1.00 88.00 296 VAL A CA 1
ATOM 2262 C C . VAL A 1 296 ? -5.881 16.314 -0.863 1.00 88.00 296 VAL A C 1
ATOM 2264 O O . VAL A 1 296 ? -6.876 15.597 -0.958 1.00 88.00 296 VAL A O 1
ATOM 2267 N N . PHE A 1 297 ? -4.723 15.875 -0.379 1.00 88.81 297 PHE A N 1
ATOM 2268 C CA . PHE A 1 297 ? -4.557 14.563 0.241 1.00 88.81 297 PHE A CA 1
ATOM 2269 C C . PHE A 1 297 ? -4.911 14.679 1.723 1.00 88.81 297 PHE A C 1
ATOM 2271 O O . PHE A 1 297 ? -4.174 15.266 2.516 1.00 88.81 297 PHE A O 1
ATOM 2278 N N . ALA A 1 298 ? -6.091 14.175 2.078 1.00 88.44 298 ALA A N 1
ATOM 2279 C CA . ALA A 1 298 ? -6.678 14.316 3.404 1.00 88.44 298 ALA A CA 1
ATOM 2280 C C . ALA A 1 298 ? -6.734 12.966 4.140 1.00 88.44 298 ALA A C 1
ATOM 2282 O O . ALA A 1 298 ? -6.971 11.939 3.499 1.00 88.44 298 ALA A O 1
ATOM 2283 N N . PRO A 1 299 ? -6.569 12.948 5.476 1.00 91.62 299 PRO A N 1
ATOM 2284 C CA . PRO A 1 299 ? -6.637 11.719 6.258 1.00 91.62 299 PRO A CA 1
ATOM 2285 C C . PRO A 1 299 ? -8.057 11.135 6.253 1.00 91.62 299 PRO A C 1
ATOM 2287 O O . PRO A 1 299 ? -9.017 11.813 6.632 1.00 91.62 299 PRO A O 1
ATOM 2290 N N . LYS A 1 300 ? -8.199 9.860 5.891 1.00 92.19 300 LYS A N 1
ATOM 2291 C CA . LYS A 1 300 ? -9.380 9.049 6.198 1.00 92.19 300 LYS A CA 1
ATOM 2292 C C . LYS A 1 300 ? -9.129 8.219 7.451 1.00 92.19 300 LYS A C 1
ATOM 2294 O O . LYS A 1 300 ? -8.053 7.658 7.621 1.00 92.19 300 LYS A O 1
ATOM 2299 N N . LEU A 1 301 ? -10.148 8.121 8.299 1.00 95.19 301 LEU A N 1
ATOM 2300 C CA . LEU A 1 301 ? -10.197 7.182 9.412 1.00 95.19 301 LEU A CA 1
ATOM 2301 C C . LEU A 1 301 ? -10.862 5.893 8.920 1.00 95.19 301 LEU A 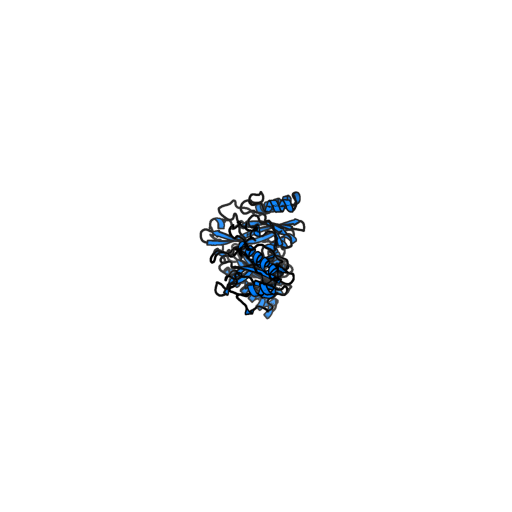C 1
ATOM 2303 O O . LEU A 1 301 ? -12.045 5.903 8.569 1.00 95.19 301 LEU A O 1
ATOM 2307 N N . HIS A 1 302 ? -10.105 4.800 8.895 1.00 96.25 302 HIS A N 1
ATOM 2308 C CA . HIS A 1 302 ? -10.620 3.451 8.679 1.00 96.25 302 HIS A CA 1
ATOM 2309 C C . HIS A 1 302 ? -11.023 2.815 10.008 1.00 96.25 302 HIS A C 1
ATOM 2311 O O . HIS A 1 302 ? -10.400 3.053 11.044 1.00 96.25 302 HIS A O 1
ATOM 2317 N N . TYR A 1 303 ? -12.027 1.945 9.954 1.00 98.38 303 TYR A N 1
ATOM 2318 C CA . TYR A 1 303 ? -12.306 0.964 10.997 1.00 98.38 303 TYR A CA 1
ATOM 2319 C C . TYR A 1 303 ? -12.415 -0.419 10.348 1.00 98.38 303 TYR A C 1
ATOM 2321 O O . TYR A 1 303 ? -12.928 -0.550 9.230 1.00 98.38 303 TYR A O 1
ATOM 2329 N N . VAL A 1 304 ? -11.869 -1.434 11.014 1.00 98.44 304 VAL A N 1
ATOM 2330 C CA . VAL A 1 304 ? -11.690 -2.793 10.482 1.00 98.44 304 VAL A CA 1
ATOM 2331 C C . VAL A 1 304 ? -12.173 -3.808 11.504 1.00 98.44 304 VAL A C 1
ATOM 2333 O O . VAL A 1 304 ? -11.862 -3.671 12.688 1.00 98.44 304 VAL A O 1
ATOM 2336 N N . LEU A 1 305 ? -12.878 -4.844 11.049 1.00 98.69 305 LEU A N 1
ATOM 2337 C CA . LEU A 1 305 ? -13.248 -5.999 11.866 1.00 98.69 305 LEU A CA 1
ATOM 2338 C C . LEU A 1 305 ? -13.104 -7.311 11.069 1.00 98.69 305 LEU A C 1
ATOM 2340 O O . LEU A 1 305 ? -13.532 -7.367 9.911 1.00 98.69 305 LEU A O 1
ATOM 2344 N N . PRO A 1 306 ? -12.578 -8.390 11.680 1.00 98.75 306 PRO A N 1
ATOM 2345 C CA . PRO A 1 306 ? -12.732 -9.737 11.143 1.00 98.75 306 PRO A CA 1
ATOM 2346 C C . PRO A 1 306 ? -14.199 -10.180 11.245 1.00 98.75 306 PRO A C 1
ATOM 2348 O O . PRO A 1 306 ? -14.860 -9.970 12.269 1.00 98.75 306 PRO A O 1
ATOM 2351 N N . VAL A 1 307 ? -14.716 -10.821 10.195 1.00 98.69 307 VAL A N 1
ATOM 2352 C CA . VAL A 1 307 ? -16.052 -11.439 10.233 1.00 98.69 307 VAL A CA 1
ATOM 2353 C C . VAL A 1 307 ? -15.951 -12.795 10.930 1.00 98.69 307 VAL A C 1
ATOM 2355 O O . VAL A 1 307 ? -16.640 -13.033 11.926 1.00 98.69 307 VAL A O 1
ATOM 2358 N N . ASP A 1 308 ? -15.030 -13.621 10.439 1.00 97.88 308 ASP A N 1
ATOM 2359 C CA . ASP A 1 308 ? -14.612 -14.931 10.941 1.00 97.88 308 ASP A CA 1
ATOM 2360 C C . ASP A 1 308 ? -13.114 -15.139 10.621 1.00 97.88 308 ASP A C 1
ATOM 2362 O O . ASP A 1 308 ? -12.449 -14.225 10.130 1.00 97.88 308 ASP A O 1
ATOM 2366 N N . GLU A 1 309 ? -12.559 -16.320 10.893 1.00 97.19 309 GLU A N 1
ATOM 2367 C CA . GLU A 1 309 ? -11.142 -16.643 10.669 1.00 97.19 309 GLU A CA 1
ATOM 2368 C C . GLU A 1 309 ? -10.688 -16.660 9.194 1.00 97.19 309 GLU A C 1
ATOM 2370 O O . GLU A 1 309 ? -9.512 -16.884 8.919 1.00 97.19 309 GLU A O 1
ATOM 2375 N N . THR A 1 310 ? -11.590 -16.434 8.231 1.00 98.19 310 THR A N 1
ATOM 2376 C CA . THR A 1 310 ? -11.303 -16.528 6.790 1.00 98.19 310 THR A CA 1
ATOM 2377 C C . THR A 1 310 ? -11.422 -15.209 6.021 1.00 98.19 310 THR A C 1
ATOM 2379 O O . THR A 1 310 ? -11.125 -15.192 4.823 1.00 98.19 310 THR A O 1
ATOM 2382 N N . TRP A 1 311 ? -11.922 -14.129 6.633 1.00 98.75 311 TRP A N 1
ATOM 2383 C CA . TRP A 1 311 ? -12.069 -12.812 5.991 1.00 98.75 311 TRP A CA 1
ATOM 2384 C C . TRP A 1 311 ? -12.436 -11.684 6.954 1.00 98.75 311 TRP A C 1
ATOM 2386 O O . TRP A 1 311 ? -13.000 -11.881 8.035 1.00 98.75 311 TRP A O 1
ATOM 2396 N N . TRP A 1 312 ? -12.169 -10.467 6.493 1.00 98.75 312 TRP A N 1
ATOM 2397 C CA . TRP A 1 312 ? -12.415 -9.227 7.205 1.00 98.75 312 TRP A CA 1
ATOM 2398 C C . TRP A 1 312 ? -13.074 -8.179 6.309 1.00 98.75 312 TRP A C 1
ATOM 2400 O O . TRP A 1 312 ? -13.054 -8.261 5.075 1.00 98.75 312 TRP A O 1
ATOM 2410 N N . ILE A 1 313 ? -13.680 -7.184 6.955 1.00 98.75 313 ILE A N 1
ATOM 2411 C CA . ILE A 1 313 ? -14.283 -6.035 6.285 1.00 98.75 313 ILE A CA 1
ATOM 2412 C C . ILE A 1 313 ? -13.822 -4.718 6.905 1.00 98.75 313 ILE A C 1
ATOM 2414 O O . ILE A 1 313 ? -13.460 -4.642 8.082 1.00 98.75 313 ILE A O 1
ATOM 2418 N N . SER A 1 314 ? -13.858 -3.661 6.100 1.00 98.06 314 SER A N 1
ATOM 2419 C CA . SER A 1 314 ? -13.579 -2.295 6.534 1.00 98.06 314 SER A CA 1
ATOM 2420 C C . SER A 1 314 ? -14.554 -1.307 5.896 1.00 98.06 314 SER A C 1
ATOM 2422 O O . SER A 1 314 ? -15.108 -1.554 4.824 1.00 98.06 314 SER A O 1
ATOM 2424 N N . ALA A 1 315 ? -14.737 -0.169 6.559 1.00 96.88 315 ALA A N 1
ATOM 2425 C CA . ALA A 1 315 ? -15.264 1.055 5.972 1.00 96.88 315 ALA A CA 1
ATOM 2426 C C . ALA A 1 315 ? -14.412 2.240 6.457 1.00 96.88 315 ALA A C 1
ATOM 2428 O O . ALA A 1 315 ? -13.644 2.111 7.417 1.00 96.88 315 ALA A O 1
ATOM 2429 N N . ALA A 1 316 ? -14.541 3.399 5.808 1.00 94.62 316 ALA A N 1
ATOM 2430 C CA . ALA A 1 316 ? -13.758 4.577 6.169 1.00 94.62 316 ALA A CA 1
ATOM 2431 C C . ALA A 1 316 ? -14.474 5.895 5.876 1.00 94.62 316 ALA A C 1
ATOM 2433 O O . ALA A 1 316 ? -15.081 6.055 4.815 1.00 94.62 316 ALA A O 1
ATOM 2434 N N . ILE A 1 317 ? -14.292 6.874 6.760 1.00 93.25 317 ILE A N 1
ATOM 2435 C CA . ILE A 1 317 ? -14.760 8.261 6.608 1.00 93.25 317 ILE A CA 1
ATOM 2436 C C . ILE A 1 317 ? -13.569 9.209 6.446 1.00 93.25 317 ILE A C 1
ATOM 2438 O O . ILE A 1 317 ? -12.458 8.882 6.856 1.00 93.25 317 ILE A O 1
ATOM 2442 N N . LEU A 1 318 ? -13.769 10.391 5.867 1.00 91.56 318 LEU A N 1
ATOM 2443 C CA . LEU A 1 318 ? -12.868 11.530 6.065 1.00 91.56 318 LEU A CA 1
ATOM 2444 C C . LEU A 1 318 ? -12.739 11.800 7.570 1.00 91.56 318 LEU A C 1
ATOM 2446 O O . LEU A 1 318 ? -13.750 11.807 8.271 1.00 91.56 318 LEU A O 1
ATOM 2450 N N . ASN A 1 319 ? -11.519 12.003 8.076 1.00 92.50 319 ASN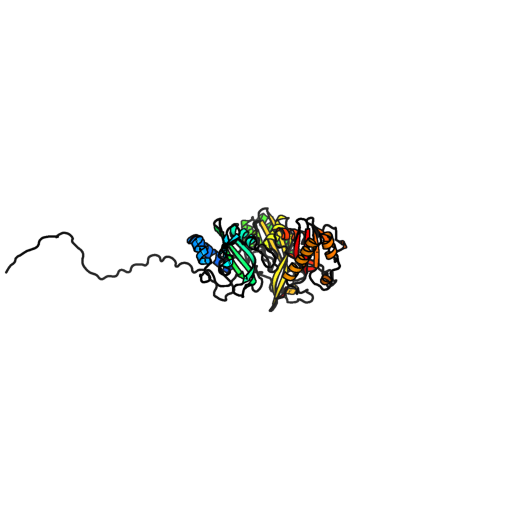 A N 1
ATOM 2451 C CA . ASN A 1 319 ? -11.307 12.239 9.503 1.00 92.50 319 ASN A CA 1
ATOM 2452 C C . ASN A 1 319 ? -12.194 13.421 9.986 1.00 92.50 319 ASN A C 1
ATOM 2454 O O . ASN A 1 319 ? -12.176 14.476 9.340 1.00 92.50 319 ASN A O 1
ATOM 2458 N N . PRO A 1 320 ? -12.968 13.275 11.086 1.00 90.69 320 PRO A N 1
ATOM 2459 C CA . PRO A 1 320 ? -13.984 14.256 11.484 1.00 90.69 320 PRO A CA 1
ATOM 2460 C C . PRO A 1 320 ? -13.498 15.705 11.654 1.00 90.69 320 PRO A C 1
ATOM 2462 O O . PRO A 1 320 ? -14.242 16.630 11.340 1.00 90.69 320 PRO A O 1
ATOM 2465 N N . ASP A 1 321 ? -12.246 15.940 12.065 1.00 89.25 321 ASP A N 1
ATOM 2466 C CA . ASP A 1 321 ? -11.692 17.303 12.206 1.00 89.25 321 ASP A CA 1
ATOM 2467 C C . ASP A 1 321 ? -11.408 17.995 10.845 1.00 89.25 321 ASP A C 1
ATOM 2469 O O . ASP A 1 321 ? -11.092 19.193 10.779 1.00 89.25 321 ASP A O 1
ATOM 2473 N N . TYR A 1 322 ? -11.531 17.251 9.739 1.00 89.88 322 TYR A N 1
ATOM 2474 C CA . TYR A 1 322 ? -11.097 17.630 8.391 1.00 89.88 322 TYR A CA 1
ATOM 2475 C C . TYR A 1 322 ? -12.246 17.685 7.366 1.00 89.88 322 TYR A C 1
ATOM 2477 O O . TYR A 1 322 ? -11.999 18.021 6.206 1.00 89.88 322 TYR A O 1
ATOM 2485 N N . THR A 1 323 ? -13.511 17.473 7.763 1.00 88.25 323 THR A N 1
ATOM 2486 C CA . THR A 1 323 ? -14.679 17.517 6.847 1.00 88.25 323 THR A CA 1
ATOM 2487 C C . THR A 1 323 ? -14.806 18.840 6.084 1.00 88.25 323 THR A C 1
ATOM 2489 O O . THR A 1 323 ? -15.189 18.863 4.913 1.00 88.25 323 THR A O 1
ATOM 2492 N N . ARG A 1 324 ? -14.364 19.946 6.694 1.00 86.81 324 ARG A N 1
ATOM 2493 C CA . ARG A 1 324 ? -14.264 21.287 6.087 1.00 86.81 324 ARG A CA 1
ATOM 2494 C C . ARG A 1 324 ? -13.391 21.386 4.823 1.00 86.81 324 ARG A C 1
ATOM 2496 O O . ARG A 1 324 ? -13.536 22.355 4.079 1.00 86.81 324 ARG A O 1
ATOM 2503 N N . ILE A 1 325 ? -12.541 20.396 4.530 1.00 87.88 325 ILE A N 1
ATOM 2504 C CA . ILE A 1 325 ? -11.813 20.313 3.249 1.00 87.88 325 ILE A CA 1
ATOM 2505 C C . ILE A 1 325 ? -12.798 20.211 2.070 1.00 87.88 325 ILE A C 1
ATOM 2507 O O . ILE A 1 325 ? -12.550 20.819 1.030 1.00 87.88 325 ILE A O 1
ATOM 2511 N N . ARG A 1 326 ? -13.961 19.556 2.243 1.00 82.88 326 ARG A N 1
ATOM 2512 C CA . ARG A 1 326 ? -14.990 19.399 1.191 1.00 82.88 326 ARG A CA 1
ATOM 2513 C C . ARG A 1 326 ? -15.544 20.722 0.643 1.00 82.88 326 ARG A C 1
ATOM 2515 O O . ARG A 1 326 ? -16.087 20.743 -0.456 1.00 82.88 326 ARG A O 1
ATOM 2522 N N . SER A 1 327 ? -15.429 21.820 1.394 1.00 83.56 327 SER A N 1
ATOM 2523 C CA . SER A 1 327 ? -15.841 23.170 0.973 1.00 83.56 327 SER A CA 1
ATOM 2524 C C . SER A 1 327 ? -14.663 24.095 0.637 1.00 83.56 327 SER A C 1
ATOM 2526 O O . SER A 1 327 ? -14.856 25.297 0.463 1.00 83.56 327 SER A O 1
ATOM 2528 N N . GLY A 1 328 ? -13.438 23.561 0.568 1.00 84.81 328 GLY A N 1
ATOM 2529 C CA . GLY A 1 328 ? -12.209 24.331 0.359 1.00 84.81 328 GLY A CA 1
ATOM 2530 C C . GLY A 1 328 ? -11.772 25.181 1.551 1.00 84.81 328 GLY A C 1
ATOM 2531 O O . GLY A 1 328 ? -10.864 26.001 1.422 1.00 84.81 328 GLY A O 1
ATOM 2532 N N . ASN A 1 329 ? -12.375 24.998 2.731 1.00 87.69 329 ASN A N 1
ATOM 2533 C CA . ASN A 1 329 ? -12.008 25.760 3.919 1.00 87.69 329 ASN A CA 1
ATOM 2534 C C . ASN A 1 329 ? -10.783 25.155 4.627 1.00 87.69 329 ASN A C 1
ATOM 2536 O O . ASN A 1 329 ? -10.888 24.452 5.634 1.00 87.69 329 ASN A O 1
ATOM 2540 N N . LEU A 1 330 ? -9.609 25.506 4.108 1.00 86.94 330 LEU A N 1
ATOM 2541 C CA . LEU A 1 330 ? -8.295 25.139 4.642 1.00 86.94 330 LEU A CA 1
ATOM 2542 C C . LEU A 1 330 ? -7.820 26.047 5.798 1.00 86.94 330 LEU A C 1
ATOM 2544 O O . LEU A 1 330 ? -6.675 25.946 6.234 1.00 86.94 330 LEU A O 1
ATOM 2548 N N . SER A 1 331 ? -8.660 26.963 6.299 1.00 87.12 331 SER A N 1
ATOM 2549 C CA . SER A 1 331 ? -8.245 28.018 7.238 1.00 87.12 331 SER A CA 1
ATOM 2550 C C . SER A 1 331 ? -7.765 27.455 8.582 1.00 87.12 331 SER A C 1
ATOM 2552 O O . SER A 1 331 ? -8.557 26.951 9.378 1.00 87.12 331 SER A O 1
ATOM 2554 N N . GLY A 1 332 ? -6.460 27.512 8.852 1.00 82.62 332 GLY A N 1
ATOM 2555 C CA . GLY A 1 332 ? -5.880 26.864 10.033 1.00 82.62 332 GLY A CA 1
ATOM 2556 C C . GLY A 1 332 ? -5.917 25.332 9.965 1.00 82.62 332 GLY A C 1
ATOM 2557 O O . GLY A 1 332 ? -5.987 24.673 11.000 1.00 82.62 332 GLY A O 1
ATOM 2558 N N . ILE A 1 333 ? -5.921 24.755 8.760 1.00 86.88 333 ILE A N 1
ATOM 2559 C CA . ILE A 1 333 ? -5.354 23.426 8.522 1.00 86.88 333 ILE A CA 1
ATOM 2560 C C . ILE A 1 333 ? -3.859 23.616 8.236 1.00 86.88 333 ILE A C 1
ATOM 2562 O O . ILE A 1 333 ? -3.463 24.574 7.571 1.00 86.88 333 ILE A O 1
ATOM 2566 N N . ARG A 1 334 ? -3.018 22.715 8.748 1.00 86.69 334 ARG A N 1
ATOM 2567 C CA . ARG A 1 334 ? -1.577 22.738 8.493 1.00 86.69 334 ARG A CA 1
ATOM 2568 C C . ARG A 1 334 ? -1.258 22.041 7.173 1.00 86.69 334 ARG A C 1
ATOM 2570 O O . ARG A 1 334 ? -1.557 20.861 7.013 1.00 86.69 334 ARG A O 1
ATOM 2577 N N . ILE A 1 335 ? -0.635 22.776 6.259 1.00 87.31 335 ILE A N 1
ATOM 2578 C CA . ILE A 1 335 ? -0.142 22.259 4.979 1.00 87.31 335 ILE A CA 1
ATOM 2579 C C . ILE A 1 335 ? 1.259 21.672 5.196 1.00 87.31 335 ILE A C 1
ATOM 2581 O O . ILE A 1 335 ? 2.091 22.285 5.873 1.00 87.31 335 ILE A O 1
ATOM 2585 N N . ARG A 1 336 ? 1.497 20.485 4.639 1.00 88.50 336 ARG A N 1
ATOM 2586 C CA . ARG A 1 336 ? 2.794 19.814 4.530 1.00 88.50 336 ARG A CA 1
ATOM 2587 C C . ARG A 1 336 ? 3.574 20.458 3.385 1.00 88.50 336 ARG A C 1
ATOM 2589 O O . ARG A 1 336 ? 3.064 20.518 2.273 1.00 88.50 336 ARG A O 1
ATOM 2596 N N . ASN A 1 337 ? 4.782 20.952 3.660 1.00 81.50 337 ASN A N 1
ATOM 2597 C CA . ASN A 1 337 ? 5.609 21.675 2.675 1.00 81.50 337 ASN A CA 1
ATOM 2598 C C . ASN A 1 337 ? 6.923 20.939 2.350 1.00 81.50 337 ASN A C 1
ATOM 2600 O O . ASN A 1 337 ? 7.780 21.489 1.665 1.00 81.50 337 ASN A O 1
ATOM 2604 N N . GLN A 1 338 ? 7.088 19.738 2.900 1.00 86.12 338 GLN A N 1
ATOM 2605 C CA . GLN A 1 338 ? 8.239 18.854 2.762 1.00 86.12 338 GLN A CA 1
ATOM 2606 C C . GLN A 1 338 ? 7.833 17.618 1.950 1.00 86.12 338 GLN A C 1
ATOM 2608 O O . GLN A 1 338 ? 6.657 17.238 1.952 1.00 86.12 338 GLN A O 1
ATOM 2613 N N . ASP A 1 339 ? 8.796 16.996 1.278 1.00 86.88 339 ASP A N 1
ATOM 2614 C CA . ASP A 1 339 ? 8.586 15.768 0.509 1.00 86.88 339 ASP A CA 1
ATOM 2615 C C . ASP A 1 339 ? 8.766 14.526 1.412 1.00 86.88 339 ASP A C 1
ATOM 2617 O O . ASP A 1 339 ? 9.606 14.548 2.318 1.00 86.88 339 ASP A O 1
ATOM 2621 N N . PRO A 1 340 ? 8.042 13.409 1.195 1.00 89.62 340 PRO A N 1
ATOM 2622 C CA . PRO A 1 340 ? 8.322 12.141 1.877 1.00 89.62 340 PRO A CA 1
ATOM 2623 C C . PRO A 1 340 ? 9.796 11.691 1.819 1.00 89.62 340 PRO A C 1
ATOM 2625 O O . PRO A 1 340 ? 10.272 11.051 2.760 1.00 89.62 340 PRO A O 1
ATOM 2628 N N . GLN A 1 341 ? 10.558 12.076 0.791 1.00 89.06 341 GLN A N 1
ATOM 2629 C CA . GLN A 1 341 ? 12.003 11.832 0.706 1.00 89.06 341 GLN A CA 1
ATOM 2630 C C . GLN A 1 341 ? 12.814 12.604 1.764 1.00 89.06 341 GLN A C 1
ATOM 2632 O O . GLN A 1 341 ? 13.784 12.053 2.289 1.00 89.06 341 GLN A O 1
ATOM 2637 N N . ASP A 1 342 ? 12.407 13.822 2.155 1.00 90.94 342 ASP A N 1
ATOM 2638 C CA . ASP A 1 342 ? 13.050 14.576 3.248 1.00 90.94 342 ASP A CA 1
ATOM 2639 C C . ASP A 1 342 ? 12.941 13.803 4.574 1.00 90.94 342 ASP A C 1
ATOM 2641 O O . ASP A 1 342 ? 13.889 13.726 5.361 1.00 90.94 342 ASP A O 1
ATOM 2645 N N . LEU A 1 343 ? 11.776 13.188 4.805 1.00 92.81 343 LEU A N 1
ATOM 2646 C CA . LEU A 1 343 ? 11.490 12.372 5.982 1.00 92.81 343 LEU A CA 1
ATOM 2647 C C . LEU A 1 343 ? 12.339 11.087 6.005 1.00 92.81 343 LEU A C 1
ATOM 2649 O O . LEU A 1 343 ? 12.942 10.776 7.038 1.00 92.81 343 LEU A O 1
ATOM 2653 N N . VAL A 1 344 ? 12.457 10.380 4.875 1.00 93.19 344 VAL A N 1
ATOM 2654 C CA . VAL A 1 344 ? 13.342 9.203 4.759 1.00 93.19 344 VAL A CA 1
ATOM 2655 C C . VAL A 1 344 ? 14.804 9.590 4.977 1.00 93.19 344 VAL A C 1
ATOM 2657 O O . VAL A 1 344 ? 15.515 8.888 5.701 1.00 93.19 344 VAL A O 1
ATOM 2660 N N . ALA A 1 345 ? 15.257 10.714 4.415 1.00 92.62 345 ALA A N 1
ATOM 2661 C CA . ALA A 1 345 ? 16.625 11.205 4.568 1.00 92.62 345 ALA A CA 1
ATOM 2662 C C . ALA A 1 345 ? 16.960 11.575 6.025 1.00 92.62 345 ALA A C 1
ATOM 2664 O O . ALA A 1 345 ? 18.036 11.216 6.516 1.00 92.62 345 ALA A O 1
ATOM 2665 N N . ALA A 1 346 ? 16.041 12.230 6.742 1.00 92.62 346 ALA A N 1
ATOM 2666 C CA . ALA A 1 346 ? 16.217 12.602 8.146 1.00 92.62 346 ALA A CA 1
ATOM 2667 C C . ALA A 1 346 ? 16.359 11.371 9.061 1.00 92.62 346 ALA A C 1
ATOM 2669 O O . ALA A 1 346 ? 17.353 11.246 9.783 1.00 92.62 346 ALA A O 1
ATOM 2670 N N . VAL A 1 347 ? 15.420 10.420 8.979 1.00 93.94 347 VAL A N 1
ATOM 2671 C CA . VAL A 1 347 ? 15.464 9.168 9.761 1.00 93.94 347 VAL A CA 1
ATOM 2672 C C . VAL A 1 347 ? 16.698 8.341 9.394 1.00 93.94 347 VAL A C 1
ATOM 2674 O O . VAL A 1 347 ? 17.412 7.860 10.274 1.00 93.94 347 VAL A O 1
ATOM 2677 N N . SER A 1 348 ? 17.007 8.226 8.099 1.00 94.12 348 SER A N 1
ATOM 2678 C CA . SER A 1 348 ? 18.182 7.493 7.617 1.00 94.12 348 SER A CA 1
ATOM 2679 C C . SER A 1 348 ? 19.496 8.067 8.141 1.00 94.12 348 SER A C 1
ATOM 2681 O O . SER A 1 348 ? 20.390 7.304 8.508 1.00 94.12 348 SER A O 1
ATOM 2683 N N . SER A 1 349 ? 19.607 9.394 8.227 1.00 94.56 349 SER A N 1
ATOM 2684 C CA . SER A 1 349 ? 20.788 10.070 8.774 1.00 94.56 349 SER A CA 1
ATOM 2685 C C . SER A 1 349 ? 20.962 9.785 10.268 1.00 94.56 349 SER A C 1
ATOM 2687 O O . SER A 1 349 ? 22.069 9.478 10.706 1.00 94.56 349 SER A O 1
ATOM 2689 N N . ALA A 1 350 ? 19.871 9.806 11.042 1.00 94.44 350 ALA A N 1
ATOM 2690 C CA . ALA A 1 350 ? 19.898 9.501 12.473 1.00 94.44 350 ALA A CA 1
ATOM 2691 C C . ALA A 1 350 ? 20.248 8.029 12.766 1.00 94.44 350 ALA A C 1
ATOM 2693 O O . ALA A 1 350 ? 21.032 7.754 13.679 1.00 94.44 350 ALA A O 1
ATOM 2694 N N . VAL A 1 351 ? 19.744 7.078 11.967 1.00 95.38 351 VAL A N 1
ATOM 2695 C CA . VAL A 1 351 ? 20.149 5.663 12.067 1.00 95.38 351 VAL A CA 1
ATOM 2696 C C . VAL A 1 351 ? 21.622 5.492 11.695 1.00 95.38 351 VAL A C 1
ATOM 2698 O O . VAL A 1 351 ? 22.352 4.841 12.436 1.00 95.38 351 VAL A O 1
ATOM 2701 N N . ASN A 1 352 ? 22.094 6.102 10.605 1.00 95.75 352 ASN A N 1
ATOM 2702 C CA . ASN A 1 352 ? 23.502 6.005 10.202 1.00 95.75 352 ASN A CA 1
ATOM 2703 C C . ASN A 1 352 ? 24.445 6.566 11.285 1.00 95.75 352 ASN A C 1
ATOM 2705 O O . ASN A 1 352 ? 25.410 5.899 11.652 1.00 95.75 352 ASN A O 1
ATOM 2709 N N . TYR A 1 353 ? 24.128 7.734 11.858 1.00 95.00 353 TYR A N 1
ATOM 2710 C CA . TYR A 1 353 ? 24.875 8.314 12.981 1.00 95.00 353 TYR A CA 1
ATOM 2711 C C . TYR A 1 353 ? 24.920 7.368 14.192 1.00 95.00 353 TYR A C 1
ATOM 2713 O O . TYR A 1 353 ? 25.978 7.160 14.785 1.00 95.00 353 TYR A O 1
ATOM 2721 N N . THR A 1 354 ? 23.783 6.750 14.521 1.00 95.88 354 THR A N 1
ATOM 2722 C CA . THR A 1 354 ? 23.642 5.783 15.621 1.00 95.88 354 THR A CA 1
ATOM 2723 C C . THR A 1 354 ? 24.457 4.507 15.394 1.00 95.88 354 THR A C 1
ATOM 2725 O O . THR A 1 354 ? 25.037 3.981 16.342 1.00 95.88 354 THR A O 1
ATOM 2728 N N . LEU A 1 355 ? 24.537 4.013 14.155 1.00 96.31 355 LEU A N 1
ATOM 2729 C CA . LEU A 1 355 ? 25.355 2.849 13.795 1.00 96.31 355 LEU A CA 1
ATOM 2730 C C . LEU A 1 355 ? 26.862 3.150 13.873 1.00 96.31 355 LEU A C 1
ATOM 2732 O O . LEU A 1 355 ? 27.638 2.273 14.241 1.00 96.31 355 LEU A O 1
ATOM 2736 N N . GLU A 1 356 ? 27.274 4.383 13.567 1.00 97.50 356 GLU A N 1
ATOM 2737 C CA . GLU A 1 356 ? 28.671 4.831 13.655 1.00 97.50 356 GLU A CA 1
ATOM 2738 C C . GLU A 1 356 ? 29.117 5.126 15.102 1.00 97.50 356 GLU A C 1
ATOM 2740 O O . GLU A 1 356 ? 30.228 4.768 15.492 1.00 97.50 356 GLU A O 1
ATOM 2745 N N . HIS A 1 357 ? 28.254 5.752 15.912 1.00 96.75 357 HIS A N 1
ATOM 2746 C CA . HIS A 1 357 ? 28.598 6.264 17.250 1.00 96.75 357 HIS A CA 1
ATOM 2747 C C . HIS A 1 357 ? 28.067 5.410 18.418 1.00 96.75 357 HIS A C 1
ATOM 2749 O O . HIS A 1 357 ? 28.449 5.631 19.568 1.00 96.75 357 HIS A O 1
ATOM 2755 N N . GLY A 1 358 ? 27.207 4.427 18.143 1.00 97.19 358 GLY A N 1
ATOM 2756 C CA . GLY A 1 358 ? 26.593 3.542 19.132 1.00 97.19 358 GLY A CA 1
ATOM 2757 C C . GLY A 1 358 ? 25.269 4.057 19.715 1.00 97.19 358 GLY A C 1
ATOM 2758 O O . GLY A 1 358 ? 24.987 5.256 19.755 1.00 97.19 358 GLY A O 1
ATOM 2759 N N . LYS A 1 359 ? 24.452 3.115 20.216 1.00 95.62 359 LYS A N 1
ATOM 2760 C CA . LYS A 1 359 ? 23.078 3.345 20.709 1.00 95.62 359 LYS A CA 1
ATOM 2761 C C . LYS A 1 359 ? 22.964 4.456 21.757 1.00 95.62 359 LYS A C 1
ATOM 2763 O O . LYS A 1 359 ? 22.059 5.275 21.660 1.00 95.62 359 LYS A O 1
ATOM 2768 N N . GLU A 1 360 ? 23.873 4.503 22.730 1.00 95.50 360 GLU A N 1
ATOM 2769 C CA . GLU A 1 360 ? 23.862 5.523 23.789 1.00 95.50 360 GLU A CA 1
ATOM 2770 C C . GLU A 1 360 ? 24.034 6.938 23.215 1.00 95.50 360 GLU A C 1
ATOM 2772 O O . GLU A 1 360 ? 23.213 7.815 23.478 1.00 95.50 360 GLU A O 1
ATOM 2777 N N . GLN A 1 361 ? 25.033 7.146 22.351 1.00 94.56 361 GLN A N 1
ATOM 2778 C CA . GLN A 1 361 ? 25.283 8.444 21.724 1.00 94.56 361 GLN A CA 1
ATOM 2779 C C . GLN A 1 361 ? 24.170 8.838 20.736 1.00 94.56 361 GLN A C 1
ATOM 2781 O O . GLN A 1 361 ? 23.793 10.007 20.686 1.00 94.56 361 GLN A O 1
ATOM 2786 N N . GLY A 1 362 ? 23.598 7.879 19.998 1.00 93.31 362 GLY A N 1
ATOM 2787 C CA . GLY A 1 362 ? 22.444 8.115 19.120 1.00 93.31 362 GLY A CA 1
ATOM 2788 C C . GLY A 1 362 ? 21.190 8.564 19.882 1.00 93.31 362 GLY A C 1
ATOM 2789 O O . GLY A 1 362 ? 20.560 9.554 19.512 1.00 93.31 362 GLY A O 1
ATOM 2790 N N . LEU A 1 363 ? 20.862 7.898 20.996 1.00 93.50 363 LEU A N 1
ATOM 2791 C CA . LEU A 1 363 ? 19.738 8.284 21.862 1.00 93.50 363 LEU A CA 1
ATOM 2792 C C . LEU A 1 363 ? 19.979 9.634 22.558 1.00 93.50 363 LEU A C 1
ATOM 2794 O O . LEU A 1 363 ? 19.044 10.423 22.683 1.00 93.50 363 LEU A O 1
ATOM 2798 N N . ILE A 1 364 ? 21.222 9.942 22.948 1.00 90.81 364 ILE A N 1
ATOM 2799 C CA . ILE A 1 364 ? 21.605 11.268 23.464 1.00 90.81 364 ILE A CA 1
ATOM 2800 C C . ILE A 1 364 ? 21.418 12.360 22.400 1.00 90.81 364 ILE A C 1
ATOM 2802 O O . ILE A 1 364 ? 21.005 13.466 22.744 1.00 90.81 364 ILE A O 1
ATOM 2806 N N . GLU A 1 365 ? 21.696 12.083 21.122 1.00 89.19 365 GLU A N 1
ATOM 2807 C CA . GLU A 1 365 ? 21.491 13.061 20.046 1.00 89.19 365 GLU A CA 1
ATOM 2808 C C . GLU A 1 365 ? 19.999 13.319 19.788 1.00 89.19 365 GLU A C 1
ATOM 2810 O O . GLU A 1 365 ? 19.583 14.474 19.759 1.00 89.19 365 GLU A O 1
ATOM 2815 N N . LEU A 1 366 ? 19.180 12.262 19.710 1.00 88.06 366 LEU A N 1
ATOM 2816 C CA . LEU A 1 366 ? 17.714 12.358 19.600 1.00 88.06 366 LEU A CA 1
ATOM 2817 C C . LEU A 1 366 ? 17.062 13.037 20.820 1.00 88.06 366 LEU A C 1
ATOM 2819 O O . LEU A 1 366 ? 16.031 13.697 20.696 1.00 88.06 366 LEU A O 1
ATOM 2823 N N . GLY A 1 367 ? 17.661 12.877 22.002 1.00 78.94 367 GLY A N 1
ATOM 2824 C CA . GLY A 1 367 ? 17.228 13.513 23.246 1.00 78.94 367 GLY A CA 1
ATOM 2825 C C . GLY A 1 367 ? 17.562 15.005 23.348 1.00 78.94 367 GLY A C 1
ATOM 2826 O O . GLY A 1 367 ? 17.031 15.684 24.226 1.00 78.94 367 GLY A O 1
ATOM 2827 N N . LYS A 1 368 ? 18.402 15.563 22.465 1.00 77.56 368 LYS A N 1
ATOM 2828 C CA . LYS A 1 368 ? 18.629 17.017 22.422 1.00 77.56 368 LYS A CA 1
ATOM 2829 C C . LYS A 1 368 ? 17.399 17.710 21.849 1.00 77.56 368 LYS A C 1
ATOM 2831 O O . LYS A 1 368 ? 16.775 17.232 20.906 1.00 77.56 368 LYS A O 1
ATOM 2836 N N . THR A 1 369 ? 17.045 18.853 22.433 1.00 55.78 369 THR A N 1
ATOM 2837 C CA . THR A 1 369 ? 15.797 19.563 22.128 1.00 55.78 369 THR A CA 1
ATOM 2838 C C . THR A 1 369 ? 15.780 20.072 20.692 1.00 55.78 369 THR A C 1
ATOM 2840 O O . THR A 1 369 ? 16.424 21.067 20.360 1.00 55.78 369 THR A O 1
ATOM 2843 N N . ASP A 1 370 ? 15.017 19.383 19.843 1.00 58.66 370 ASP A N 1
ATOM 2844 C CA . ASP A 1 370 ? 15.064 19.574 18.399 1.00 58.66 370 ASP A CA 1
ATOM 2845 C C . ASP A 1 370 ? 14.506 20.950 17.995 1.00 58.66 370 ASP A C 1
ATOM 2847 O O . ASP A 1 370 ? 13.321 21.269 18.162 1.00 58.66 370 ASP A O 1
ATOM 2851 N N . ALA A 1 371 ? 15.387 21.795 17.459 1.00 49.62 371 ALA A N 1
ATOM 2852 C CA . ALA A 1 371 ? 15.032 23.114 16.953 1.00 49.62 371 ALA A CA 1
ATOM 2853 C C . ALA A 1 371 ? 14.162 23.039 15.683 1.00 49.62 371 ALA A C 1
ATOM 2855 O O . ALA A 1 371 ? 13.399 23.969 15.419 1.00 49.62 371 ALA A O 1
ATOM 2856 N N . SER A 1 372 ? 14.231 21.940 14.924 1.00 53.12 372 SER A N 1
ATOM 2857 C CA . SER A 1 372 ? 13.429 21.720 13.719 1.00 53.12 372 SER A CA 1
ATOM 2858 C C . SER A 1 372 ? 11.965 21.406 14.060 1.00 53.12 372 SER A C 1
ATOM 2860 O O . SER A 1 372 ? 11.067 22.031 13.487 1.00 53.12 372 SER A O 1
ATOM 2862 N N . CYS A 1 373 ? 11.707 20.587 15.091 1.00 61.53 373 CYS A N 1
ATOM 2863 C CA . CYS A 1 373 ? 10.365 20.371 15.650 1.00 61.53 373 CYS A CA 1
ATOM 2864 C C . CYS A 1 373 ? 9.650 21.687 15.984 1.00 61.53 373 CYS A C 1
ATOM 2866 O O . CYS A 1 373 ? 8.485 21.880 15.631 1.00 61.53 373 CYS A O 1
ATOM 2868 N N . ARG A 1 374 ? 10.358 22.619 16.637 1.00 52.62 374 ARG A N 1
ATOM 2869 C CA . ARG A 1 374 ? 9.799 23.899 17.115 1.00 52.62 374 ARG A CA 1
ATOM 2870 C C . ARG A 1 374 ? 9.422 24.865 15.987 1.00 52.62 374 ARG A C 1
ATOM 2872 O O . ARG A 1 374 ? 8.596 25.743 16.205 1.00 52.62 374 ARG A O 1
ATOM 2879 N N . GLY A 1 375 ? 10.000 24.697 14.796 1.00 52.88 375 GLY A N 1
ATOM 2880 C CA . GLY A 1 375 ? 9.605 25.406 13.572 1.00 52.88 375 GLY A CA 1
ATOM 2881 C C . GLY A 1 375 ? 8.560 24.664 12.731 1.00 52.88 375 GLY A C 1
ATOM 2882 O O . GLY A 1 375 ? 8.101 25.194 11.723 1.00 52.88 375 GLY A O 1
ATOM 2883 N N . GLY A 1 376 ? 8.182 23.445 13.122 1.00 59.72 376 GLY A N 1
ATOM 2884 C CA . GLY A 1 376 ? 7.259 22.607 12.366 1.00 59.72 376 GLY A CA 1
ATOM 2885 C C . GLY A 1 376 ? 7.893 21.786 11.237 1.00 59.72 376 GLY A C 1
ATOM 2886 O O . GLY A 1 376 ? 7.200 21.463 10.268 1.00 59.72 376 GLY A O 1
ATOM 2887 N N . GLY A 1 377 ? 9.176 21.446 11.369 1.00 77.00 377 GLY A N 1
ATOM 2888 C CA . GLY A 1 377 ? 9.856 20.453 10.539 1.00 77.00 377 GLY A CA 1
ATOM 2889 C C . GLY A 1 377 ? 9.466 19.006 10.867 1.00 77.00 377 GLY A C 1
ATOM 2890 O O . GLY A 1 377 ? 8.446 18.741 11.509 1.00 77.00 377 GLY A O 1
ATOM 2891 N N . ILE A 1 378 ? 10.309 18.079 10.414 1.00 87.06 378 ILE A N 1
ATOM 2892 C CA . ILE A 1 378 ? 10.252 16.659 10.777 1.00 87.06 378 ILE A CA 1
ATOM 2893 C C . ILE A 1 378 ? 10.662 16.511 12.247 1.00 87.06 378 ILE A C 1
ATOM 2895 O O . ILE A 1 378 ? 11.649 17.106 12.658 1.00 87.06 378 ILE A O 1
ATOM 2899 N N . CYS A 1 379 ? 9.931 15.713 13.024 1.00 86.44 379 CYS A N 1
ATOM 2900 C CA . CYS A 1 379 ? 10.301 15.379 14.405 1.00 86.44 379 CYS A CA 1
ATOM 2901 C C . CYS A 1 379 ? 10.782 13.937 14.504 1.00 86.44 379 CYS A C 1
ATOM 2903 O O . CYS A 1 379 ? 10.044 13.045 14.086 1.00 86.44 379 CYS A O 1
ATOM 2905 N N . LEU A 1 380 ? 11.962 13.709 15.087 1.00 91.12 380 LEU A N 1
ATOM 2906 C CA . LEU A 1 380 ? 12.539 12.375 15.290 1.00 91.12 380 LEU A CA 1
ATOM 2907 C C . LEU A 1 380 ? 12.328 11.851 16.720 1.00 91.12 380 LEU A C 1
ATOM 2909 O O . LEU A 1 380 ? 12.301 12.624 17.677 1.00 91.12 380 LEU A O 1
ATOM 2913 N N . TRP A 1 381 ? 12.204 10.530 16.865 1.00 92.88 381 TRP A N 1
ATOM 2914 C CA . TRP A 1 381 ? 12.202 9.825 18.157 1.00 92.88 381 TRP A CA 1
ATOM 2915 C C . TRP A 1 381 ? 12.633 8.359 17.984 1.00 92.88 381 TRP A C 1
ATOM 2917 O O . TRP A 1 381 ? 12.808 7.901 16.859 1.00 92.88 381 TRP A O 1
ATOM 2927 N N . ALA A 1 382 ? 12.812 7.611 19.073 1.00 95.00 382 ALA A N 1
ATOM 2928 C CA . ALA A 1 382 ? 13.176 6.189 19.039 1.00 95.00 382 ALA A CA 1
ATOM 2929 C C . ALA A 1 382 ? 12.270 5.330 19.933 1.00 95.00 382 ALA A C 1
ATOM 2931 O O . ALA A 1 382 ? 11.869 5.764 21.015 1.00 95.00 382 ALA A O 1
ATOM 2932 N N . GLU A 1 383 ? 11.990 4.100 19.503 1.00 95.31 383 GLU A N 1
ATOM 2933 C CA . GLU A 1 383 ? 11.139 3.105 20.182 1.00 95.31 383 GLU A CA 1
ATOM 2934 C C . GLU A 1 383 ? 11.775 1.708 20.052 1.00 95.31 383 GLU A C 1
ATOM 2936 O O . GLU A 1 383 ? 12.484 1.441 19.078 1.00 95.31 383 GLU A O 1
ATOM 2941 N N . ASP A 1 384 ? 11.528 0.812 21.013 1.00 94.25 384 ASP A N 1
ATOM 2942 C CA . ASP A 1 384 ? 11.935 -0.600 20.936 1.00 94.25 384 ASP A CA 1
ATOM 2943 C C . ASP A 1 384 ? 10.793 -1.563 20.564 1.00 94.25 384 ASP A C 1
ATOM 2945 O O . ASP A 1 384 ? 9.610 -1.228 20.629 1.00 94.25 384 ASP A O 1
ATOM 2949 N N . ALA A 1 385 ? 11.156 -2.804 20.228 1.00 91.50 385 ALA A N 1
ATOM 2950 C CA . ALA A 1 385 ? 10.245 -3.881 19.837 1.00 91.50 385 ALA A CA 1
ATOM 2951 C C . ALA A 1 385 ? 9.266 -4.349 20.934 1.00 91.50 385 ALA A C 1
ATOM 2953 O O . ALA A 1 385 ? 8.355 -5.122 20.634 1.00 91.50 385 ALA A O 1
ATOM 2954 N N . SER A 1 386 ? 9.405 -3.883 22.182 1.00 93.38 386 SER A N 1
ATOM 2955 C CA . SER A 1 386 ? 8.375 -4.051 23.218 1.00 93.38 386 SER A CA 1
ATOM 2956 C C . SER A 1 386 ? 7.308 -2.950 23.176 1.00 93.38 386 SER A C 1
ATOM 2958 O O . SER A 1 386 ? 6.268 -3.079 23.821 1.00 93.38 386 SER A O 1
ATOM 2960 N N . GLY A 1 387 ? 7.556 -1.872 22.427 1.00 93.31 387 GLY A N 1
ATOM 2961 C CA . GLY A 1 387 ? 6.777 -0.639 22.414 1.00 93.31 387 GLY A CA 1
ATOM 2962 C C . GLY A 1 387 ? 7.223 0.378 23.467 1.00 93.31 387 GLY A C 1
ATOM 2963 O O . GLY A 1 387 ? 6.418 1.219 23.855 1.00 93.31 387 GLY A O 1
ATOM 2964 N N . THR A 1 388 ? 8.459 0.309 23.973 1.00 96.19 388 THR A N 1
ATOM 2965 C CA . THR A 1 388 ? 8.983 1.281 24.951 1.00 96.19 388 THR A CA 1
ATOM 2966 C C . THR A 1 388 ? 9.623 2.475 24.245 1.00 96.19 388 THR A C 1
ATOM 2968 O O . THR A 1 388 ? 10.428 2.301 23.330 1.00 96.19 388 THR A O 1
ATOM 2971 N N . LEU A 1 389 ? 9.283 3.698 24.667 1.00 95.25 389 LEU A N 1
ATOM 2972 C CA . LEU A 1 389 ? 9.856 4.928 24.109 1.00 95.25 389 LEU A CA 1
ATOM 2973 C C . LEU A 1 389 ? 11.290 5.128 24.628 1.00 95.25 389 LEU A C 1
ATOM 2975 O O . LEU A 1 389 ? 11.503 5.251 25.832 1.00 95.25 389 LEU A O 1
ATOM 2979 N N . LEU A 1 390 ? 12.274 5.177 23.730 1.00 95.38 390 LEU A N 1
ATOM 2980 C CA . LEU A 1 390 ? 13.701 5.233 24.076 1.00 95.38 390 LEU A CA 1
ATOM 2981 C C . LEU A 1 390 ? 14.262 6.660 24.138 1.00 95.38 390 LEU A C 1
ATOM 2983 O O . LEU A 1 390 ? 15.130 6.933 24.962 1.00 95.38 390 LEU A O 1
ATOM 2987 N N . ALA A 1 391 ? 13.789 7.557 23.269 1.00 93.00 391 ALA A N 1
ATOM 2988 C CA . ALA A 1 391 ? 14.134 8.981 23.271 1.00 93.00 391 ALA A CA 1
ATOM 2989 C C . ALA A 1 391 ? 13.107 9.784 22.459 1.00 93.00 391 ALA A C 1
ATOM 2991 O O . ALA A 1 391 ? 12.821 9.416 21.323 1.00 93.00 391 ALA A O 1
ATOM 2992 N N . ASP A 1 392 ? 12.592 10.888 23.007 1.00 88.50 392 ASP A N 1
ATOM 2993 C CA . ASP A 1 392 ? 11.817 11.912 22.288 1.00 88.50 392 ASP A CA 1
ATOM 2994 C C . ASP A 1 392 ? 11.961 13.250 23.032 1.00 88.50 392 ASP A C 1
ATOM 2996 O O . ASP A 1 392 ? 11.463 13.391 24.149 1.00 88.50 392 ASP A O 1
ATOM 3000 N N . SER A 1 393 ? 12.615 14.248 22.429 1.00 81.62 393 SER A N 1
ATOM 3001 C CA . SER A 1 393 ? 12.876 15.553 23.069 1.00 81.62 393 SER A CA 1
ATOM 3002 C C . SER A 1 393 ? 11.664 16.503 23.131 1.00 81.62 393 SER A C 1
ATOM 3004 O O . SER A 1 393 ? 11.793 17.702 23.397 1.00 81.62 393 SER A O 1
ATOM 3006 N N . SER A 1 394 ? 10.464 15.967 22.892 1.00 77.94 394 SER A N 1
ATOM 3007 C CA . SER A 1 394 ? 9.166 16.620 23.095 1.00 77.94 394 SER A CA 1
ATOM 3008 C C . SER A 1 394 ? 8.169 15.788 23.917 1.00 77.94 394 SER A C 1
ATOM 3010 O O . SER A 1 394 ? 7.049 16.247 24.136 1.00 77.94 394 SER A O 1
ATOM 3012 N N . ARG A 1 395 ? 8.567 14.586 24.363 1.00 82.62 395 ARG A N 1
ATOM 3013 C CA . ARG A 1 395 ? 7.811 13.671 25.240 1.00 82.62 395 ARG A CA 1
ATOM 3014 C C . ARG A 1 395 ? 8.746 13.046 26.286 1.00 82.62 395 ARG A C 1
ATOM 3016 O O . ARG A 1 395 ? 8.719 11.836 26.516 1.00 82.62 395 ARG A O 1
ATOM 3023 N N . GLU A 1 396 ? 9.629 13.863 26.869 1.00 85.50 396 GLU A N 1
ATOM 3024 C CA . GLU A 1 396 ? 10.667 13.433 27.823 1.00 85.50 396 GLU A CA 1
ATOM 3025 C C . GLU A 1 396 ? 10.070 12.654 29.011 1.00 85.50 396 GLU A C 1
ATOM 3027 O O . GLU A 1 396 ? 10.665 11.697 29.500 1.00 85.50 396 GLU A O 1
ATOM 3032 N N . GLU A 1 397 ? 8.853 13.008 29.4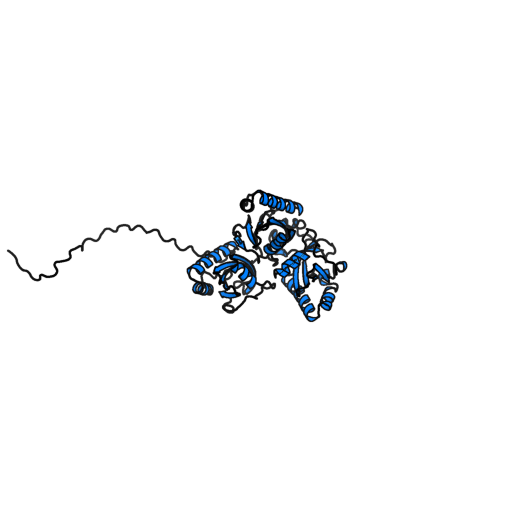33 1.00 88.31 397 GLU A N 1
ATOM 3033 C CA . GLU A 1 397 ? 8.102 12.350 30.503 1.00 88.31 397 GLU A CA 1
ATOM 3034 C C . GLU A 1 397 ? 7.655 10.915 30.177 1.00 88.31 397 GLU A C 1
ATOM 3036 O O . GLU A 1 397 ? 7.377 10.144 31.098 1.00 88.31 397 GLU A O 1
ATOM 3041 N N . LEU A 1 398 ? 7.590 10.542 28.895 1.00 90.94 398 LEU A N 1
ATOM 3042 C CA . LEU A 1 398 ? 7.235 9.195 28.434 1.00 90.94 398 LEU A CA 1
ATOM 3043 C C . LEU A 1 398 ? 8.459 8.312 28.149 1.00 90.94 398 LEU A C 1
ATOM 3045 O O . LEU A 1 398 ? 8.293 7.124 27.876 1.00 90.94 398 LEU A O 1
ATOM 3049 N N . VAL A 1 399 ? 9.682 8.847 28.206 1.00 93.38 399 VAL A N 1
ATOM 3050 C CA . VAL A 1 399 ? 10.899 8.062 27.950 1.00 93.38 399 VAL A CA 1
ATOM 3051 C C . VAL A 1 399 ? 11.069 6.986 29.030 1.00 93.38 399 VAL A C 1
ATOM 3053 O O . VAL A 1 399 ? 10.966 7.248 30.227 1.00 93.38 399 VAL A O 1
ATOM 3056 N N . GLY A 1 400 ? 11.296 5.745 28.597 1.00 96.19 400 GLY A N 1
ATOM 3057 C CA . GLY A 1 400 ? 11.302 4.553 29.447 1.00 96.19 400 GLY A CA 1
ATOM 3058 C C . GLY A 1 400 ? 9.913 3.987 29.774 1.00 96.19 400 GLY A C 1
ATOM 3059 O O . GLY A 1 400 ? 9.837 2.965 30.456 1.00 96.19 400 GLY A O 1
ATOM 3060 N N . GLN A 1 401 ? 8.820 4.596 29.298 1.00 96.81 401 GLN A N 1
ATOM 3061 C CA . GLN A 1 401 ? 7.469 4.041 29.428 1.00 96.81 401 GLN A CA 1
ATOM 3062 C C . GLN A 1 401 ? 7.088 3.189 28.212 1.00 96.81 401 GLN A C 1
ATOM 3064 O O . GLN A 1 401 ? 7.460 3.488 27.075 1.00 96.81 401 GLN A O 1
ATOM 3069 N N . ASN A 1 402 ? 6.296 2.142 28.454 1.00 96.44 402 ASN A N 1
ATOM 3070 C CA . ASN A 1 402 ? 5.704 1.348 27.387 1.00 96.44 402 ASN A CA 1
ATOM 3071 C C . ASN A 1 402 ? 4.457 2.047 26.824 1.00 96.44 402 ASN A C 1
ATOM 3073 O O . ASN A 1 402 ? 3.511 2.334 27.557 1.00 96.44 402 ASN A O 1
ATOM 3077 N N . ILE A 1 403 ? 4.472 2.303 25.519 1.00 93.81 403 ILE A N 1
ATOM 3078 C CA . ILE A 1 403 ? 3.432 2.993 24.753 1.00 93.81 403 ILE A CA 1
ATOM 3079 C C . ILE A 1 403 ? 2.832 2.093 23.658 1.00 93.81 403 ILE A C 1
ATOM 3081 O O . ILE A 1 403 ? 2.246 2.597 22.703 1.00 93.81 403 ILE A O 1
ATOM 3085 N N . LEU A 1 404 ? 2.949 0.763 23.777 1.00 92.62 404 LEU A N 1
ATOM 3086 C CA . LEU A 1 404 ? 2.413 -0.195 22.795 1.00 92.62 404 LEU A CA 1
ATOM 3087 C C . LEU A 1 404 ? 0.886 -0.087 22.643 1.00 92.62 404 LEU A C 1
ATOM 3089 O O . LEU A 1 404 ? 0.356 -0.109 21.535 1.00 92.62 404 LEU A O 1
ATOM 3093 N N . GLU A 1 405 ? 0.199 0.069 23.777 1.00 92.00 405 GLU A N 1
ATOM 3094 C CA . GLU A 1 405 ? -1.258 0.215 23.877 1.00 92.00 405 GLU A CA 1
ATOM 3095 C C . GLU A 1 405 ? -1.721 1.684 23.845 1.00 92.00 405 GLU A C 1
ATOM 3097 O O . GLU A 1 405 ? -2.914 1.956 23.987 1.00 92.00 405 GLU A O 1
ATOM 3102 N N . ALA A 1 406 ? -0.803 2.644 23.679 1.00 91.12 406 ALA A N 1
ATOM 3103 C CA . ALA A 1 406 ? -1.160 4.054 23.580 1.00 91.12 406 ALA A CA 1
ATOM 3104 C C . ALA A 1 406 ? -1.868 4.329 22.246 1.00 91.12 406 ALA A C 1
ATOM 3106 O O . ALA A 1 406 ? -1.397 3.914 21.185 1.00 91.12 406 ALA A O 1
ATOM 3107 N N . THR A 1 407 ? -2.985 5.055 22.300 1.00 92.62 407 THR A N 1
ATOM 3108 C CA . THR A 1 407 ? -3.752 5.429 21.109 1.00 92.62 407 THR A CA 1
ATOM 3109 C C . THR A 1 407 ? -3.639 6.910 20.782 1.00 92.62 407 THR A C 1
ATOM 3111 O O . THR A 1 407 ? -3.427 7.743 21.665 1.00 92.62 407 THR A O 1
ATOM 3114 N N . ASP A 1 408 ? -3.859 7.248 19.515 1.00 90.75 408 ASP A N 1
ATOM 3115 C CA . ASP A 1 408 ? -4.190 8.615 19.121 1.00 90.75 408 ASP A CA 1
ATOM 3116 C C . ASP A 1 408 ? -5.618 9.017 19.560 1.00 90.75 408 ASP A C 1
ATOM 3118 O O . ASP A 1 408 ? -6.325 8.271 20.247 1.00 90.75 408 ASP A O 1
ATOM 3122 N N . ALA A 1 409 ? -6.059 10.213 19.160 1.00 90.06 409 ALA A N 1
ATOM 3123 C CA . ALA A 1 409 ? -7.376 10.746 19.519 1.00 90.06 409 ALA A CA 1
ATOM 3124 C C . ALA A 1 409 ? -8.574 10.009 18.880 1.00 90.06 409 ALA A C 1
ATOM 3126 O O . ALA A 1 409 ? -9.708 10.233 19.307 1.00 90.06 409 ALA A O 1
ATOM 3127 N N . TYR A 1 410 ? -8.348 9.140 17.889 1.00 91.12 410 TYR A N 1
ATOM 3128 C CA . TYR A 1 410 ? -9.387 8.351 17.218 1.00 91.12 410 TYR A CA 1
ATOM 3129 C C . TYR A 1 410 ? -9.313 6.853 17.556 1.00 91.12 410 TYR A C 1
ATOM 3131 O O . TYR A 1 410 ? -10.248 6.111 17.255 1.00 91.12 410 TYR A O 1
ATOM 3139 N N . GLY A 1 411 ? -8.277 6.411 18.270 1.00 92.50 411 GLY A N 1
ATOM 3140 C CA . GLY A 1 411 ? -8.134 5.041 18.760 1.00 92.50 411 GLY A CA 1
ATOM 3141 C C . GLY A 1 411 ? -7.151 4.181 17.966 1.00 92.50 411 GLY A C 1
ATOM 3142 O O . GLY A 1 411 ? -7.151 2.966 18.158 1.00 92.50 411 GLY A O 1
ATOM 3143 N N . GLU A 1 412 ? -6.325 4.762 17.093 1.00 93.06 412 GLU A N 1
ATOM 3144 C CA . GLU A 1 412 ? -5.248 4.018 16.435 1.00 93.06 412 GLU A CA 1
ATOM 3145 C C . GLU A 1 412 ? -4.086 3.777 17.409 1.00 93.06 412 GLU A C 1
ATOM 3147 O O . GLU A 1 412 ? -3.554 4.721 17.999 1.00 93.06 412 GLU A O 1
ATOM 3152 N N . LYS A 1 413 ? -3.634 2.522 17.526 1.00 93.56 413 LYS A N 1
ATOM 3153 C CA . LYS A 1 413 ? -2.432 2.131 18.281 1.00 93.56 413 LYS A CA 1
ATOM 3154 C C . LYS A 1 413 ? -1.160 2.395 17.466 1.00 93.56 413 LYS A C 1
ATOM 3156 O O . LYS A 1 413 ? -0.514 1.465 16.993 1.00 93.56 413 LYS A O 1
ATOM 3161 N N . THR A 1 414 ? -0.796 3.663 17.301 1.00 89.81 414 THR A N 1
ATOM 3162 C CA . THR A 1 414 ? 0.246 4.110 16.348 1.00 89.81 414 THR A CA 1
ATOM 3163 C C . THR A 1 414 ? 1.624 3.442 16.524 1.00 89.81 414 THR A C 1
ATOM 3165 O O . THR A 1 414 ? 2.349 3.268 15.539 1.00 89.81 414 THR A O 1
ATOM 3168 N N . THR A 1 415 ? 1.988 3.021 17.743 1.00 90.62 415 THR A N 1
ATOM 3169 C CA . THR A 1 415 ? 3.188 2.211 18.042 1.00 90.62 415 THR A CA 1
ATOM 3170 C C . THR A 1 415 ? 3.092 0.804 17.439 1.00 90.62 415 THR A C 1
ATOM 3172 O O . THR A 1 415 ? 4.036 0.321 16.815 1.00 90.62 415 THR A O 1
ATOM 3175 N N . LEU A 1 416 ? 1.932 0.156 17.584 1.00 90.38 416 LEU A N 1
ATOM 3176 C CA . LEU A 1 416 ? 1.647 -1.182 17.064 1.00 90.38 416 LEU A CA 1
ATOM 3177 C C . LEU A 1 416 ? 1.535 -1.174 15.530 1.00 90.38 416 LEU A C 1
ATOM 3179 O O . LEU A 1 416 ? 2.113 -2.051 14.887 1.00 90.38 416 LEU A O 1
ATOM 3183 N N . SER A 1 417 ? 0.906 -0.142 14.948 1.00 88.38 417 SER A N 1
ATOM 3184 C CA . SER A 1 417 ? 0.936 0.126 13.499 1.00 88.38 417 SER A CA 1
ATOM 3185 C C . SER A 1 417 ? 2.379 0.202 12.987 1.00 88.38 417 SER A C 1
ATOM 3187 O O . SER A 1 417 ? 2.730 -0.434 11.998 1.00 88.38 417 SER A O 1
ATOM 3189 N N . GLY A 1 418 ? 3.252 0.916 13.709 1.00 87.06 418 GLY A N 1
ATOM 3190 C CA . GLY A 1 418 ? 4.675 1.032 13.380 1.00 87.06 418 GLY A CA 1
ATOM 3191 C C . GLY A 1 418 ? 5.441 -0.289 13.403 1.00 87.06 418 GLY A C 1
ATOM 3192 O O . GLY A 1 418 ? 6.211 -0.569 12.487 1.00 87.06 418 GLY A O 1
ATOM 3193 N N . ILE A 1 419 ? 5.203 -1.125 14.417 1.00 87.62 419 ILE A N 1
ATOM 3194 C CA . ILE A 1 419 ? 5.779 -2.477 14.495 1.00 87.62 419 ILE A CA 1
ATOM 3195 C C . ILE A 1 419 ? 5.352 -3.320 13.287 1.00 87.62 419 ILE A C 1
ATOM 3197 O O . ILE A 1 419 ? 6.171 -4.064 12.746 1.00 87.62 419 ILE A O 1
ATOM 3201 N N . SER A 1 420 ? 4.097 -3.191 12.843 1.00 84.56 420 SER A N 1
ATOM 3202 C CA . SER A 1 420 ? 3.606 -3.873 11.643 1.00 84.56 420 SER A CA 1
ATOM 3203 C C . SER A 1 420 ? 4.335 -3.407 10.380 1.00 84.56 420 SER A C 1
ATOM 3205 O O . SER A 1 420 ? 4.815 -4.238 9.614 1.00 84.56 420 SER A O 1
ATOM 3207 N N . THR A 1 421 ? 4.478 -2.100 10.148 1.00 83.44 421 THR A N 1
ATOM 3208 C CA . THR A 1 421 ? 5.068 -1.603 8.889 1.00 83.44 421 THR A CA 1
ATOM 3209 C C . THR A 1 421 ? 6.579 -1.765 8.792 1.00 83.44 421 THR A C 1
ATOM 3211 O O . THR A 1 421 ? 7.104 -1.826 7.682 1.00 83.44 421 THR A O 1
ATOM 3214 N N . ILE A 1 422 ? 7.284 -1.924 9.916 1.00 85.81 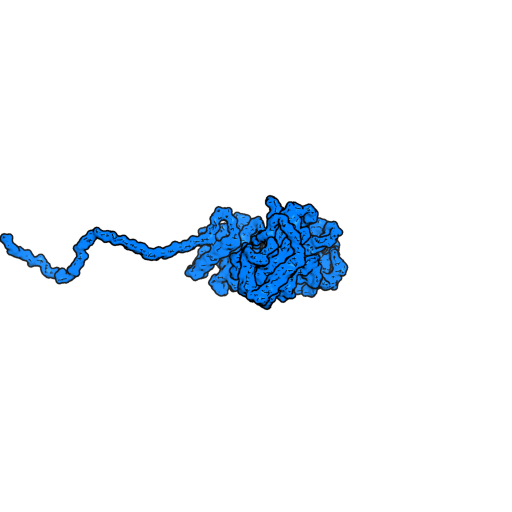422 ILE A N 1
ATOM 3215 C CA . ILE A 1 422 ? 8.694 -2.347 9.915 1.00 85.81 422 ILE A CA 1
ATOM 3216 C C . ILE A 1 422 ? 8.823 -3.811 9.469 1.00 85.81 422 ILE A C 1
ATOM 3218 O O . ILE A 1 422 ? 9.709 -4.126 8.680 1.00 85.81 422 ILE A O 1
ATOM 3222 N N . ARG A 1 423 ? 7.927 -4.703 9.920 1.00 79.94 423 ARG A N 1
ATOM 3223 C CA . ARG A 1 423 ? 7.904 -6.115 9.482 1.00 79.94 423 ARG A CA 1
ATOM 3224 C C . ARG A 1 423 ? 7.558 -6.251 8.001 1.00 79.94 423 ARG A C 1
ATOM 3226 O O . ARG A 1 423 ? 8.130 -7.096 7.325 1.00 79.94 423 ARG A O 1
ATOM 3233 N N . ASN A 1 424 ? 6.672 -5.387 7.509 1.00 74.81 424 ASN A N 1
ATOM 3234 C CA . ASN A 1 424 ? 6.212 -5.376 6.120 1.00 74.81 424 ASN A CA 1
ATOM 3235 C C . ASN A 1 424 ? 7.129 -4.551 5.187 1.00 74.81 424 ASN A C 1
ATOM 3237 O O . ASN A 1 424 ? 6.749 -4.255 4.059 1.00 74.81 424 ASN A O 1
ATOM 3241 N N . GLY A 1 425 ? 8.315 -4.134 5.649 1.00 76.81 425 GLY A N 1
ATOM 3242 C CA . GLY A 1 425 ? 9.358 -3.516 4.821 1.00 76.81 425 GLY A CA 1
ATOM 3243 C C . GLY A 1 425 ? 9.114 -2.075 4.347 1.00 76.81 425 GLY A C 1
ATOM 3244 O O . GLY A 1 425 ? 10.030 -1.479 3.788 1.00 76.81 425 GLY A O 1
ATOM 3245 N N . THR A 1 426 ? 7.938 -1.479 4.575 1.00 81.06 426 THR A N 1
ATOM 3246 C CA . THR A 1 426 ? 7.642 -0.104 4.122 1.00 81.06 426 THR A CA 1
ATOM 3247 C C . THR A 1 426 ? 8.070 0.975 5.114 1.00 81.06 426 THR A C 1
ATOM 3249 O O . THR A 1 426 ? 8.413 2.082 4.710 1.00 81.06 426 THR A O 1
ATOM 3252 N N . GLY A 1 427 ? 8.005 0.704 6.422 1.00 89.94 427 GLY A N 1
ATOM 3253 C CA . GLY A 1 427 ? 8.284 1.676 7.490 1.00 89.94 427 GLY A CA 1
ATOM 3254 C C . GLY A 1 427 ? 7.285 2.842 7.624 1.00 89.94 427 GLY A C 1
ATOM 3255 O O . GLY A 1 427 ? 7.295 3.526 8.649 1.00 89.94 427 GLY A O 1
ATOM 3256 N N . PHE A 1 428 ? 6.415 3.075 6.637 1.00 92.88 428 PHE A N 1
ATOM 3257 C CA . PHE A 1 428 ? 5.471 4.198 6.576 1.00 92.88 428 PHE A CA 1
ATOM 3258 C C . PHE A 1 428 ? 4.083 3.872 7.153 1.00 92.88 428 PHE A C 1
ATOM 3260 O O . PHE A 1 428 ? 3.471 2.880 6.768 1.00 92.88 428 PHE A O 1
ATOM 3267 N N . VAL A 1 429 ? 3.552 4.753 8.012 1.00 93.06 429 VAL A N 1
ATOM 3268 C CA . VAL A 1 429 ? 2.127 4.834 8.416 1.00 93.06 429 VAL A CA 1
ATOM 3269 C C . VAL A 1 429 ? 1.658 6.288 8.418 1.00 93.06 429 VAL A C 1
ATOM 3271 O O . VAL A 1 429 ? 2.472 7.197 8.583 1.00 93.06 429 VAL A O 1
ATOM 3274 N N . HIS A 1 430 ? 0.350 6.522 8.357 1.00 93.25 430 HIS A N 1
ATOM 3275 C CA . HIS A 1 430 ? -0.223 7.789 8.826 1.00 93.25 430 HIS A CA 1
ATOM 3276 C C . HIS A 1 430 ? -0.525 7.711 10.320 1.00 93.25 430 HIS A C 1
ATOM 3278 O O . HIS A 1 430 ? -0.739 6.630 10.854 1.00 93.25 430 HIS A O 1
ATOM 3284 N N . ALA A 1 431 ? -0.552 8.853 11.002 1.00 92.38 431 ALA A N 1
ATOM 3285 C CA . ALA A 1 431 ? -0.985 8.946 12.394 1.00 92.38 431 ALA A CA 1
ATOM 3286 C C . ALA A 1 431 ? -1.483 10.358 12.726 1.00 92.38 431 ALA A C 1
ATOM 3288 O O . ALA A 1 431 ? -0.988 11.342 12.166 1.00 92.38 431 ALA A O 1
ATOM 3289 N N . MET A 1 432 ? -2.390 10.490 13.699 1.00 91.69 432 MET A N 1
ATOM 3290 C CA . MET A 1 432 ? -2.707 11.790 14.297 1.00 91.69 432 MET A CA 1
ATOM 3291 C C . MET A 1 432 ? -1.748 12.079 15.461 1.00 91.69 432 MET A C 1
ATOM 3293 O O . MET A 1 432 ? -1.898 11.557 16.565 1.00 91.69 432 MET A O 1
ATOM 3297 N N . VAL A 1 433 ? -0.749 12.931 15.225 1.00 86.38 433 VAL A N 1
ATOM 3298 C CA . VAL A 1 433 ? 0.270 13.314 16.219 1.00 86.38 433 VAL A CA 1
ATOM 3299 C C . VAL A 1 433 ? -0.093 14.636 16.908 1.00 86.38 433 VAL A C 1
ATOM 3301 O O . VAL A 1 433 ? -0.738 15.480 16.287 1.00 86.38 433 VAL A O 1
ATOM 3304 N N . PRO A 1 434 ? 0.327 14.890 18.161 1.00 79.56 434 PRO A N 1
ATOM 3305 C CA . PRO A 1 434 ? 0.153 16.203 18.780 1.00 79.56 434 PRO A CA 1
ATOM 3306 C C . PRO A 1 434 ? 0.861 17.315 17.992 1.00 79.56 434 PRO A C 1
ATOM 3308 O O . PRO A 1 434 ? 1.973 17.129 17.492 1.00 79.56 434 PRO A O 1
ATOM 3311 N N . ASP A 1 435 ? 0.261 18.502 17.933 1.00 77.00 435 ASP A N 1
ATOM 3312 C CA . ASP A 1 435 ? 0.858 19.707 17.356 1.00 77.00 435 ASP A CA 1
ATOM 3313 C C . ASP A 1 435 ? 2.003 20.250 18.232 1.00 77.00 435 ASP A C 1
ATOM 3315 O O . ASP A 1 435 ? 1.840 21.164 19.046 1.00 77.00 435 ASP A O 1
ATOM 3319 N N . ARG A 1 436 ? 3.192 19.673 18.027 1.00 70.50 436 ARG A N 1
ATOM 3320 C CA . ARG A 1 436 ? 4.457 20.025 18.697 1.00 70.50 436 ARG A CA 1
ATOM 3321 C C . ARG A 1 436 ? 4.989 21.426 18.332 1.00 70.50 436 ARG A C 1
ATOM 3323 O O . ARG A 1 436 ? 5.934 21.881 18.970 1.00 70.50 436 ARG A O 1
ATOM 3330 N N . ALA A 1 437 ? 4.420 22.103 17.325 1.00 55.72 437 ALA A N 1
ATOM 3331 C CA . ALA A 1 437 ? 4.955 23.360 16.781 1.00 55.72 437 ALA A CA 1
ATOM 3332 C C . ALA A 1 437 ? 4.054 24.582 17.034 1.00 55.72 437 ALA A C 1
ATOM 3334 O O . ALA A 1 437 ? 4.551 25.641 17.407 1.00 55.72 437 ALA A O 1
ATOM 3335 N N . GLY A 1 438 ? 2.732 24.454 16.873 1.00 54.53 438 GLY A N 1
ATOM 3336 C CA . GLY A 1 438 ? 1.782 25.537 17.156 1.00 54.53 438 GLY A CA 1
ATOM 3337 C C . GLY A 1 438 ? 1.464 25.721 18.644 1.00 54.53 438 GLY A C 1
ATOM 3338 O O . GLY A 1 438 ? 0.737 26.646 19.002 1.00 54.53 438 GLY A O 1
ATOM 3339 N N . GLY A 1 439 ? 1.977 24.845 19.518 1.00 53.91 439 GLY A N 1
ATOM 3340 C CA . GLY A 1 439 ? 1.745 24.891 20.967 1.00 53.91 439 GLY A CA 1
ATOM 3341 C C . GLY A 1 439 ? 0.295 24.609 21.376 1.00 53.91 439 GLY A C 1
ATOM 3342 O O . GLY A 1 439 ? -0.064 24.803 22.535 1.00 53.91 439 GLY A O 1
ATOM 3343 N N . SER A 1 440 ? -0.548 24.166 20.437 1.00 65.06 440 SER A N 1
ATOM 3344 C CA . SER A 1 440 ? -1.979 23.952 20.665 1.00 65.06 440 SER A CA 1
ATOM 3345 C C . SER A 1 440 ? -2.296 22.623 21.355 1.00 65.06 440 SER A C 1
ATOM 3347 O O . SER A 1 440 ? -3.395 22.459 21.883 1.00 65.06 440 SER A O 1
ATOM 3349 N N . GLY A 1 441 ? -1.364 21.662 21.308 1.00 66.50 441 GLY A N 1
ATOM 3350 C CA . GLY A 1 441 ? -1.546 20.294 21.804 1.00 66.50 441 GLY A CA 1
ATOM 3351 C C . GLY A 1 441 ? -2.581 19.465 21.032 1.00 66.50 441 GLY A C 1
ATOM 3352 O O . GLY A 1 441 ? -2.814 18.312 21.384 1.00 66.50 441 GLY A O 1
ATOM 3353 N N . LYS A 1 442 ? -3.213 20.023 19.989 1.00 79.94 442 LYS A N 1
ATOM 3354 C CA . LYS A 1 442 ? -4.244 19.330 19.210 1.00 79.94 442 LYS A CA 1
ATOM 3355 C C . LYS A 1 442 ? -3.642 18.248 18.307 1.00 79.94 442 LYS A C 1
ATOM 3357 O O . LYS A 1 442 ? -2.540 18.454 17.801 1.00 79.94 442 LYS A O 1
ATOM 3362 N N . PRO A 1 443 ? -4.359 17.144 18.040 1.00 85.44 443 PRO A N 1
ATOM 3363 C CA . PRO A 1 443 ? -3.957 16.181 17.024 1.00 85.44 443 PRO A CA 1
ATOM 3364 C C . PRO A 1 443 ? -3.955 16.805 15.620 1.00 85.44 443 PRO A C 1
ATOM 3366 O O . PRO A 1 443 ? -4.887 17.513 15.235 1.00 85.44 443 PRO A O 1
ATOM 3369 N N . ILE A 1 444 ? -2.922 16.506 14.840 1.00 89.00 444 ILE A N 1
ATOM 3370 C CA . ILE A 1 444 ? -2.770 16.859 13.426 1.00 89.00 444 ILE A CA 1
ATOM 3371 C C . ILE A 1 444 ? -2.268 15.630 12.653 1.00 89.00 444 ILE A C 1
ATOM 3373 O O . ILE A 1 444 ? -1.508 14.842 13.221 1.00 89.00 444 ILE A O 1
ATOM 3377 N N . PRO A 1 445 ? -2.662 15.433 11.383 1.00 91.50 445 PRO A N 1
ATOM 3378 C CA . PRO A 1 445 ? -2.169 14.313 10.595 1.00 91.50 445 PRO A CA 1
ATOM 3379 C C . PRO A 1 445 ? -0.668 14.455 10.358 1.00 91.50 445 PRO A C 1
ATOM 3381 O O . PRO A 1 445 ? -0.164 15.562 10.149 1.00 91.50 445 PRO A O 1
ATOM 3384 N N . ALA A 1 446 ? 0.033 13.331 10.350 1.00 92.06 446 ALA A N 1
ATOM 3385 C CA . ALA A 1 446 ? 1.403 13.226 9.886 1.00 92.06 446 ALA A CA 1
ATOM 3386 C C . ALA A 1 446 ? 1.617 11.914 9.137 1.00 92.06 446 ALA A C 1
ATOM 3388 O O . ALA A 1 446 ? 1.125 10.868 9.561 1.00 92.06 446 ALA A O 1
ATOM 3389 N N . LEU A 1 447 ? 2.439 11.979 8.090 1.00 94.00 447 LEU A N 1
ATOM 3390 C CA . LEU A 1 447 ? 3.129 10.797 7.593 1.00 94.00 447 LEU A CA 1
ATOM 3391 C C . LEU A 1 447 ? 4.254 10.470 8.580 1.00 94.00 447 LEU A C 1
ATOM 3393 O O . LEU A 1 447 ? 5.029 11.354 8.955 1.00 94.00 447 LEU A O 1
ATOM 3397 N N . VAL A 1 448 ? 4.333 9.222 9.023 1.00 94.38 448 VAL A N 1
ATOM 3398 C CA . VAL A 1 448 ? 5.343 8.722 9.956 1.00 94.38 448 VAL A CA 1
ATOM 3399 C C . VAL A 1 448 ? 6.150 7.637 9.263 1.00 94.38 448 VAL A C 1
ATOM 3401 O O . VAL A 1 448 ? 5.592 6.630 8.841 1.00 94.38 448 VAL A O 1
ATOM 3404 N N . TYR A 1 449 ? 7.463 7.825 9.189 1.00 95.00 449 TYR A N 1
ATOM 3405 C CA . TYR A 1 449 ? 8.407 6.838 8.670 1.00 95.00 449 TYR A CA 1
ATOM 3406 C C . TYR A 1 449 ? 9.229 6.254 9.815 1.00 95.00 449 TYR A C 1
ATOM 3408 O O . TYR A 1 449 ? 9.581 6.963 10.763 1.00 95.00 449 TYR A O 1
ATOM 3416 N N . ARG A 1 450 ? 9.559 4.968 9.729 1.00 94.12 450 ARG A N 1
ATOM 3417 C CA . ARG A 1 450 ? 10.384 4.254 10.703 1.00 94.12 450 ARG A CA 1
ATOM 3418 C C . ARG A 1 450 ? 11.434 3.423 9.993 1.00 94.12 450 ARG A C 1
ATOM 3420 O O . ARG A 1 450 ? 11.124 2.729 9.030 1.00 94.12 450 ARG A O 1
ATOM 3427 N N . ARG A 1 451 ? 12.660 3.437 10.515 1.00 93.50 451 ARG A N 1
ATOM 3428 C CA . ARG A 1 451 ? 13.752 2.593 10.023 1.00 93.50 451 ARG A CA 1
ATOM 3429 C C . ARG A 1 451 ? 14.434 1.893 11.192 1.00 93.50 451 ARG A C 1
ATOM 3431 O O . ARG A 1 451 ? 14.835 2.544 12.160 1.00 93.50 451 ARG A O 1
ATOM 3438 N N . ALA A 1 452 ? 14.552 0.570 11.101 1.00 93.25 452 ALA A N 1
ATOM 3439 C CA . ALA A 1 452 ? 15.258 -0.232 12.092 1.00 93.25 452 ALA A CA 1
ATOM 3440 C C . ALA A 1 452 ? 16.721 0.222 12.234 1.00 93.25 452 ALA A C 1
ATOM 3442 O O . ALA A 1 452 ? 17.363 0.609 11.252 1.00 93.25 452 ALA A O 1
ATOM 3443 N N . VAL A 1 453 ? 17.234 0.166 13.464 1.00 94.94 453 VAL A N 1
ATOM 3444 C CA . VAL A 1 453 ? 18.677 0.235 13.746 1.00 94.94 453 VAL A CA 1
ATOM 3445 C C . VAL A 1 453 ? 19.229 -1.188 13.834 1.00 94.94 453 VAL A C 1
ATOM 3447 O O . VAL A 1 453 ? 20.259 -1.495 13.243 1.00 94.94 453 VAL A O 1
ATOM 3450 N N . ASP A 1 454 ? 18.498 -2.056 14.532 1.00 92.50 454 ASP A N 1
ATOM 3451 C CA . ASP A 1 454 ? 18.694 -3.501 14.616 1.00 92.50 454 ASP A CA 1
ATOM 3452 C C . ASP A 1 454 ? 17.337 -4.179 14.911 1.00 92.50 454 ASP A C 1
ATOM 3454 O O . ASP A 1 454 ? 16.309 -3.506 14.998 1.00 92.50 454 ASP A O 1
ATOM 3458 N N . GLU A 1 455 ? 17.312 -5.505 15.069 1.00 88.81 455 GLU A N 1
ATOM 3459 C CA . GLU A 1 455 ? 16.087 -6.289 15.325 1.00 88.81 455 GLU A CA 1
ATOM 3460 C C . GLU A 1 455 ? 15.313 -5.865 16.593 1.00 88.81 455 GLU A C 1
ATOM 3462 O O . GLU A 1 455 ? 14.142 -6.214 16.749 1.00 88.81 455 GLU A O 1
ATOM 3467 N N . THR A 1 456 ? 15.943 -5.128 17.515 1.00 92.50 456 THR A N 1
ATOM 3468 C CA . THR A 1 456 ? 15.355 -4.767 18.812 1.00 92.50 456 THR A CA 1
ATOM 3469 C C . THR A 1 456 ? 14.742 -3.369 18.863 1.00 92.50 456 THR A C 1
ATOM 3471 O O . THR A 1 456 ? 13.952 -3.114 19.771 1.00 92.50 456 THR A O 1
ATOM 3474 N N . TRP A 1 457 ? 15.084 -2.450 17.948 1.00 94.62 457 TRP A N 1
ATOM 3475 C CA . TRP A 1 457 ? 14.611 -1.055 17.992 1.00 94.62 457 TRP A CA 1
ATOM 3476 C C . TRP A 1 457 ? 14.818 -0.272 16.687 1.00 94.62 457 TRP A C 1
ATOM 3478 O O . TRP A 1 457 ? 15.637 -0.616 15.830 1.00 94.62 457 TRP A O 1
ATOM 3488 N N . TRP A 1 458 ? 14.093 0.838 16.566 1.00 95.56 458 TRP A N 1
ATOM 3489 C CA . TRP A 1 458 ? 14.088 1.706 15.390 1.00 95.56 458 TRP A CA 1
ATOM 3490 C C . TRP A 1 458 ? 14.111 3.189 15.764 1.00 95.56 458 TRP A C 1
ATOM 3492 O O . TRP A 1 458 ? 13.831 3.587 16.898 1.00 95.56 458 TRP A O 1
ATOM 3502 N N . ILE A 1 459 ? 14.420 4.011 14.762 1.00 95.25 459 ILE A N 1
ATOM 3503 C CA . ILE A 1 459 ? 14.224 5.460 14.805 1.00 95.25 459 ILE A CA 1
ATOM 3504 C C . ILE A 1 459 ? 13.022 5.801 13.921 1.00 95.25 459 ILE A C 1
ATOM 3506 O O . ILE A 1 459 ? 12.870 5.288 12.810 1.00 95.25 459 ILE A O 1
ATOM 3510 N N . CYS A 1 460 ? 12.164 6.663 14.447 1.00 94.06 460 CYS A N 1
ATOM 3511 C CA . CYS A 1 460 ? 10.981 7.218 13.811 1.00 94.06 460 CYS A CA 1
ATOM 3512 C C . CYS A 1 460 ? 11.238 8.657 13.365 1.00 94.06 460 CYS A C 1
ATOM 3514 O O . CYS A 1 460 ? 12.019 9.382 13.985 1.00 94.06 460 CYS A O 1
ATOM 3516 N N . GLY A 1 461 ? 10.481 9.106 12.370 1.00 92.31 461 GLY A N 1
ATOM 3517 C CA . GLY A 1 461 ? 10.269 10.515 12.074 1.00 92.31 461 GLY A CA 1
ATOM 3518 C C . GLY A 1 461 ? 8.810 10.781 11.713 1.00 92.31 461 GLY A C 1
ATOM 3519 O O . GLY A 1 461 ? 8.170 9.934 11.097 1.00 92.31 461 GLY A O 1
ATOM 3520 N N . SER A 1 462 ? 8.278 11.956 12.056 1.00 92.06 462 SER A N 1
ATOM 3521 C CA . SER A 1 462 ? 6.944 12.404 11.623 1.00 92.06 462 SER A CA 1
ATOM 3522 C C . SER A 1 462 ? 7.017 13.699 10.828 1.00 92.06 462 SER A C 1
ATOM 3524 O O . SER A 1 462 ? 7.611 14.669 11.303 1.00 92.06 462 SER A O 1
ATOM 3526 N N . MET A 1 463 ? 6.328 13.738 9.691 1.00 91.25 463 MET A N 1
ATOM 3527 C CA . MET A 1 463 ? 6.156 14.893 8.815 1.00 91.25 463 MET A CA 1
ATOM 3528 C C . MET A 1 463 ? 4.679 15.350 8.835 1.00 91.25 463 MET A C 1
ATOM 3530 O O . MET A 1 463 ? 3.846 14.784 8.121 1.00 91.25 463 MET A O 1
ATOM 3534 N N . PRO A 1 464 ? 4.324 16.330 9.688 1.00 89.25 464 PRO A N 1
ATOM 3535 C CA . PRO A 1 464 ? 2.937 16.734 9.932 1.00 89.25 464 PRO A CA 1
ATOM 3536 C C . PRO A 1 464 ? 2.356 17.741 8.924 1.00 89.25 464 PRO A C 1
ATOM 3538 O O . PRO A 1 464 ? 2.987 18.740 8.571 1.00 89.25 464 PRO A O 1
ATOM 3541 N N . GLY A 1 465 ? 1.086 17.535 8.574 1.00 89.56 465 GLY A N 1
ATOM 3542 C CA . GLY A 1 465 ? 0.278 18.355 7.669 1.00 89.56 465 GLY A CA 1
ATOM 3543 C C . GLY A 1 465 ? -0.402 17.532 6.568 1.00 89.56 465 GLY A C 1
ATOM 3544 O O . GLY A 1 465 ? -0.082 16.365 6.367 1.00 89.56 465 GLY A O 1
ATOM 3545 N N . ILE A 1 466 ? -1.331 18.158 5.843 1.00 90.25 466 ILE A N 1
ATOM 3546 C CA . ILE A 1 466 ? -1.919 17.623 4.597 1.00 90.25 466 ILE A CA 1
ATOM 3547 C C . ILE A 1 466 ? -1.137 18.098 3.371 1.00 90.25 466 ILE A C 1
ATOM 3549 O O . ILE A 1 466 ? -0.631 19.220 3.363 1.00 90.25 466 ILE A O 1
ATOM 3553 N N . GLU A 1 467 ? -1.086 17.296 2.312 1.00 87.81 467 GLU A N 1
ATOM 3554 C CA . GLU A 1 467 ? -0.524 17.725 1.027 1.00 87.81 467 GLU A CA 1
ATOM 3555 C C . GLU A 1 467 ? -1.595 18.330 0.104 1.00 87.81 467 GLU A C 1
ATOM 3557 O O . GLU A 1 467 ? -2.763 17.932 0.132 1.00 87.81 467 GLU A O 1
ATOM 3562 N N . ILE A 1 468 ? -1.185 19.298 -0.720 1.00 86.31 468 ILE A N 1
ATOM 3563 C CA . ILE A 1 468 ? -2.019 20.005 -1.698 1.00 86.31 468 ILE A CA 1
ATOM 3564 C C . ILE A 1 468 ? -1.255 20.075 -3.029 1.00 86.31 468 ILE A C 1
ATOM 3566 O O . ILE A 1 468 ? -0.070 20.409 -3.019 1.00 86.31 468 ILE A O 1
ATOM 3570 N N . ARG A 1 469 ? -1.914 19.761 -4.153 1.00 76.69 469 ARG A N 1
ATOM 3571 C CA . ARG A 1 469 ? -1.348 19.790 -5.520 1.00 76.69 469 ARG A CA 1
ATOM 3572 C C . ARG A 1 469 ? -2.297 20.409 -6.550 1.00 76.69 469 ARG A C 1
ATOM 3574 O O . ARG A 1 469 ? -3.533 20.364 -6.341 1.00 76.69 469 ARG A O 1
#

Foldseek 3Di:
DDDDDDDDDDDPDDDDDPDDDDDDDDDDDDPDDPDPDPQLDDPVPDAQDPLSQVSNQVVLLVVCLVPDPVVSLVQQLACPHPQHDQQWGKWKAWLQQQTSHDNLCCVSHRHRCQQPAALLNFRVSVQLSVQQQVAKAKAWGWWQRRNVVGPTFIWIKIWGHNDNTMIMITIHGCPPWDNDDQFLLADQDPQDDLVNQVVLQVVLLVCCLVVDVVRSLVQLQALPHPQDDRQRGKWKAWLQQQTSHDNVCCVSHRHHQQNPATPLSQRDSVLLSVQQVVAWFKFWHWHWDDQPPKIWTAIKIKTKGASDNTMIMITIDGHSVCSCVNHVPCPPFFAFPDDSSVQSVVQVVLLVVCLVPHDVVSQVVLLPQDPQLQQQAKFKFKAWPQQQTCHGVQPRVRHRPRLQCPADPSTDSVSVSQNSVQVSRSQWGKHFDASSHVPPRGTFIWIKGWDDSDNTMIMMITRTGMYMD

Sequence (469 aa):
MSSPASAFVILAILMACLLSAGCIDSQRPGPATPAPTPFPIPPKGAVVTTKDVIAYVDAAAGYAREVGKEKAIAEFNDPESRFNQGALYIFAEDANGNALAEPFQHEIVGTNIMHMVDSYGIPLVENLVDTGMKGRGLVSYCYPNPSRNYTIEPKVSYVVNIDPTYYIGAGHYENLGTTFPAKGMEGIQRDLSREDLVAFVNEAVDFAREAGKEQAVAAFRDPEGQFIRGELYVIAYDFNETNLAHPYAPWLEGLILTHYTDQDAVATIAHLSDIAERGGGFTHTTQKIPVAETWVFAPKLHYVLPVDETWWISAAILNPDYTRIRSGNLSGIRIRNQDPQDLVAAVSSAVNYTLEHGKEQGLIELGKTDASCRGGGICLWAEDASGTLLADSSREELVGQNILEATDAYGEKTTLSGISTIRNGTGFVHAMVPDRAGGSGKPIPALVYRRAVDETWWICGSMPGIEIR